Protein AF-A0A380E5D1-F1 (afdb_monomer)

Secondary structure (DSSP, 8-state):
--EEEEEE--SEEETT-EEEEEEEEEE-SSSEEE-STTTEEEEEEPPTTEEE-TT--EEE--TT-SSPPBPPPEEEEETTTTEEEEE---BEETTEE-EE-TT-EEEEEEEEEE---SS-EEEEEEEEEEEEEE-TTT---PPEEEEEEEEEEEEEEE---HHHHHHHH----GGGB-HHHHHHHHHHHHHHHHHHTTTTTT--GGGSPPHHHHHHHHHHHHH---B-HHHHHHHHHHHHHHHHHHHT-TTS-HHHHHHHHHHHHHHHHHHHHHHHT-SSHHHHHHHHHHHHHHHHH------HHHHHHHHHHHHHHHHHHHHHT-TT--HHHHHHHHHHHHHHHHHHHHHHHH--SHHHHHHHHHHHHHHHHH------HHHHHHHHHHHHHHHHHHHHHH-SSS-HHHHHHHHHHHHHHHHHHHHHHHH--SHHHHHHHHHHHHHHHTT------HHHHHHHHHHHHHHHHHHHHHT-TT--HHHHHHHTT-

pLDDT: mean 91.63, std 10.86, range [46.31, 98.94]

Foldseek 3Di:
DDWAKDKDFDQEDEAQDKDKIKIKTAAQDQFWWALAWQQKKKKKQDWPQKAFDPPFKDKDWDPPFQAFDFDAWDWDADPVRRMIITGRHWDDDPVGTDTQHHGIMMIIMGMMHRYPDFAWDKDKMKMKIWTWTCPPPPDPDDTDIDIDTHDMDIHIYDYDQPLLVCLLVDDDDCLFFQQQLVVVLVVLSVVSVVLVCCVVVVPDRRRHDTNVVSVVSSVCNVLFTETQVVLLVLLVVLLVVLLVVLVPPLLAAPVLSVVLNVVSVVLSVVLSNQLSNDRDNVSNVVSSVVSSVVSVPSDGDRDQLVVLLVLLVVLLVVLLVVLVPDPQFAPVLSVVLNVQLVVLSVQLSVQLSPHRHSVSNVVSSVVSSVSSNPRHGPNDLLVVLLVLLVVLLVVLLVQQVPDPLDDPVLSVVLNVQSVVLSVQLNVQSNVHRHSVSNVVSSVSSSVSNVVRHRPRDPSVVVVVVVVVVLVVVLVVLVPDPPDDPVRSVVVNVD

Structure (mmCIF, N/CA/C/O backbone):
data_AF-A0A380E5D1-F1
#
_entry.id   AF-A0A380E5D1-F1
#
loop_
_atom_site.group_PDB
_atom_site.id
_atom_site.type_symbol
_atom_site.label_atom_id
_atom_site.label_alt_id
_atom_site.label_comp_id
_atom_site.label_asym_id
_atom_site.label_entity_id
_atom_site.label_seq_id
_atom_site.pdbx_PDB_ins_code
_atom_site.Cartn_x
_atom_site.Cartn_y
_atom_site.Cartn_z
_atom_site.occupancy
_atom_site.B_iso_or_equiv
_atom_site.auth_seq_id
_atom_site.auth_comp_id
_atom_site.auth_asym_id
_atom_site.auth_atom_id
_atom_site.pdbx_PDB_model_num
ATOM 1 N N . MET A 1 1 ? 57.972 4.449 -73.619 1.00 46.31 1 MET A N 1
ATOM 2 C CA . MET A 1 1 ? 57.062 5.530 -73.198 1.00 46.31 1 MET A CA 1
ATOM 3 C C . MET A 1 1 ? 56.089 4.938 -72.201 1.00 46.31 1 MET A C 1
ATOM 5 O O . MET A 1 1 ? 55.402 3.992 -72.558 1.00 46.31 1 MET A O 1
ATOM 9 N N . SER A 1 2 ? 56.097 5.383 -70.948 1.00 54.25 2 SER A N 1
ATOM 10 C CA . SER A 1 2 ? 55.176 4.858 -69.937 1.00 54.25 2 SER A CA 1
ATOM 11 C C . SER A 1 2 ? 54.724 5.986 -69.018 1.00 54.25 2 SER A C 1
ATOM 13 O O . SER A 1 2 ? 55.531 6.601 -68.323 1.00 54.25 2 SER A O 1
ATOM 15 N N . MET A 1 3 ? 53.425 6.275 -68.993 1.00 58.91 3 MET A N 1
ATOM 16 C CA . MET A 1 3 ? 52.871 6.954 -67.828 1.00 58.91 3 MET A CA 1
ATOM 17 C C . MET A 1 3 ? 52.702 5.916 -66.722 1.00 58.91 3 MET A C 1
ATOM 19 O O . MET A 1 3 ? 52.117 4.859 -66.956 1.00 58.91 3 MET A O 1
ATOM 23 N N . LEU A 1 4 ? 53.259 6.181 -65.541 1.00 57.34 4 LEU A N 1
ATOM 24 C CA . LEU A 1 4 ? 53.054 5.331 -64.368 1.00 57.34 4 LEU A CA 1
ATOM 25 C C . LEU A 1 4 ? 52.027 6.001 -63.472 1.00 57.34 4 LEU A C 1
ATOM 27 O O . LEU A 1 4 ? 52.123 7.196 -63.192 1.00 57.34 4 LEU A O 1
ATOM 31 N N . LYS A 1 5 ? 51.063 5.212 -63.011 1.00 59.47 5 LYS A N 1
ATOM 32 C CA . LYS A 1 5 ? 50.087 5.654 -62.028 1.00 59.47 5 LYS A CA 1
ATOM 33 C C . LYS A 1 5 ? 50.533 5.229 -60.637 1.00 59.47 5 LYS A C 1
ATOM 35 O O . LYS A 1 5 ? 50.815 4.054 -60.410 1.00 59.47 5 LYS A O 1
ATOM 40 N N . GLY A 1 6 ? 50.568 6.186 -59.721 1.00 58.91 6 GLY A N 1
ATOM 41 C CA . GLY A 1 6 ? 50.530 5.935 -58.287 1.00 58.91 6 GLY A CA 1
ATOM 42 C C . GLY A 1 6 ? 49.137 6.267 -57.769 1.00 58.91 6 GLY A C 1
ATOM 43 O O . GLY A 1 6 ? 48.508 7.209 -58.242 1.00 58.91 6 GLY A O 1
ATOM 44 N N . GLU A 1 7 ? 48.639 5.509 -56.804 1.00 59.50 7 GLU A N 1
ATOM 45 C CA . GLU A 1 7 ? 47.408 5.870 -56.111 1.00 59.50 7 GLU A CA 1
ATOM 46 C C . GLU A 1 7 ? 47.601 5.845 -54.606 1.00 59.50 7 GLU A C 1
ATOM 48 O O . GLU A 1 7 ? 48.295 4.982 -54.067 1.00 59.50 7 GLU A O 1
ATOM 53 N N . GLN A 1 8 ? 46.947 6.787 -53.933 1.00 60.59 8 GLN A N 1
ATOM 54 C CA . GLN A 1 8 ? 46.867 6.846 -52.480 1.00 60.59 8 GLN A CA 1
ATOM 55 C C . GLN A 1 8 ? 45.389 6.788 -52.083 1.00 60.59 8 GLN A C 1
ATOM 57 O O . GLN A 1 8 ? 44.634 7.735 -52.304 1.00 60.59 8 GLN A O 1
ATOM 62 N N . TRP A 1 9 ? 44.969 5.658 -51.511 1.00 61.06 9 TRP A N 1
ATOM 63 C CA . TRP A 1 9 ? 43.632 5.458 -50.944 1.00 61.06 9 TRP A CA 1
ATOM 64 C C . TRP A 1 9 ? 43.682 4.439 -49.797 1.00 61.06 9 TRP A C 1
ATOM 66 O O . TRP A 1 9 ? 44.603 3.624 -49.687 1.00 61.06 9 TRP A O 1
ATOM 76 N N . LYS A 1 10 ? 42.685 4.486 -48.904 1.00 66.94 10 LYS A N 1
ATOM 77 C CA . LYS A 1 10 ? 42.542 3.486 -47.836 1.00 66.94 10 LYS A CA 1
ATOM 78 C C . LYS A 1 10 ? 42.007 2.184 -48.416 1.00 66.94 10 LYS A C 1
ATOM 80 O O . LYS A 1 10 ? 40.963 2.202 -49.056 1.00 66.94 10 LYS A O 1
ATOM 85 N N . ARG A 1 11 ? 42.644 1.051 -48.095 1.00 79.12 11 ARG A N 1
ATOM 86 C CA . ARG A 1 11 ? 42.265 -0.277 -48.619 1.00 79.12 11 ARG A CA 1
ATOM 87 C C . ARG A 1 11 ? 40.817 -0.714 -48.352 1.00 79.12 11 ARG A C 1
ATOM 89 O O . ARG A 1 11 ? 40.321 -1.617 -49.019 1.00 79.12 11 ARG A O 1
ATOM 96 N N . GLN A 1 12 ? 40.153 -0.046 -47.412 1.00 89.00 12 GLN A N 1
ATOM 97 C CA . GLN A 1 12 ? 38.781 -0.294 -46.996 1.00 89.00 12 GLN A CA 1
ATOM 98 C C . GLN A 1 12 ? 37.952 0.987 -47.092 1.00 89.00 12 GLN A C 1
ATOM 100 O O . GLN A 1 12 ? 38.405 2.039 -46.635 1.00 89.00 12 GLN A O 1
ATOM 105 N N . GLN A 1 13 ? 36.745 0.877 -47.647 1.00 92.12 13 GLN A N 1
ATOM 106 C CA . GLN A 1 13 ? 35.766 1.960 -47.735 1.00 92.12 13 GLN A CA 1
ATOM 107 C C . GLN A 1 13 ? 34.444 1.549 -47.097 1.00 92.12 13 GLN A C 1
ATOM 109 O O . GLN A 1 13 ? 34.006 0.407 -47.227 1.00 92.12 13 GLN A O 1
ATOM 114 N N . THR A 1 14 ? 33.812 2.480 -46.391 1.00 93.88 14 THR A N 1
ATOM 115 C CA . THR A 1 14 ? 32.592 2.210 -45.626 1.00 93.88 14 THR A CA 1
ATOM 116 C C . THR A 1 14 ? 31.357 2.484 -46.472 1.00 93.88 14 THR A C 1
ATOM 118 O O . THR A 1 14 ? 31.273 3.503 -47.156 1.00 93.88 14 THR A O 1
ATOM 121 N N . ASN A 1 15 ? 30.383 1.582 -46.400 1.00 94.38 15 ASN A N 1
ATOM 122 C CA . ASN A 1 15 ? 29.075 1.740 -47.017 1.00 94.38 15 ASN A CA 1
ATOM 123 C C . ASN A 1 15 ? 28.431 3.066 -46.603 1.00 94.38 15 ASN A C 1
ATOM 125 O O . ASN A 1 15 ? 28.584 3.506 -45.465 1.00 94.38 15 ASN A O 1
ATOM 129 N N . ASN A 1 16 ? 27.708 3.711 -47.513 1.00 92.94 16 ASN A N 1
ATOM 130 C CA . ASN A 1 16 ? 27.024 4.982 -47.258 1.00 92.94 16 ASN A CA 1
ATOM 131 C C . ASN A 1 16 ? 27.938 6.121 -46.756 1.00 92.94 16 ASN A C 1
ATOM 133 O O . ASN A 1 16 ? 27.461 7.061 -46.119 1.00 92.94 16 ASN A O 1
ATOM 137 N N . LYS A 1 17 ? 29.244 6.070 -47.060 1.00 94.69 17 LYS A N 1
ATOM 138 C CA . LYS A 1 17 ? 30.216 7.134 -46.771 1.00 94.69 17 LYS A CA 1
ATOM 139 C C . LYS A 1 17 ? 30.922 7.595 -48.043 1.00 94.69 17 LYS A C 1
ATOM 141 O O . LYS A 1 17 ? 31.104 6.835 -48.996 1.00 94.69 17 LYS A O 1
ATOM 146 N N . GLU A 1 18 ? 31.328 8.860 -48.032 1.00 94.88 18 GLU A N 1
ATOM 147 C CA . GLU A 1 18 ? 32.227 9.428 -49.033 1.00 94.88 18 GLU A CA 1
ATOM 148 C C . GLU A 1 18 ? 33.688 9.138 -48.687 1.00 94.88 18 GLU A C 1
ATOM 150 O O . GLU A 1 18 ? 34.063 9.065 -47.513 1.00 94.88 18 GLU A O 1
ATOM 155 N N . PHE A 1 19 ? 34.529 9.038 -49.711 1.00 92.62 19 PHE A N 1
ATOM 156 C CA . PHE A 1 19 ? 35.973 8.934 -49.575 1.00 92.62 19 PHE A CA 1
ATOM 157 C C . PHE A 1 19 ? 36.693 9.654 -50.711 1.00 92.62 19 PHE A C 1
ATOM 159 O O . PHE A 1 19 ? 36.199 9.733 -51.834 1.00 92.62 19 PHE A O 1
ATOM 166 N N . THR A 1 20 ? 37.881 10.175 -50.417 1.00 91.62 20 THR A N 1
ATOM 167 C CA . THR A 1 20 ? 38.727 10.849 -51.406 1.00 91.62 20 THR A CA 1
ATOM 168 C C . THR A 1 20 ? 39.681 9.850 -52.050 1.00 91.62 20 THR A C 1
ATOM 170 O O . THR A 1 20 ? 40.366 9.100 -51.353 1.00 91.62 20 THR A O 1
ATOM 173 N N . VAL A 1 21 ? 39.767 9.887 -53.375 1.00 89.31 21 VAL A N 1
ATOM 174 C CA . VAL A 1 21 ? 40.767 9.186 -54.179 1.00 89.31 21 VAL A CA 1
ATOM 175 C C . VAL A 1 21 ? 41.781 10.205 -54.680 1.00 89.31 21 VAL A C 1
ATOM 177 O O . VAL A 1 21 ? 41.399 11.252 -55.199 1.00 89.31 21 VAL A O 1
ATOM 180 N N . THR A 1 22 ? 43.070 9.904 -54.514 1.00 87.62 22 THR A N 1
ATOM 181 C CA . THR A 1 22 ? 44.162 10.652 -55.153 1.00 87.62 22 THR A CA 1
ATOM 182 C C . THR A 1 22 ? 44.819 9.765 -56.199 1.00 87.62 22 THR A C 1
ATOM 184 O O . THR A 1 22 ? 45.387 8.718 -55.872 1.00 87.62 22 THR A O 1
ATOM 187 N N . THR A 1 23 ? 44.738 10.191 -57.454 1.00 87.00 23 THR A N 1
ATOM 188 C CA . THR A 1 23 ? 45.370 9.551 -58.602 1.00 87.00 23 THR A CA 1
ATOM 189 C C . THR A 1 23 ? 46.565 10.391 -59.050 1.00 87.00 23 THR A C 1
ATOM 191 O O . THR A 1 23 ? 46.383 11.506 -59.528 1.00 87.00 23 THR A O 1
ATOM 194 N N . SER A 1 24 ? 47.770 9.837 -58.943 1.00 86.88 24 SER A N 1
ATOM 195 C CA . SER A 1 24 ? 49.017 10.460 -59.390 1.00 86.88 24 SER A CA 1
ATOM 196 C C . SER A 1 24 ? 49.421 9.899 -60.747 1.00 86.88 24 SER A C 1
ATOM 198 O O . SER A 1 24 ? 49.724 8.712 -60.870 1.00 86.88 24 SER A O 1
ATOM 200 N N . LEU A 1 25 ? 49.447 10.740 -61.773 1.00 86.56 25 LEU A N 1
ATOM 201 C CA . LEU A 1 25 ? 49.831 10.378 -63.135 1.00 86.56 25 LEU A CA 1
ATOM 202 C C . LEU A 1 25 ? 51.226 10.935 -63.418 1.00 86.56 25 LEU A C 1
ATOM 204 O O . LEU A 1 25 ? 51.388 12.140 -63.593 1.00 86.56 25 LEU A O 1
ATOM 208 N N . LYS A 1 26 ? 52.247 10.071 -63.442 1.00 86.25 26 LYS A N 1
ATOM 209 C CA . LYS A 1 26 ? 53.625 10.459 -63.767 1.00 86.25 26 LYS A CA 1
ATOM 210 C C . LYS A 1 26 ? 53.905 10.247 -65.247 1.00 86.25 26 LYS A C 1
ATOM 212 O O . LYS A 1 26 ? 53.761 9.126 -65.733 1.00 86.25 26 LYS A O 1
ATOM 217 N N . ASN A 1 27 ? 54.414 11.266 -65.930 1.00 85.88 27 ASN A N 1
ATOM 218 C CA . ASN A 1 27 ? 54.965 11.102 -67.269 1.00 85.88 27 ASN A CA 1
ATOM 219 C C . ASN A 1 27 ? 56.406 10.557 -67.189 1.00 85.88 27 ASN A C 1
ATOM 221 O O . ASN A 1 27 ? 57.319 11.310 -66.877 1.00 85.88 27 ASN A O 1
ATOM 225 N N . ASN A 1 28 ? 56.636 9.267 -67.474 1.00 81.62 28 ASN A N 1
ATOM 226 C CA . ASN A 1 28 ? 57.996 8.700 -67.628 1.00 81.62 28 ASN A CA 1
ATOM 227 C C . ASN A 1 28 ? 58.386 8.526 -69.102 1.00 81.62 28 ASN A C 1
ATOM 229 O O . ASN A 1 28 ? 59.234 7.702 -69.447 1.00 81.62 28 ASN A O 1
ATOM 233 N N . GLY A 1 29 ? 57.695 9.218 -70.006 1.00 79.00 29 GLY A N 1
ATOM 234 C CA . GLY A 1 29 ? 58.124 9.358 -71.387 1.00 79.00 29 GLY A CA 1
ATOM 235 C C . GLY A 1 29 ? 59.188 10.443 -71.535 1.00 79.00 29 GLY A C 1
ATOM 236 O O . GLY A 1 29 ? 59.361 11.288 -70.665 1.00 79.00 29 GLY A O 1
ATOM 237 N N . ASN A 1 30 ? 59.844 10.457 -72.694 1.00 79.62 30 ASN A N 1
ATOM 238 C CA . ASN A 1 30 ? 60.839 11.474 -73.051 1.00 79.62 30 ASN A CA 1
ATOM 239 C C . ASN A 1 30 ? 60.207 12.697 -73.751 1.00 79.62 30 ASN A C 1
ATOM 241 O O . ASN A 1 30 ? 60.921 13.538 -74.285 1.00 79.62 30 ASN A O 1
ATOM 245 N N . SER A 1 31 ? 58.873 12.785 -73.795 1.00 80.62 31 SER A N 1
ATOM 246 C CA . SER A 1 31 ? 58.116 13.850 -74.470 1.00 80.62 31 SER A CA 1
ATOM 247 C C . SER A 1 31 ? 56.947 14.307 -73.599 1.00 80.62 31 SER A C 1
ATOM 249 O O . SER A 1 31 ? 56.410 13.513 -72.822 1.00 80.62 31 SER A O 1
ATOM 251 N N . GLY A 1 32 ? 56.547 15.575 -73.720 1.00 82.62 32 GLY A N 1
ATOM 252 C CA . GLY A 1 32 ? 55.412 16.123 -72.974 1.00 82.62 32 GLY A CA 1
ATOM 253 C C . GLY A 1 32 ? 54.078 15.513 -73.419 1.00 82.62 32 GLY A C 1
ATOM 254 O O . GLY A 1 32 ? 53.855 15.312 -74.615 1.00 82.62 32 GLY A O 1
ATOM 255 N N . ALA A 1 33 ? 53.187 15.224 -72.469 1.00 86.25 33 ALA A N 1
ATOM 256 C CA . ALA A 1 33 ? 51.807 14.846 -72.776 1.00 86.25 33 ALA A CA 1
ATOM 257 C C . ALA A 1 33 ? 50.955 16.112 -72.941 1.00 86.25 33 ALA A C 1
ATOM 259 O O . ALA A 1 33 ? 50.958 16.961 -72.048 1.00 86.25 33 ALA A O 1
ATOM 260 N N . SER A 1 34 ? 50.276 16.243 -74.081 1.00 86.38 34 SER A N 1
ATOM 261 C CA . SER A 1 34 ? 49.461 17.414 -74.422 1.00 86.38 34 SER A CA 1
ATOM 262 C C . SER A 1 34 ? 48.265 17.549 -73.484 1.00 86.38 34 SER A C 1
ATOM 264 O O . SER A 1 34 ? 47.604 16.553 -73.194 1.00 86.38 34 SER A O 1
ATOM 266 N N . PHE A 1 35 ? 47.976 18.775 -73.041 1.00 87.75 35 PHE A N 1
ATOM 267 C CA . PHE A 1 35 ? 46.714 19.135 -72.394 1.00 87.75 35 PHE A CA 1
ATOM 268 C C . PHE A 1 35 ? 45.836 20.027 -73.279 1.00 87.75 35 PHE A C 1
ATOM 270 O O . PHE A 1 35 ? 44.928 20.679 -72.764 1.00 87.75 35 PHE A O 1
ATOM 277 N N . ASP A 1 36 ? 46.048 20.041 -74.598 1.00 87.69 36 ASP A N 1
ATOM 278 C CA . ASP A 1 36 ? 45.088 20.649 -75.521 1.00 87.69 36 ASP A CA 1
ATOM 279 C C . ASP A 1 36 ? 43.703 20.007 -75.368 1.00 87.69 36 ASP A C 1
ATOM 281 O O . ASP A 1 36 ? 43.544 18.925 -74.789 1.00 87.69 36 ASP A O 1
ATOM 285 N N . THR A 1 37 ? 42.670 20.711 -75.827 1.00 89.12 37 THR A N 1
ATOM 286 C CA . THR A 1 37 ? 41.279 20.292 -75.607 1.00 89.12 37 THR A CA 1
ATOM 287 C C . THR A 1 37 ? 41.056 18.864 -76.109 1.00 89.12 37 THR A C 1
ATOM 289 O O . THR A 1 37 ? 41.348 18.559 -77.263 1.00 89.12 37 THR A O 1
ATOM 292 N N . ASP A 1 38 ? 40.543 17.999 -75.230 1.00 89.62 38 ASP A N 1
ATOM 293 C CA . ASP A 1 38 ? 40.278 16.574 -75.475 1.00 89.62 38 ASP A CA 1
ATOM 294 C C . ASP A 1 38 ? 41.509 15.705 -75.831 1.00 89.62 38 ASP A C 1
ATOM 296 O O . ASP A 1 38 ? 41.358 14.521 -76.142 1.00 89.62 38 ASP A O 1
ATOM 300 N N . GLU A 1 39 ? 42.734 16.234 -75.746 1.00 89.62 39 GLU A N 1
ATOM 301 C CA . GLU A 1 39 ? 43.960 15.477 -76.041 1.00 89.62 39 GLU A CA 1
ATOM 302 C C . GLU A 1 39 ? 44.504 14.679 -74.854 1.00 89.62 39 GLU A C 1
ATOM 304 O O . GLU A 1 39 ? 45.309 13.768 -75.057 1.00 89.62 39 GLU A O 1
ATOM 309 N N . PHE A 1 40 ? 44.033 14.972 -73.641 1.00 90.69 40 PHE A N 1
ATOM 310 C CA . PHE A 1 40 ? 44.242 14.181 -72.435 1.00 90.69 40 PHE A CA 1
ATOM 311 C C . PHE A 1 40 ? 42.885 13.775 -71.867 1.00 90.69 40 PHE A C 1
ATOM 313 O O . PHE A 1 40 ? 42.109 14.613 -71.404 1.00 90.69 40 PHE A O 1
ATOM 320 N N . VAL A 1 41 ? 42.589 12.478 -71.901 1.00 93.12 41 VAL A N 1
ATOM 321 C CA . VAL A 1 41 ? 41.320 11.900 -71.458 1.00 93.12 41 VAL A CA 1
ATOM 322 C C . VAL A 1 41 ? 41.603 10.762 -70.488 1.00 93.12 41 VAL A C 1
ATOM 324 O O . VAL A 1 41 ? 42.094 9.699 -70.871 1.00 93.12 41 VAL A O 1
ATOM 327 N N . TYR A 1 42 ? 41.246 10.968 -69.227 1.00 93.25 42 TYR A N 1
ATOM 328 C CA . TYR A 1 42 ? 41.311 9.953 -68.188 1.00 93.25 42 TYR A CA 1
ATOM 329 C C . TYR A 1 42 ? 39.905 9.425 -67.895 1.00 93.25 42 TYR A C 1
ATOM 331 O O . TYR A 1 42 ? 39.009 10.193 -67.545 1.00 93.25 42 TYR A O 1
ATOM 339 N N . LYS A 1 43 ? 39.697 8.117 -68.071 1.00 94.25 43 LYS A N 1
ATOM 340 C CA . LYS A 1 43 ? 38.424 7.446 -67.780 1.00 94.25 43 LYS A CA 1
ATOM 341 C C . LYS A 1 43 ? 38.579 6.456 -66.641 1.00 94.25 43 LYS A C 1
ATOM 343 O O . LYS A 1 43 ? 39.533 5.681 -66.634 1.00 94.25 43 LYS A O 1
ATOM 348 N N . ILE A 1 44 ? 37.604 6.458 -65.740 1.00 93.19 44 ILE A N 1
ATOM 349 C CA . ILE A 1 44 ? 37.526 5.572 -64.575 1.00 93.19 44 ILE A CA 1
ATOM 350 C C . ILE A 1 44 ? 36.204 4.810 -64.669 1.00 93.19 44 ILE A C 1
ATOM 352 O O . ILE A 1 44 ? 35.137 5.428 -64.636 1.00 93.19 44 ILE A O 1
ATOM 356 N N . GLN A 1 45 ? 36.260 3.483 -64.779 1.00 93.81 45 GLN A N 1
ATOM 357 C CA . GLN A 1 45 ? 35.087 2.618 -64.667 1.00 93.81 45 GLN A CA 1
ATOM 358 C C . GLN A 1 45 ? 34.860 2.291 -63.190 1.00 93.81 45 GLN A C 1
ATOM 360 O O . GLN A 1 45 ? 35.582 1.481 -62.601 1.00 93.81 45 GLN A O 1
ATOM 365 N N . LEU A 1 46 ? 33.836 2.903 -62.597 1.00 93.75 46 LEU A N 1
ATOM 366 C CA . LEU A 1 46 ? 33.449 2.620 -61.222 1.00 93.75 46 LEU A CA 1
ATOM 367 C C . LEU A 1 46 ? 32.752 1.250 -61.133 1.00 93.75 46 LEU A C 1
ATOM 369 O O . LEU A 1 46 ? 31.972 0.883 -62.028 1.00 93.75 46 LEU A O 1
ATOM 373 N N . PRO A 1 47 ? 33.008 0.487 -60.057 1.00 92.94 47 PRO A N 1
ATOM 374 C CA . PRO A 1 47 ? 32.293 -0.747 -59.775 1.00 92.94 47 PRO A CA 1
ATOM 375 C C . PRO A 1 47 ? 30.860 -0.484 -59.295 1.00 92.94 47 PRO A C 1
ATOM 377 O O . PRO A 1 47 ? 30.471 0.631 -58.955 1.00 92.94 47 PRO A O 1
ATOM 380 N N . GLU A 1 48 ? 30.057 -1.544 -59.225 1.00 90.94 48 GLU A N 1
ATOM 381 C CA . GLU A 1 48 ? 28.699 -1.467 -58.688 1.00 90.94 48 GLU A CA 1
ATOM 382 C C . GLU A 1 48 ? 28.674 -0.983 -57.228 1.00 90.94 48 GLU A C 1
ATOM 384 O O . GLU A 1 48 ? 29.409 -1.493 -56.375 1.00 90.94 48 GLU A O 1
ATOM 389 N N . GLY A 1 49 ? 27.769 -0.049 -56.930 1.00 90.44 49 GLY A N 1
ATOM 390 C CA . GLY A 1 49 ? 27.595 0.520 -55.592 1.00 90.44 49 GLY A CA 1
ATOM 391 C C . GLY A 1 49 ? 28.625 1.592 -55.234 1.00 90.44 49 GLY A C 1
ATOM 392 O O . GLY A 1 49 ? 28.711 1.970 -54.069 1.00 90.44 49 GLY A O 1
ATOM 393 N N . VAL A 1 50 ? 29.407 2.077 -56.205 1.00 94.31 50 VAL A N 1
ATOM 394 C CA . V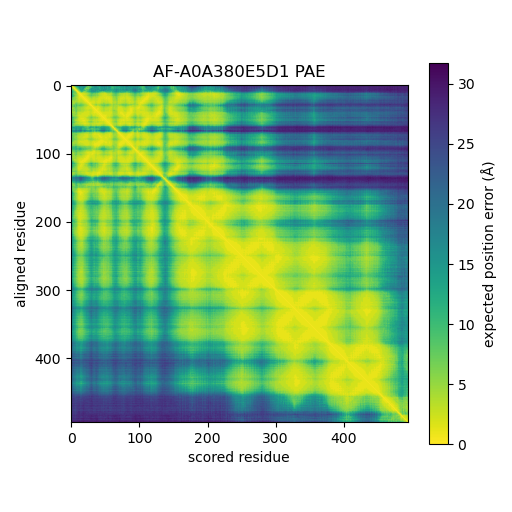AL A 1 50 ? 30.289 3.237 -56.049 1.00 94.31 50 VAL A CA 1
ATOM 395 C C . VAL A 1 50 ? 29.895 4.311 -57.055 1.00 94.31 50 VAL A C 1
ATOM 397 O O . VAL A 1 50 ? 29.754 4.037 -58.244 1.00 94.31 50 VAL A O 1
ATOM 400 N N . GLU A 1 51 ? 29.743 5.537 -56.571 1.00 95.50 51 GLU A N 1
ATOM 401 C CA . GLU A 1 51 ? 29.319 6.692 -57.359 1.00 95.50 51 GLU A CA 1
ATOM 402 C C . GLU A 1 51 ? 30.325 7.837 -57.245 1.00 95.50 51 GLU A C 1
ATOM 404 O O . GLU A 1 51 ? 31.009 7.989 -56.229 1.00 95.50 51 GLU A O 1
ATOM 409 N N . TYR A 1 52 ? 30.403 8.661 -58.288 1.00 96.00 52 TYR A N 1
ATOM 410 C CA . TYR A 1 52 ? 31.168 9.902 -58.264 1.00 96.00 52 TYR A CA 1
ATOM 411 C C . TYR A 1 52 ? 30.416 10.988 -57.495 1.00 96.00 52 TYR A C 1
ATOM 413 O O . TYR A 1 52 ? 29.227 11.211 -57.723 1.00 96.00 52 TYR A O 1
ATOM 421 N N . VAL A 1 53 ? 31.115 11.706 -56.617 1.00 96.31 53 VAL A N 1
ATOM 422 C CA . VAL A 1 53 ? 30.567 12.911 -55.989 1.00 96.31 53 VAL A CA 1
ATOM 423 C C . VAL A 1 53 ? 30.797 14.078 -56.943 1.00 96.31 53 VAL A C 1
ATOM 425 O O . VAL A 1 53 ? 31.941 14.463 -57.199 1.00 96.31 53 VAL A O 1
ATOM 428 N N . ASN A 1 54 ? 29.712 14.636 -57.480 1.00 93.44 54 ASN A N 1
ATOM 429 C CA . ASN A 1 54 ? 29.776 15.725 -58.454 1.00 93.44 54 ASN A CA 1
ATOM 430 C C . ASN A 1 54 ? 30.567 16.930 -57.928 1.00 93.44 54 ASN A C 1
ATOM 432 O O . ASN A 1 54 ? 30.499 17.266 -56.747 1.00 93.44 54 ASN A O 1
ATOM 436 N N . ASN A 1 55 ? 31.289 17.596 -58.835 1.00 92.19 55 ASN A N 1
ATOM 437 C CA . ASN A 1 55 ? 32.089 18.795 -58.556 1.00 92.19 55 ASN A CA 1
ATOM 438 C C . ASN A 1 55 ? 33.165 18.594 -57.472 1.00 92.19 55 ASN A C 1
ATOM 440 O O . ASN A 1 55 ? 33.533 19.536 -56.776 1.00 92.19 55 ASN A O 1
ATOM 444 N N . SER A 1 56 ? 33.665 17.365 -57.309 1.00 95.50 56 SER A N 1
ATOM 445 C CA . SER A 1 56 ? 34.676 17.041 -56.296 1.00 95.50 56 SER A CA 1
ATOM 446 C C . SER A 1 56 ? 36.113 17.029 -56.813 1.00 95.50 56 SER A C 1
ATOM 448 O O . SER A 1 56 ? 37.026 16.856 -56.007 1.00 95.50 56 SER A O 1
ATOM 450 N N . LEU A 1 57 ? 36.326 17.160 -58.130 1.00 95.12 57 LEU A N 1
ATOM 451 C CA . LEU A 1 57 ? 37.665 17.105 -58.713 1.00 95.12 57 LEU A CA 1
ATOM 452 C C . LEU A 1 57 ? 38.472 18.356 -58.343 1.00 95.12 57 LEU A C 1
ATOM 454 O O . LEU A 1 57 ? 38.063 19.475 -58.635 1.00 95.12 57 LEU A O 1
ATOM 458 N N . THR A 1 58 ? 39.666 18.147 -57.803 1.00 91.50 58 THR A N 1
ATOM 459 C CA . THR A 1 58 ? 40.736 19.139 -57.735 1.00 91.50 58 THR A CA 1
ATOM 460 C C . THR A 1 58 ? 41.997 18.576 -58.387 1.00 91.50 58 THR A C 1
ATOM 462 O O . THR A 1 58 ? 42.168 17.359 -58.515 1.00 91.50 58 THR A O 1
ATOM 465 N N . LYS A 1 59 ? 42.880 19.468 -58.835 1.00 87.50 59 LYS A N 1
ATOM 466 C CA . LYS A 1 59 ? 44.141 19.125 -59.496 1.00 87.50 59 LYS A CA 1
ATOM 467 C C . LYS A 1 59 ? 45.296 19.793 -58.759 1.00 87.50 59 LYS A C 1
ATOM 469 O O . LYS A 1 59 ? 45.183 20.967 -58.423 1.00 87.50 59 LYS A O 1
ATOM 474 N N . ASP A 1 60 ? 46.392 19.071 -58.564 1.00 84.50 60 ASP A N 1
ATOM 475 C CA . ASP A 1 60 ? 47.635 19.621 -58.026 1.00 84.50 60 ASP A CA 1
ATOM 476 C C . ASP A 1 60 ? 48.783 19.365 -59.014 1.00 84.50 60 ASP A C 1
ATOM 478 O O . ASP A 1 60 ? 48.973 18.249 -59.510 1.00 84.50 60 ASP A O 1
ATOM 482 N N . PHE A 1 61 ? 49.553 20.419 -59.300 1.00 75.88 61 PHE A N 1
ATOM 483 C CA . PHE A 1 61 ? 50.750 20.375 -60.141 1.00 75.88 61 PHE A CA 1
ATOM 484 C C . PHE A 1 61 ? 52.009 20.621 -59.295 1.00 75.88 61 PHE A C 1
ATOM 486 O O . PHE A 1 61 ? 52.006 21.496 -58.427 1.00 75.88 61 PHE A O 1
ATOM 493 N N . PRO A 1 62 ? 53.130 19.932 -59.566 1.00 64.44 62 PRO A N 1
ATOM 494 C CA . PRO A 1 62 ? 54.409 20.273 -58.971 1.00 64.44 62 PRO A CA 1
ATOM 495 C C . PRO A 1 62 ? 54.901 21.606 -59.543 1.00 64.44 62 PRO A C 1
ATOM 497 O O . PRO A 1 62 ? 54.908 21.810 -60.757 1.00 64.44 62 PRO A O 1
ATOM 500 N N . SER A 1 63 ? 55.414 22.475 -58.672 1.00 58.19 63 SER A N 1
ATOM 501 C CA . SER A 1 63 ? 55.888 23.841 -58.963 1.00 58.19 63 SER A CA 1
ATOM 502 C C . SER A 1 63 ? 57.028 23.961 -59.995 1.00 58.19 63 SER A C 1
ATOM 504 O O . SER A 1 63 ? 57.476 25.064 -60.288 1.00 58.19 63 SER A O 1
ATOM 506 N N . SER A 1 64 ? 57.514 22.847 -60.554 1.00 61.22 64 SER A N 1
ATOM 507 C CA . SER A 1 64 ? 58.651 22.781 -61.484 1.00 61.22 64 SER A CA 1
ATOM 508 C C . SER A 1 64 ? 58.307 22.210 -62.870 1.00 61.22 64 SER A C 1
ATOM 510 O O . SER A 1 64 ? 59.211 21.782 -63.591 1.00 61.22 64 SER A O 1
ATOM 512 N N . ASN A 1 65 ? 57.025 22.144 -63.253 1.00 71.06 65 ASN A N 1
ATOM 513 C CA . ASN A 1 65 ? 56.604 21.772 -64.609 1.00 71.06 65 ASN A CA 1
ATOM 514 C C . ASN A 1 65 ? 56.842 22.947 -65.577 1.00 71.06 65 ASN A C 1
ATOM 516 O O . ASN A 1 65 ? 56.192 23.981 -65.465 1.00 71.06 65 ASN A O 1
ATOM 520 N N . SER A 1 66 ? 57.781 22.813 -66.520 1.00 62.25 66 SER A N 1
ATOM 521 C CA . SER A 1 66 ? 58.066 23.837 -67.535 1.00 62.25 66 SER A CA 1
ATOM 522 C C . SER A 1 66 ? 57.019 23.808 -68.656 1.00 62.25 66 SER A C 1
ATOM 524 O O . SER A 1 66 ? 57.201 23.234 -69.728 1.00 62.25 66 SER A O 1
ATOM 526 N N . GLY A 1 67 ? 55.884 24.431 -68.371 1.00 61.38 67 GLY A N 1
ATOM 527 C CA . GLY A 1 67 ? 54.717 24.581 -69.230 1.00 61.38 67 GLY A CA 1
ATOM 528 C C . GLY A 1 67 ? 53.685 25.375 -68.437 1.00 61.38 67 GLY A C 1
ATOM 529 O O . GLY A 1 67 ? 53.464 25.083 -67.268 1.00 61.38 67 GLY A O 1
ATOM 530 N N . VAL A 1 68 ? 53.153 26.427 -69.045 1.00 64.88 68 VAL A N 1
ATOM 531 C CA . VAL A 1 68 ? 52.162 27.363 -68.480 1.00 64.88 68 VAL A CA 1
ATOM 532 C C . VAL A 1 68 ? 50.919 26.679 -67.889 1.00 64.88 68 VAL A C 1
ATOM 534 O O . VAL A 1 68 ? 50.624 25.526 -68.213 1.00 64.88 68 VAL A O 1
ATOM 537 N N . ASP A 1 69 ? 50.180 27.425 -67.060 1.00 71.06 69 ASP A N 1
ATOM 538 C CA . ASP A 1 69 ? 48.982 26.958 -66.357 1.00 71.06 69 ASP A CA 1
ATOM 539 C C . ASP A 1 69 ? 47.951 26.330 -67.311 1.00 71.06 69 ASP A C 1
ATOM 541 O O . ASP A 1 69 ? 47.533 26.913 -68.316 1.00 71.06 69 ASP A O 1
ATOM 545 N N . MET A 1 70 ? 47.540 25.109 -66.977 1.00 81.56 70 MET A N 1
ATOM 546 C CA . MET A 1 70 ? 46.474 24.383 -67.658 1.00 81.56 70 MET A CA 1
ATOM 547 C C . MET A 1 70 ? 45.107 24.835 -67.131 1.00 81.56 70 MET A C 1
ATOM 549 O O . MET A 1 70 ? 44.930 25.012 -65.919 1.00 81.56 70 MET A O 1
ATOM 553 N N . ASN A 1 71 ? 44.115 24.923 -68.018 1.00 88.00 71 ASN A N 1
ATOM 554 C CA . ASN A 1 71 ? 42.722 25.152 -67.636 1.00 88.00 71 ASN A CA 1
ATOM 555 C C . ASN A 1 71 ? 42.186 24.012 -66.750 1.00 88.00 71 ASN A C 1
ATOM 557 O O . ASN A 1 71 ? 42.794 22.944 -66.610 1.00 88.00 71 ASN A O 1
ATOM 561 N N . ASP A 1 72 ? 41.060 24.235 -66.077 1.00 88.31 72 ASP A N 1
ATOM 562 C CA . ASP A 1 72 ? 40.400 23.179 -65.304 1.00 88.31 72 ASP A CA 1
ATOM 563 C C . ASP A 1 72 ? 39.890 22.063 -66.209 1.00 88.31 72 ASP A C 1
ATOM 565 O O . ASP A 1 72 ? 39.396 22.298 -67.312 1.00 88.31 72 ASP A O 1
ATOM 569 N N . PHE A 1 73 ? 40.030 20.824 -65.741 1.00 92.69 73 PHE A N 1
ATOM 570 C CA . PHE A 1 73 ? 39.516 19.678 -66.472 1.00 92.69 73 PHE A CA 1
ATOM 571 C C . PHE A 1 73 ? 37.992 19.740 -66.550 1.00 92.69 73 PHE A C 1
ATOM 573 O O . PHE A 1 73 ? 37.317 20.063 -65.573 1.00 92.69 73 PHE A O 1
ATOM 580 N N . ASN A 1 74 ? 37.448 19.339 -67.693 1.00 94.38 74 ASN A N 1
ATOM 581 C CA . ASN A 1 74 ? 36.032 19.041 -67.803 1.00 94.38 74 ASN A CA 1
ATOM 582 C C . ASN A 1 74 ? 35.780 17.624 -67.271 1.00 94.38 74 ASN A C 1
ATOM 584 O O . ASN A 1 74 ? 36.438 16.677 -67.709 1.00 94.38 74 ASN A O 1
ATOM 588 N N . VAL A 1 75 ? 34.831 17.471 -66.347 1.00 96.62 75 VAL A N 1
ATOM 589 C CA . VAL A 1 75 ? 34.473 16.175 -65.758 1.00 96.62 75 VAL A CA 1
ATOM 590 C C . VAL A 1 75 ? 33.031 15.843 -66.090 1.00 96.62 75 VAL A C 1
ATOM 592 O O . VAL A 1 75 ? 32.125 16.611 -65.778 1.00 96.62 75 VAL A O 1
ATOM 595 N N . THR A 1 76 ? 32.808 14.667 -66.666 1.00 96.50 76 THR A N 1
ATOM 596 C CA . THR A 1 76 ? 31.469 14.100 -66.833 1.00 96.50 76 THR A CA 1
ATOM 597 C C . THR A 1 76 ? 31.363 12.776 -66.087 1.00 96.50 76 THR A C 1
ATOM 599 O O . THR A 1 76 ? 32.308 11.986 -66.059 1.00 96.50 76 THR A O 1
ATOM 602 N N . TYR A 1 77 ? 30.205 12.531 -65.475 1.00 96.62 77 TYR A N 1
ATOM 603 C CA . TYR A 1 77 ? 29.880 11.258 -64.843 1.00 96.62 77 TYR A CA 1
ATOM 604 C C . TYR A 1 77 ? 28.631 10.668 -65.494 1.00 96.62 77 TYR A C 1
ATOM 606 O O . TYR A 1 77 ? 27.535 11.212 -65.374 1.00 96.62 77 TYR A O 1
ATOM 614 N N . ASP A 1 78 ? 28.813 9.555 -66.198 1.00 95.94 78 ASP A N 1
ATOM 615 C CA . ASP A 1 78 ? 27.720 8.743 -66.716 1.00 95.94 78 ASP A CA 1
ATOM 616 C C . ASP A 1 78 ? 27.326 7.731 -65.640 1.00 95.94 78 ASP A C 1
ATOM 618 O O . ASP A 1 78 ? 27.996 6.714 -65.459 1.00 95.94 78 ASP A O 1
ATOM 622 N N . ALA A 1 79 ? 26.253 8.021 -64.905 1.00 91.75 79 ALA A N 1
ATOM 623 C CA . ALA A 1 79 ? 25.789 7.166 -63.817 1.00 91.75 79 ALA A CA 1
ATOM 624 C C . ALA A 1 79 ? 25.251 5.808 -64.302 1.00 91.75 79 ALA A C 1
ATOM 626 O O . ALA A 1 79 ? 25.402 4.814 -63.594 1.00 91.75 79 ALA A O 1
ATOM 627 N N . ALA A 1 80 ? 24.667 5.741 -65.504 1.00 92.94 80 ALA A N 1
ATOM 628 C CA . ALA A 1 80 ? 24.104 4.503 -66.044 1.00 92.94 80 ALA A CA 1
ATOM 629 C C . ALA A 1 80 ? 25.210 3.500 -66.392 1.00 92.94 80 ALA A C 1
ATOM 631 O O . ALA A 1 80 ? 25.100 2.313 -66.085 1.00 92.94 80 ALA A O 1
ATOM 632 N N . ASN A 1 81 ? 26.308 3.994 -66.969 1.00 94.44 81 ASN A N 1
ATOM 633 C CA . ASN A 1 81 ? 27.476 3.175 -67.291 1.00 94.44 81 ASN A CA 1
ATOM 634 C C . ASN A 1 81 ? 28.546 3.179 -66.186 1.00 94.44 81 ASN A C 1
ATOM 636 O O . ASN A 1 81 ? 29.490 2.393 -66.246 1.00 94.44 81 ASN A O 1
ATOM 640 N N . ARG A 1 82 ? 28.394 4.016 -65.151 1.00 95.06 82 ARG A N 1
ATOM 641 C CA . ARG A 1 82 ? 29.323 4.208 -64.022 1.00 95.06 82 ARG A CA 1
ATOM 642 C C . ARG A 1 82 ? 30.726 4.634 -64.465 1.00 95.06 82 ARG A C 1
ATOM 644 O O . ARG A 1 82 ? 31.724 4.150 -63.936 1.00 95.06 82 ARG A O 1
ATOM 651 N N . VAL A 1 83 ? 30.808 5.521 -65.453 1.00 96.12 83 VAL A N 1
ATOM 652 C CA . VAL A 1 83 ? 32.085 5.990 -66.008 1.00 96.12 83 VAL A CA 1
ATOM 653 C C . VAL A 1 83 ? 32.291 7.459 -65.679 1.00 96.12 83 VAL A C 1
ATOM 655 O O . VAL A 1 83 ? 31.473 8.304 -66.040 1.00 96.12 83 VAL A O 1
ATOM 658 N N . ILE A 1 84 ? 33.416 7.773 -65.040 1.00 96.69 84 ILE A N 1
ATOM 659 C CA . ILE A 1 84 ? 33.912 9.147 -64.924 1.00 96.69 84 ILE A CA 1
ATOM 660 C C . ILE A 1 84 ? 34.822 9.407 -66.121 1.00 96.69 84 ILE A C 1
ATOM 662 O O . ILE A 1 84 ? 35.710 8.603 -66.400 1.00 96.69 84 ILE A O 1
ATOM 666 N N . THR A 1 85 ? 34.630 10.527 -66.813 1.00 96.44 85 THR A N 1
ATOM 667 C CA . THR A 1 85 ? 35.539 11.005 -67.861 1.00 96.44 85 THR A CA 1
ATOM 668 C C . THR A 1 85 ? 36.077 12.377 -67.476 1.00 96.44 85 THR A C 1
ATOM 670 O O . THR A 1 85 ? 35.309 13.320 -67.318 1.00 96.44 85 THR A O 1
ATOM 673 N N . ILE A 1 86 ? 37.397 12.489 -67.348 1.00 95.75 86 ILE A N 1
ATOM 674 C CA . ILE A 1 86 ? 38.129 13.722 -67.048 1.00 95.75 86 ILE A CA 1
ATOM 675 C C . ILE A 1 86 ? 38.903 14.109 -68.310 1.00 95.75 86 ILE A C 1
ATOM 677 O O . ILE A 1 86 ? 39.763 13.348 -68.757 1.00 95.75 86 ILE A O 1
ATOM 681 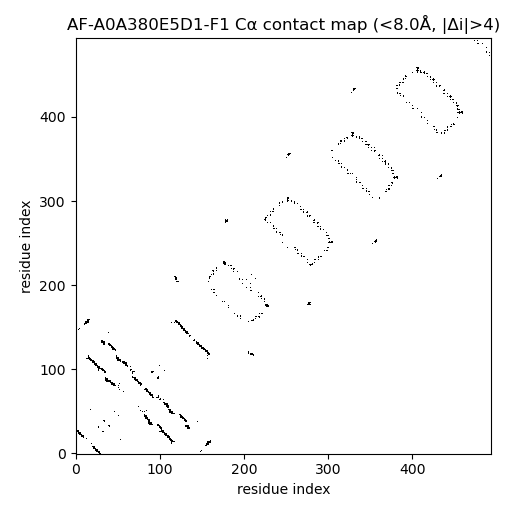N N . LYS A 1 87 ? 38.588 15.264 -68.903 1.00 95.31 87 LYS A N 1
ATOM 682 C CA . LYS A 1 87 ? 39.178 15.736 -70.164 1.00 95.31 87 LYS A CA 1
ATOM 683 C C . LYS A 1 87 ? 39.876 17.076 -70.018 1.00 95.31 87 LYS A C 1
ATOM 685 O O . LYS A 1 87 ? 39.349 17.978 -69.364 1.00 95.31 87 LYS A O 1
ATOM 690 N N . SER A 1 88 ? 41.042 17.216 -70.640 1.00 92.50 88 SER A N 1
ATOM 691 C CA . SER A 1 88 ? 41.729 18.502 -70.743 1.00 92.50 88 SER A CA 1
ATOM 692 C C . SER A 1 88 ? 40.932 19.498 -71.580 1.00 92.50 88 SER A C 1
ATOM 694 O O . SER A 1 88 ? 40.237 19.131 -72.526 1.00 92.50 88 SER A O 1
ATOM 696 N N . THR A 1 89 ? 41.050 20.776 -71.236 1.00 91.25 89 THR A N 1
ATOM 697 C CA . THR A 1 89 ? 40.343 21.895 -71.882 1.00 91.25 89 THR A CA 1
ATOM 698 C C . THR A 1 89 ? 41.326 22.931 -72.439 1.00 91.25 89 THR A C 1
ATOM 700 O O . THR A 1 89 ? 40.990 24.104 -72.616 1.00 91.25 89 THR A O 1
ATOM 703 N N . GLY A 1 90 ? 42.569 22.513 -72.698 1.00 86.69 90 GLY A N 1
ATOM 704 C CA . GLY A 1 90 ? 43.639 23.403 -73.120 1.00 86.69 90 GLY A CA 1
ATOM 705 C C . GLY A 1 90 ? 44.281 24.167 -71.968 1.00 86.69 90 GLY A C 1
ATOM 706 O O . GLY A 1 90 ? 44.161 23.839 -70.785 1.00 86.69 90 GLY A O 1
ATOM 707 N N . GLY A 1 91 ? 44.987 25.218 -72.348 1.00 84.56 91 GLY A N 1
ATOM 708 C CA . GLY A 1 91 ? 45.669 26.124 -71.443 1.00 84.56 91 GLY A CA 1
ATOM 709 C C . GLY A 1 91 ? 46.928 26.662 -72.094 1.00 84.56 91 GLY A C 1
ATOM 710 O O . GLY A 1 91 ? 47.427 26.127 -73.088 1.00 84.56 91 GLY A O 1
ATOM 711 N N . GLY A 1 92 ? 47.455 27.726 -71.514 1.00 78.69 92 GLY A N 1
ATOM 712 C CA . GLY A 1 92 ? 48.688 28.304 -71.993 1.00 78.69 92 GLY A CA 1
ATOM 713 C C . GLY A 1 92 ? 48.615 29.209 -73.209 1.00 78.69 92 GLY A C 1
ATOM 714 O O . GLY A 1 92 ? 47.602 29.840 -73.484 1.00 78.69 92 GLY A O 1
ATOM 715 N N . THR A 1 93 ? 49.743 29.321 -73.912 1.00 76.31 93 THR A N 1
ATOM 716 C CA . THR A 1 93 ? 49.908 30.219 -75.067 1.00 76.31 93 THR A CA 1
ATOM 717 C C . THR A 1 93 ? 50.330 29.429 -76.299 1.00 76.31 93 THR A C 1
ATOM 719 O O . THR A 1 93 ? 50.895 28.347 -76.174 1.00 76.31 93 THR A O 1
ATOM 722 N N . ALA A 1 94 ? 50.144 29.990 -77.497 1.00 70.75 94 ALA A N 1
ATOM 723 C CA . ALA A 1 94 ? 50.521 29.326 -78.751 1.00 70.75 94 ALA A CA 1
ATOM 724 C C . ALA A 1 94 ? 51.995 28.865 -78.796 1.00 70.75 94 ALA A C 1
ATOM 726 O O . ALA A 1 94 ? 52.305 27.841 -79.394 1.00 70.75 94 ALA A O 1
ATOM 727 N N . ASN A 1 95 ? 52.897 29.588 -78.122 1.00 73.00 95 ASN A N 1
ATOM 728 C CA . ASN A 1 95 ? 54.332 29.278 -78.089 1.00 73.00 95 ASN A CA 1
ATOM 729 C C . ASN A 1 95 ? 54.740 28.396 -76.897 1.00 73.00 95 ASN A C 1
ATOM 731 O O . ASN A 1 95 ? 55.878 27.941 -76.810 1.00 73.00 95 ASN A O 1
ATOM 735 N N . SER A 1 96 ? 53.829 28.165 -75.956 1.00 77.88 96 SER A N 1
ATOM 736 C CA . SER A 1 96 ? 54.039 27.311 -74.793 1.00 77.88 96 SER A CA 1
ATOM 737 C C . SER A 1 96 ? 52.683 26.726 -74.406 1.00 77.88 96 SER A C 1
ATOM 739 O O . SER A 1 96 ? 52.001 27.318 -73.576 1.00 77.88 96 SER A O 1
ATOM 741 N N . PRO A 1 97 ? 52.217 25.654 -75.069 1.00 78.38 97 PRO A N 1
ATOM 742 C CA . PRO A 1 97 ? 50.954 25.015 -74.714 1.00 78.38 97 PRO A CA 1
ATOM 743 C C . PRO A 1 97 ? 51.073 24.240 -73.396 1.00 78.38 97 PRO A C 1
ATOM 745 O O . PRO A 1 97 ? 52.158 23.770 -73.026 1.00 78.38 97 PRO A O 1
ATOM 748 N N . ALA A 1 98 ? 49.950 24.111 -72.685 1.00 85.12 98 ALA A N 1
ATOM 749 C CA . ALA A 1 98 ? 49.873 23.354 -71.441 1.00 85.12 98 ALA A CA 1
ATOM 750 C C . ALA A 1 98 ? 50.181 21.865 -71.678 1.00 85.12 98 ALA A C 1
ATOM 752 O O . ALA A 1 98 ? 49.648 21.227 -72.587 1.00 85.12 98 ALA A O 1
ATOM 753 N N . ARG A 1 99 ? 51.057 21.297 -70.845 1.00 85.06 99 ARG A N 1
ATOM 754 C CA . ARG A 1 99 ? 51.523 19.908 -70.975 1.00 85.06 99 ARG A CA 1
ATOM 755 C C . ARG A 1 99 ? 52.044 19.343 -69.664 1.00 85.06 99 ARG A C 1
ATOM 757 O O . ARG A 1 99 ? 52.532 20.089 -68.813 1.00 85.06 99 ARG A O 1
ATOM 764 N N . LEU A 1 100 ? 52.014 18.019 -69.539 1.00 86.44 100 LEU A N 1
ATOM 765 C CA . LEU A 1 100 ? 52.716 17.299 -68.479 1.00 86.44 100 LEU A CA 1
ATOM 766 C C . LEU A 1 100 ? 54.122 16.947 -68.963 1.00 86.44 100 LEU A C 1
ATOM 768 O O . LEU A 1 100 ? 54.284 16.057 -69.803 1.00 86.44 100 LEU A O 1
ATOM 772 N N . MET A 1 101 ? 55.134 17.651 -68.459 1.00 85.56 101 MET A N 1
ATOM 773 C CA . MET A 1 101 ? 56.521 17.452 -68.886 1.00 85.56 101 MET A CA 1
ATOM 774 C C . MET A 1 101 ? 57.082 16.096 -68.428 1.00 85.56 101 MET A C 1
ATOM 776 O O . MET A 1 101 ? 56.575 15.517 -67.462 1.00 85.56 101 MET A O 1
ATOM 780 N N . PRO A 1 102 ? 58.135 15.586 -69.098 1.00 86.19 102 PRO A N 1
ATOM 781 C CA . PRO A 1 102 ? 58.878 14.419 -68.635 1.00 86.19 102 PRO A CA 1
ATOM 782 C C . PRO A 1 102 ? 59.249 14.513 -67.150 1.00 86.19 102 PRO A C 1
ATOM 784 O O . PRO A 1 102 ? 59.612 15.577 -66.645 1.00 86.19 102 PRO A O 1
ATOM 787 N N . ASP A 1 103 ? 59.113 13.391 -66.451 1.00 84.06 103 ASP A N 1
ATOM 788 C CA . ASP A 1 103 ? 59.340 13.216 -65.015 1.00 84.06 103 ASP A CA 1
ATOM 789 C C . ASP A 1 103 ? 58.471 14.064 -64.075 1.00 84.06 103 ASP A C 1
ATOM 791 O O . ASP A 1 103 ? 58.696 14.078 -62.862 1.00 84.06 103 ASP A O 1
ATOM 795 N N . LYS A 1 104 ? 57.430 14.723 -64.596 1.00 86.25 104 LYS A N 1
ATOM 796 C CA . LYS A 1 104 ? 56.439 15.437 -63.784 1.00 86.25 104 LYS A CA 1
ATOM 797 C C . LYS A 1 104 ? 55.224 14.567 -63.485 1.00 86.25 104 LYS A C 1
ATOM 799 O O . LYS A 1 104 ? 54.922 13.605 -64.195 1.00 86.25 104 LYS A O 1
ATOM 804 N N . ILE A 1 105 ? 54.553 14.912 -62.392 1.00 85.75 105 ILE A N 1
ATOM 805 C CA . ILE A 1 105 ? 53.393 14.207 -61.849 1.00 85.75 105 ILE A CA 1
ATOM 806 C C . ILE A 1 105 ? 52.201 15.157 -61.900 1.00 85.75 105 ILE A C 1
ATOM 808 O O . ILE A 1 105 ? 52.350 16.326 -61.571 1.00 85.75 105 ILE A O 1
ATOM 812 N N . LEU A 1 106 ? 51.042 14.666 -62.315 1.00 87.12 106 LEU A N 1
ATOM 813 C CA . LEU A 1 106 ? 49.759 15.334 -62.143 1.00 87.12 106 LEU A CA 1
ATOM 814 C C . LEU A 1 106 ? 48.970 14.578 -61.078 1.00 87.12 106 LEU A C 1
ATOM 816 O O . LEU A 1 106 ? 48.689 13.394 -61.267 1.00 87.12 106 LEU A O 1
ATOM 820 N N . ASP A 1 107 ? 48.578 15.259 -60.007 1.00 87.69 107 ASP A N 1
ATOM 821 C CA . ASP A 1 107 ? 47.700 14.685 -58.995 1.00 87.69 107 ASP A CA 1
ATOM 822 C C . ASP A 1 107 ? 46.257 15.123 -59.245 1.00 87.69 107 ASP A C 1
ATOM 824 O O . ASP A 1 107 ? 45.939 16.312 -59.280 1.00 87.69 107 ASP A O 1
ATOM 828 N N . LEU A 1 108 ? 45.370 14.145 -59.405 1.00 90.31 108 LEU A N 1
ATOM 829 C CA . LEU A 1 108 ? 43.928 14.332 -59.496 1.00 90.31 108 LEU A CA 1
ATOM 830 C C . LEU A 1 108 ? 43.292 13.827 -58.207 1.00 90.31 108 LEU A C 1
ATOM 832 O O . LEU A 1 108 ? 43.419 12.649 -57.867 1.00 90.31 108 LEU A O 1
ATOM 836 N N . LYS A 1 109 ? 42.590 14.705 -57.496 1.00 91.25 109 LYS A N 1
ATOM 837 C CA . LYS A 1 109 ? 41.875 14.369 -56.264 1.00 91.25 109 LYS A CA 1
ATOM 838 C C . LYS A 1 109 ? 40.388 14.487 -56.502 1.00 91.25 109 LYS A C 1
ATOM 840 O O . LYS A 1 109 ? 39.927 15.518 -56.963 1.00 91.25 109 LYS A O 1
ATOM 845 N N . TYR A 1 110 ? 39.630 13.452 -56.188 1.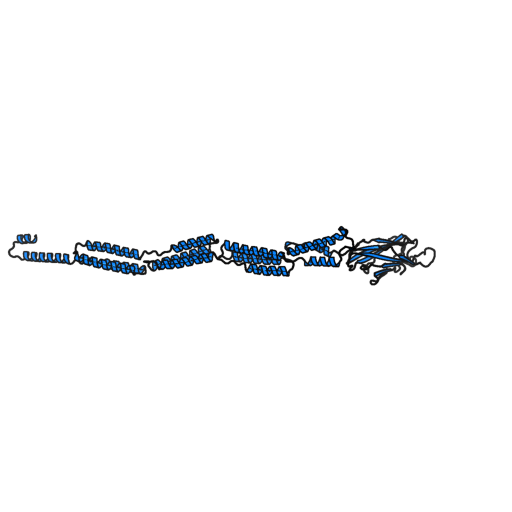00 93.25 110 TYR A N 1
ATOM 846 C CA . TYR A 1 110 ? 38.178 13.473 -56.326 1.00 93.25 110 TYR A CA 1
ATOM 847 C C . TYR A 1 110 ? 37.520 12.636 -55.243 1.00 93.25 110 TYR A C 1
ATOM 849 O O . TYR A 1 110 ? 38.165 11.805 -54.605 1.00 93.25 110 TYR A O 1
ATOM 857 N N . LYS A 1 111 ? 36.227 12.857 -55.016 1.00 95.06 111 LYS A N 1
ATOM 858 C CA . LYS A 1 111 ? 35.454 12.094 -54.043 1.00 95.06 111 LYS A CA 1
ATOM 859 C C . LYS A 1 111 ? 34.573 11.066 -54.735 1.00 95.06 111 LYS A C 1
ATOM 861 O O . LYS A 1 111 ? 33.928 11.345 -55.745 1.00 95.06 111 LYS A O 1
ATOM 866 N N . LEU A 1 112 ? 34.529 9.887 -54.138 1.00 94.69 112 LEU A N 1
ATOM 867 C CA . LEU A 1 112 ? 33.595 8.821 -54.453 1.00 94.69 112 LEU A CA 1
ATOM 868 C C . LEU A 1 112 ? 32.711 8.557 -53.236 1.00 94.69 112 LEU A C 1
ATOM 870 O O . LEU A 1 112 ? 33.085 8.873 -52.107 1.00 94.69 112 LEU A O 1
ATOM 874 N N . ARG A 1 113 ? 31.552 7.947 -53.454 1.00 94.81 113 ARG A N 1
ATOM 875 C CA . ARG A 1 113 ? 30.642 7.506 -52.399 1.00 94.81 113 ARG A CA 1
ATOM 876 C C . ARG A 1 113 ? 30.305 6.040 -52.598 1.00 94.81 113 ARG A C 1
ATOM 878 O O . ARG A 1 113 ? 29.964 5.635 -53.705 1.00 94.81 113 ARG A O 1
ATOM 885 N N . VAL A 1 114 ? 30.359 5.256 -51.525 1.00 94.69 114 VAL A N 1
ATOM 886 C CA . VAL A 1 114 ? 29.734 3.929 -51.526 1.00 94.69 114 VAL A CA 1
ATOM 887 C C . VAL A 1 114 ? 28.241 4.113 -51.265 1.00 94.69 114 VAL A C 1
ATOM 889 O O . VAL A 1 114 ? 27.875 4.746 -50.274 1.00 94.69 114 VAL A O 1
ATOM 892 N N . ASN A 1 115 ? 27.385 3.586 -52.138 1.00 91.12 115 ASN A N 1
ATOM 893 C CA . ASN A 1 115 ? 25.939 3.778 -52.073 1.00 91.12 115 ASN A CA 1
ATOM 894 C C . ASN A 1 115 ? 25.205 2.433 -51.973 1.00 91.12 115 ASN A C 1
ATOM 896 O O . ASN A 1 115 ? 25.211 1.652 -52.924 1.00 91.12 115 ASN A O 1
ATOM 900 N N . ASN A 1 116 ? 24.577 2.178 -50.818 1.00 87.25 116 ASN A N 1
ATOM 901 C CA . ASN A 1 116 ? 23.655 1.066 -50.559 1.00 87.25 116 ASN A CA 1
ATOM 902 C C . ASN A 1 116 ? 24.152 -0.321 -50.999 1.00 87.25 116 ASN A C 1
ATOM 904 O O . ASN A 1 116 ? 23.401 -1.130 -51.545 1.00 87.25 116 ASN A O 1
ATOM 908 N N . VAL A 1 117 ? 25.422 -0.627 -50.736 1.00 93.00 117 VAL A N 1
ATOM 909 C CA . VAL A 1 117 ? 25.948 -1.975 -50.964 1.00 93.00 117 VAL A CA 1
ATOM 910 C C . VAL A 1 117 ? 25.365 -2.923 -49.906 1.00 93.00 117 VAL A C 1
ATOM 912 O O . VAL A 1 117 ? 25.514 -2.643 -48.717 1.00 93.00 117 VAL A O 1
ATOM 915 N N . PRO A 1 118 ? 24.717 -4.042 -50.287 1.00 90.56 118 PRO A N 1
ATOM 916 C CA . PRO A 1 118 ? 23.989 -4.879 -49.331 1.00 90.56 118 PRO A CA 1
ATOM 917 C C . PRO A 1 118 ? 24.912 -5.687 -48.408 1.00 90.56 118 PRO A C 1
ATOM 919 O O . PRO A 1 118 ? 24.628 -5.839 -47.221 1.00 90.56 118 PRO A O 1
ATOM 922 N N . THR A 1 119 ? 26.028 -6.194 -48.937 1.00 94.25 119 THR A N 1
ATOM 923 C CA . THR A 1 119 ? 26.964 -7.062 -48.209 1.00 94.25 119 THR A CA 1
ATOM 924 C C . THR A 1 119 ? 28.407 -6.610 -48.398 1.00 94.25 119 THR A C 1
ATOM 926 O O . THR A 1 119 ? 28.758 -6.159 -49.495 1.00 94.25 119 THR A O 1
ATOM 929 N N . PRO A 1 120 ? 29.286 -6.807 -47.402 1.00 94.94 120 PRO A N 1
ATOM 930 C CA . PRO A 1 120 ? 30.711 -6.557 -47.571 1.00 94.94 120 PRO A CA 1
ATOM 931 C C . PRO A 1 120 ? 31.292 -7.333 -48.751 1.00 94.94 120 PRO A C 1
ATOM 933 O O . PRO A 1 120 ? 31.090 -8.541 -48.889 1.00 94.94 120 PRO A O 1
ATOM 936 N N . ARG A 1 121 ? 32.011 -6.632 -49.628 1.00 93.62 121 ARG A N 1
ATOM 937 C CA . ARG A 1 121 ? 32.547 -7.213 -50.864 1.00 93.62 121 ARG A CA 1
ATOM 938 C C . ARG A 1 121 ? 33.792 -6.485 -51.336 1.00 93.62 121 ARG A C 1
ATOM 940 O O . ARG A 1 121 ? 33.955 -5.293 -51.092 1.00 93.62 121 ARG A O 1
ATOM 947 N N . LYS A 1 122 ? 34.655 -7.210 -52.040 1.00 92.75 122 LYS A N 1
ATOM 948 C CA . LYS A 1 122 ? 35.789 -6.628 -52.754 1.00 92.75 122 LYS A CA 1
ATOM 949 C C . LYS A 1 122 ? 35.313 -6.159 -54.122 1.00 92.75 122 LYS A C 1
ATOM 951 O O . LYS A 1 122 ? 34.654 -6.923 -54.825 1.00 92.75 122 LYS A O 1
ATOM 956 N N . VAL A 1 123 ? 35.648 -4.933 -54.503 1.00 91.62 123 VAL A N 1
ATOM 957 C CA . VAL A 1 123 ? 35.309 -4.376 -55.818 1.00 91.62 123 VAL A CA 1
ATOM 958 C C . VAL A 1 123 ? 36.563 -3.919 -56.551 1.00 91.62 123 VAL A C 1
ATOM 960 O O . VAL A 1 123 ? 37.547 -3.558 -55.912 1.00 91.62 123 VAL A O 1
ATOM 963 N N . THR A 1 124 ? 36.528 -3.954 -57.883 1.00 89.69 124 THR A N 1
ATOM 964 C CA . THR A 1 124 ? 37.681 -3.657 -58.748 1.00 89.69 124 THR A CA 1
ATOM 965 C C . THR A 1 124 ? 37.408 -2.416 -59.586 1.00 89.69 124 THR A C 1
ATOM 967 O O . THR A 1 124 ? 36.332 -2.302 -60.170 1.00 89.69 124 THR A O 1
ATOM 970 N N . PHE A 1 125 ? 38.387 -1.521 -59.664 1.00 88.75 125 PHE A N 1
ATOM 971 C CA . PHE A 1 125 ? 38.374 -0.327 -60.504 1.00 88.75 125 PHE A CA 1
ATOM 972 C C . PHE A 1 125 ? 39.239 -0.555 -61.737 1.00 88.75 125 PHE A C 1
ATOM 974 O O . PHE A 1 125 ? 40.312 -1.157 -61.638 1.00 88.75 125 PHE A O 1
ATOM 981 N N . ASN A 1 126 ? 38.765 -0.079 -62.887 1.00 87.88 126 ASN A N 1
ATOM 982 C CA . ASN A 1 126 ? 39.457 -0.221 -64.162 1.00 87.88 126 ASN A CA 1
ATOM 983 C C . ASN A 1 126 ? 39.539 1.134 -64.851 1.00 87.88 126 ASN A C 1
ATOM 985 O O . ASN A 1 126 ? 38.508 1.746 -65.133 1.00 87.88 126 ASN A O 1
ATOM 989 N N . ASP A 1 127 ? 40.756 1.567 -65.169 1.00 89.12 127 ASP A N 1
ATOM 990 C CA . ASP A 1 127 ? 40.985 2.924 -65.647 1.00 89.12 127 ASP A CA 1
ATOM 991 C C . ASP A 1 127 ? 41.780 2.921 -66.948 1.00 89.12 127 ASP A C 1
ATOM 993 O O . ASP A 1 127 ? 42.676 2.099 -67.163 1.00 89.12 127 ASP A O 1
ATOM 997 N N . THR A 1 128 ? 41.481 3.885 -67.810 1.00 90.25 128 THR A N 1
ATOM 998 C CA . THR A 1 128 ? 42.194 4.085 -69.071 1.00 90.25 128 THR A CA 1
ATOM 999 C C . THR A 1 128 ? 42.639 5.530 -69.185 1.00 90.25 128 THR A C 1
ATOM 1001 O O . THR A 1 128 ? 41.835 6.443 -68.983 1.00 90.25 128 THR A O 1
ATOM 1004 N N . LEU A 1 129 ? 43.895 5.744 -69.562 1.00 89.75 129 LEU A N 1
ATOM 1005 C CA . LEU A 1 129 ? 44.419 7.061 -69.893 1.00 89.75 129 LEU A CA 1
ATOM 1006 C C . LEU A 1 129 ? 44.708 7.122 -71.388 1.00 89.75 129 LEU A C 1
ATOM 1008 O O . LEU A 1 129 ? 45.535 6.366 -71.892 1.00 89.75 129 LEU A O 1
ATOM 1012 N N . THR A 1 130 ? 44.032 8.030 -72.082 1.00 89.94 130 THR A N 1
ATOM 1013 C CA . THR A 1 130 ? 44.328 8.386 -73.469 1.00 89.94 130 THR A CA 1
ATOM 1014 C C . THR A 1 130 ? 45.017 9.739 -73.477 1.00 89.94 130 THR A C 1
ATOM 1016 O O . THR A 1 130 ? 44.481 10.693 -72.922 1.00 89.94 130 THR A O 1
ATOM 1019 N N . TYR A 1 131 ? 46.195 9.838 -74.078 1.00 87.50 131 TYR A N 1
ATOM 1020 C CA . TYR A 1 131 ? 46.920 11.100 -74.181 1.00 87.50 131 TYR A CA 1
ATOM 1021 C C . TYR A 1 131 ? 47.636 11.210 -75.519 1.00 87.50 131 TYR A C 1
ATOM 1023 O O . TYR A 1 131 ? 48.072 10.203 -76.080 1.00 87.50 131 TYR A O 1
ATOM 1031 N N . LYS A 1 132 ? 47.785 12.431 -76.027 1.00 85.94 132 LYS A N 1
ATOM 1032 C CA . LYS A 1 132 ? 48.673 12.691 -77.158 1.00 85.94 132 LYS A CA 1
ATOM 1033 C C . LYS A 1 132 ? 50.053 13.121 -76.698 1.00 85.94 132 LYS A C 1
ATOM 1035 O O . LYS A 1 132 ? 50.205 13.868 -75.731 1.00 85.94 132 LYS A O 1
ATOM 1040 N N . THR A 1 133 ? 51.072 12.645 -77.399 1.00 79.06 133 THR A N 1
ATOM 1041 C CA . THR A 1 133 ? 52.468 12.952 -77.085 1.00 79.06 133 THR A CA 1
ATOM 1042 C C . THR A 1 133 ? 53.008 13.972 -78.058 1.00 79.06 133 THR A C 1
ATOM 1044 O O . THR A 1 133 ? 52.988 13.750 -79.267 1.00 79.06 133 THR A O 1
ATOM 1047 N N . TYR A 1 134 ? 53.518 15.074 -77.527 1.00 69.25 134 TYR A N 1
ATOM 1048 C CA . TYR A 1 134 ? 54.073 16.150 -78.330 1.00 69.25 134 TYR A CA 1
ATOM 1049 C C . TYR A 1 134 ? 55.579 15.907 -78.501 1.00 69.25 134 TYR A C 1
ATOM 1051 O O . TYR A 1 134 ? 56.360 16.140 -77.580 1.00 69.25 134 TYR A O 1
ATOM 1059 N N . THR A 1 135 ? 56.007 15.396 -79.658 1.00 63.94 135 THR A N 1
ATOM 1060 C CA . THR A 1 135 ? 57.431 15.134 -79.988 1.00 63.94 135 THR A CA 1
ATOM 1061 C C . THR A 1 135 ? 58.169 16.385 -80.497 1.00 63.94 135 THR A C 1
ATOM 1063 O O . THR A 1 135 ? 59.277 16.317 -81.030 1.00 63.94 135 THR A O 1
ATOM 1066 N N . GLN A 1 136 ? 57.540 17.549 -80.351 1.00 53.84 136 GLN A N 1
ATOM 1067 C CA . GLN A 1 136 ? 57.738 18.734 -81.179 1.00 53.84 136 GLN A CA 1
ATOM 1068 C C . GLN A 1 136 ? 58.883 19.664 -80.766 1.00 53.84 136 GLN A C 1
ATOM 1070 O O . GLN A 1 136 ? 58.783 20.865 -80.996 1.00 53.84 136 GLN A O 1
ATOM 1075 N N . ASP A 1 137 ? 59.977 19.152 -80.219 1.00 51.09 137 ASP A N 1
ATOM 1076 C CA . ASP A 1 137 ? 61.175 19.994 -80.154 1.00 51.09 137 ASP A CA 1
ATOM 1077 C C . ASP A 1 137 ? 61.999 19.902 -81.454 1.00 51.09 137 ASP A C 1
ATOM 1079 O O . ASP A 1 137 ? 62.820 20.779 -81.696 1.00 51.09 137 ASP A O 1
ATOM 1083 N N . PHE A 1 138 ? 61.748 18.924 -82.352 1.00 47.25 138 PHE A N 1
ATOM 1084 C CA . PHE A 1 138 ? 62.570 18.771 -83.572 1.00 47.25 138 PHE A CA 1
ATOM 1085 C C . PHE A 1 138 ? 61.900 18.308 -84.891 1.00 47.25 138 PHE A C 1
ATOM 1087 O O . PHE A 1 138 ? 62.510 18.523 -85.935 1.00 47.25 138 PHE A O 1
ATOM 1094 N N . ILE A 1 139 ? 60.704 17.684 -84.923 1.00 53.56 139 ILE A N 1
ATOM 1095 C CA . ILE A 1 139 ? 60.301 16.850 -86.099 1.00 53.56 139 ILE A CA 1
ATOM 1096 C C . ILE A 1 139 ? 58.977 17.232 -86.801 1.00 53.56 139 ILE A C 1
ATOM 1098 O O . ILE A 1 139 ? 58.576 16.568 -87.754 1.00 53.56 139 ILE A O 1
ATOM 1102 N N . ASN A 1 140 ? 58.287 18.292 -86.370 1.00 56.44 140 ASN A N 1
ATOM 1103 C CA . ASN A 1 140 ? 57.087 18.838 -87.035 1.00 56.44 140 ASN A CA 1
ATOM 1104 C C . ASN A 1 140 ? 56.033 17.786 -87.486 1.00 56.44 140 ASN A C 1
ATOM 1106 O O . ASN A 1 140 ? 55.478 17.879 -88.579 1.00 56.44 140 ASN A O 1
ATOM 1110 N N . SER A 1 141 ? 55.793 16.758 -86.663 1.00 59.34 141 SER A N 1
ATOM 1111 C CA . SER A 1 141 ? 54.875 15.642 -86.947 1.00 59.34 141 SER A CA 1
ATOM 1112 C C . SER A 1 141 ? 53.612 15.738 -86.081 1.00 59.34 141 SER A C 1
ATOM 1114 O O . SER A 1 141 ? 53.699 16.242 -84.962 1.00 59.34 141 SER A O 1
ATOM 1116 N N . PRO A 1 142 ? 52.439 15.280 -86.562 1.00 61.81 142 PRO A N 1
ATOM 1117 C CA . PRO A 1 142 ? 51.204 15.335 -85.784 1.00 61.81 142 PRO A CA 1
ATOM 1118 C C . PRO A 1 142 ? 51.310 14.485 -84.513 1.00 61.81 142 PRO A C 1
ATOM 1120 O O . PRO A 1 142 ? 51.907 13.410 -84.520 1.00 61.81 142 PRO A O 1
ATOM 1123 N N . ALA A 1 143 ? 50.714 14.962 -83.421 1.00 65.50 143 ALA A N 1
ATOM 1124 C CA . ALA A 1 143 ? 50.754 14.269 -82.140 1.00 65.50 143 ALA A CA 1
ATOM 1125 C C . ALA A 1 143 ? 50.031 12.909 -82.212 1.00 65.50 143 ALA A C 1
ATOM 1127 O O . ALA A 1 143 ? 48.875 12.823 -82.637 1.00 65.50 143 ALA A O 1
ATOM 1128 N N . GLU A 1 144 ? 50.700 11.846 -81.766 1.00 72.25 144 GLU A N 1
ATOM 1129 C CA . GLU A 1 144 ? 50.155 10.486 -81.765 1.00 72.25 144 GLU A CA 1
ATOM 1130 C C . GLU A 1 144 ? 49.366 10.197 -80.486 1.00 72.25 144 GLU A C 1
ATOM 1132 O O . GLU A 1 144 ? 49.809 10.503 -79.373 1.00 72.25 144 GLU A O 1
ATOM 1137 N N . SER A 1 145 ? 48.193 9.577 -80.642 1.00 80.31 145 SER A N 1
ATOM 1138 C CA . SER A 1 145 ? 47.355 9.161 -79.519 1.00 80.31 145 SER A CA 1
ATOM 1139 C C . SER A 1 145 ? 47.838 7.840 -78.934 1.00 80.31 145 SER A C 1
ATOM 1141 O O . SER A 1 145 ? 47.992 6.846 -79.640 1.00 80.31 145 SER A O 1
A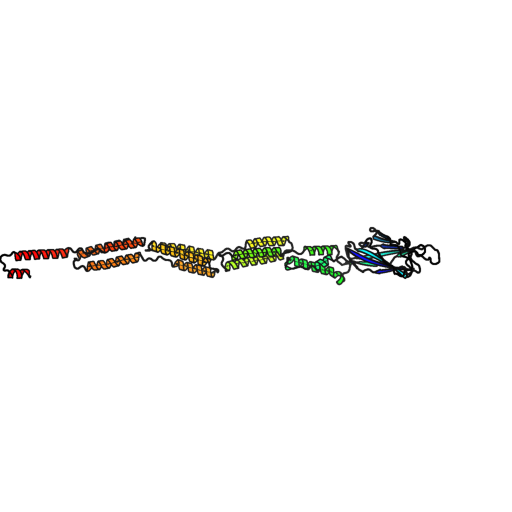TOM 1143 N N . HIS A 1 146 ? 48.019 7.829 -77.620 1.00 80.19 146 HIS A N 1
ATOM 1144 C CA . HIS A 1 146 ? 48.414 6.669 -76.843 1.00 80.19 146 HIS A CA 1
ATOM 1145 C C . HIS A 1 146 ? 47.322 6.358 -75.826 1.00 80.19 146 HIS A C 1
ATOM 1147 O O . HIS A 1 146 ? 46.970 7.214 -75.018 1.00 80.19 146 HIS A O 1
ATOM 1153 N N . THR A 1 147 ? 46.801 5.130 -75.845 1.00 81.69 147 THR A N 1
ATOM 1154 C CA . THR A 1 147 ? 45.876 4.636 -74.817 1.00 81.69 147 THR A CA 1
ATOM 1155 C C . THR A 1 147 ? 46.585 3.609 -73.953 1.00 81.69 147 THR A C 1
ATOM 1157 O O . THR A 1 147 ? 47.082 2.602 -74.454 1.00 81.69 147 THR A O 1
ATOM 1160 N N . VAL A 1 148 ? 46.610 3.850 -72.648 1.00 79.75 148 VAL A N 1
ATOM 1161 C CA . VAL A 1 148 ? 47.191 2.944 -71.660 1.00 79.75 148 VAL A CA 1
ATOM 1162 C C . VAL A 1 148 ? 46.080 2.464 -70.736 1.00 79.75 148 VAL A C 1
ATOM 1164 O O . VAL A 1 148 ? 45.402 3.270 -70.096 1.00 79.75 148 VAL A O 1
ATOM 1167 N N . SER A 1 149 ? 45.902 1.143 -70.669 1.00 76.69 149 SER A N 1
ATOM 1168 C CA . SER A 1 149 ? 45.127 0.516 -69.595 1.00 76.69 149 SER A CA 1
ATOM 1169 C C . SER A 1 149 ? 45.972 0.536 -68.335 1.00 76.69 149 SER A C 1
ATOM 1171 O O . SER A 1 149 ? 47.107 0.058 -68.335 1.00 76.69 149 SER A O 1
ATOM 1173 N N . ILE A 1 150 ? 45.438 1.119 -67.275 1.00 77.56 150 ILE A N 1
ATOM 1174 C CA . ILE A 1 150 ? 46.146 1.210 -66.010 1.00 77.56 150 ILE A CA 1
ATOM 1175 C C . ILE A 1 150 ? 45.822 -0.034 -65.179 1.00 77.56 150 ILE A C 1
ATOM 1177 O O . ILE A 1 150 ? 44.699 -0.532 -65.225 1.00 77.56 150 ILE A O 1
ATOM 1181 N N . ASN A 1 151 ? 46.808 -0.544 -64.432 1.00 77.94 151 ASN A N 1
ATOM 1182 C CA . ASN A 1 151 ? 46.646 -1.712 -63.569 1.00 77.94 151 ASN A CA 1
ATOM 1183 C C . ASN A 1 151 ? 45.396 -1.576 -62.681 1.00 77.94 151 ASN A C 1
ATOM 1185 O O . ASN A 1 151 ? 45.304 -0.601 -61.925 1.00 77.94 151 ASN A O 1
ATOM 1189 N N . PRO A 1 152 ? 44.465 -2.547 -62.741 1.00 82.62 152 PRO A N 1
ATOM 1190 C CA . PRO A 1 152 ? 43.302 -2.556 -61.874 1.00 82.62 152 PRO A CA 1
ATOM 1191 C C . PRO A 1 152 ? 43.705 -2.583 -60.404 1.00 82.62 152 PRO A C 1
ATOM 1193 O O . PRO A 1 152 ? 44.708 -3.193 -60.021 1.00 82.62 152 PRO A O 1
ATOM 1196 N N . TYR A 1 153 ? 42.881 -1.967 -59.567 1.00 83.25 153 TYR A N 1
ATOM 1197 C CA . TYR A 1 153 ? 43.045 -1.990 -58.120 1.00 83.25 153 TYR A CA 1
ATOM 1198 C C . TYR A 1 153 ? 41.731 -2.371 -57.449 1.00 83.25 153 TYR A C 1
ATOM 1200 O O . TYR A 1 153 ? 40.647 -2.168 -57.999 1.00 83.25 153 TYR A O 1
ATOM 1208 N N . THR A 1 154 ? 41.828 -2.962 -56.258 1.00 86.62 154 THR A N 1
ATOM 1209 C CA . THR A 1 154 ? 40.661 -3.484 -55.545 1.00 86.62 154 THR A CA 1
ATOM 1210 C C . THR A 1 154 ? 40.496 -2.839 -54.192 1.00 86.62 154 THR A C 1
ATOM 1212 O O . THR A 1 154 ? 41.440 -2.881 -53.408 1.00 86.62 154 THR A O 1
ATOM 1215 N N . ILE A 1 155 ? 39.297 -2.370 -53.870 1.00 89.00 155 ILE A N 1
ATOM 1216 C CA . ILE A 1 155 ? 38.965 -1.884 -52.529 1.00 89.00 155 ILE A CA 1
ATOM 1217 C C . ILE A 1 155 ? 38.042 -2.889 -51.837 1.00 89.00 155 ILE A C 1
ATOM 1219 O O . ILE A 1 155 ? 37.196 -3.511 -52.485 1.00 89.00 155 ILE A O 1
ATOM 1223 N N . ASP A 1 156 ? 38.171 -3.024 -50.522 1.00 92.00 156 ASP A N 1
ATOM 1224 C CA . ASP A 1 156 ? 37.201 -3.759 -49.715 1.00 92.00 156 ASP A CA 1
ATOM 1225 C C . ASP A 1 156 ? 36.100 -2.795 -49.251 1.00 92.00 156 ASP A C 1
ATOM 1227 O O . ASP A 1 156 ? 36.377 -1.789 -48.597 1.00 92.00 156 ASP A O 1
ATOM 1231 N N . ILE A 1 157 ? 34.843 -3.097 -49.564 1.00 93.38 157 ILE A N 1
ATOM 1232 C CA . ILE A 1 157 ? 33.688 -2.372 -49.031 1.00 93.38 157 ILE A CA 1
ATOM 1233 C C . ILE A 1 157 ? 33.251 -3.042 -47.727 1.00 93.38 157 ILE A C 1
ATOM 1235 O O . ILE A 1 157 ? 32.909 -4.226 -47.721 1.00 93.38 157 ILE A O 1
ATOM 1239 N N . ILE A 1 158 ? 33.242 -2.283 -46.631 1.00 93.94 158 ILE A N 1
ATOM 1240 C CA . ILE A 1 158 ? 32.765 -2.697 -45.301 1.00 93.94 158 ILE A CA 1
ATOM 1241 C C . ILE A 1 158 ? 31.448 -1.989 -44.956 1.00 93.94 158 ILE A C 1
ATOM 1243 O O . ILE A 1 158 ? 31.162 -0.928 -45.503 1.00 93.94 158 ILE A O 1
ATOM 1247 N N . MET A 1 159 ? 30.627 -2.555 -44.067 1.00 95.62 159 MET A N 1
ATOM 1248 C CA . MET A 1 159 ? 29.340 -1.943 -43.691 1.00 95.62 159 MET A CA 1
ATOM 1249 C C . MET A 1 159 ? 29.508 -0.761 -42.735 1.00 95.62 159 MET A C 1
ATOM 1251 O O . MET A 1 159 ? 30.481 -0.690 -41.981 1.00 95.62 159 MET A O 1
ATOM 1255 N N . ASN A 1 160 ? 28.532 0.147 -42.755 1.00 95.50 160 ASN A N 1
ATOM 1256 C CA . ASN A 1 160 ? 28.448 1.245 -41.803 1.00 95.50 160 ASN A CA 1
ATOM 1257 C C . ASN A 1 160 ? 27.936 0.722 -40.459 1.00 95.50 160 ASN A C 1
ATOM 1259 O O . ASN A 1 160 ? 26.867 0.117 -40.400 1.00 95.50 160 ASN A O 1
ATOM 1263 N N . LYS A 1 161 ? 28.702 0.964 -39.393 1.00 96.06 161 LYS A N 1
ATOM 1264 C CA . LYS A 1 161 ? 28.407 0.497 -38.032 1.00 96.06 161 LYS A CA 1
ATOM 1265 C C . LYS A 1 161 ? 28.283 1.639 -37.023 1.00 96.06 161 LYS A C 1
ATOM 1267 O O . LYS A 1 161 ? 28.194 1.370 -35.832 1.00 96.06 161 LYS A O 1
ATOM 1272 N N . ASP A 1 162 ? 28.261 2.891 -37.480 1.00 95.94 162 ASP A N 1
ATOM 1273 C CA . ASP A 1 162 ? 28.283 4.063 -36.596 1.00 95.94 162 ASP A CA 1
ATOM 1274 C C . ASP A 1 162 ? 27.070 4.090 -35.649 1.00 95.94 162 ASP A C 1
ATOM 1276 O O . ASP A 1 162 ? 27.228 4.300 -34.449 1.00 95.94 162 ASP A O 1
ATOM 1280 N N . ALA A 1 163 ? 25.866 3.821 -36.167 1.00 96.94 163 ALA A N 1
ATOM 1281 C CA . ALA A 1 163 ? 24.646 3.780 -35.356 1.00 96.94 163 ALA A CA 1
ATOM 1282 C C . ALA A 1 163 ? 24.658 2.610 -34.358 1.00 96.94 163 ALA A C 1
ATOM 1284 O O . ALA A 1 163 ? 24.331 2.789 -33.189 1.00 96.94 163 ALA A O 1
ATOM 1285 N N . LEU A 1 164 ? 25.120 1.434 -34.791 1.00 98.12 164 LEU A N 1
ATOM 1286 C CA . LEU A 1 164 ? 25.261 0.267 -33.922 1.00 98.12 164 LEU A CA 1
ATOM 1287 C C . LEU A 1 164 ? 26.266 0.523 -32.784 1.00 98.12 164 LEU A C 1
ATOM 1289 O O . LEU A 1 164 ? 26.022 0.136 -31.644 1.00 98.12 164 LEU A O 1
ATOM 1293 N N . GLN A 1 165 ? 27.379 1.201 -33.082 1.00 97.88 165 GLN A N 1
ATOM 1294 C CA . GLN A 1 165 ? 28.365 1.619 -32.084 1.00 97.88 165 GLN A CA 1
ATOM 1295 C C . GLN A 1 165 ? 27.747 2.593 -31.073 1.00 97.88 165 GLN A C 1
ATOM 1297 O O . GLN A 1 165 ? 27.929 2.411 -29.872 1.00 97.88 165 GLN A O 1
ATOM 1302 N N . ALA A 1 166 ? 26.963 3.571 -31.537 1.00 97.88 166 ALA A N 1
ATOM 1303 C CA . ALA A 1 166 ? 26.270 4.506 -30.654 1.00 97.88 166 ALA A CA 1
ATOM 1304 C C . ALA A 1 166 ? 25.300 3.797 -29.689 1.00 97.88 166 ALA A C 1
ATOM 1306 O O . ALA A 1 166 ? 25.263 4.138 -28.507 1.00 97.88 166 ALA A O 1
ATOM 1307 N N . GLU A 1 167 ? 24.571 2.774 -30.150 1.00 97.69 167 GLU A N 1
ATOM 1308 C CA . GLU A 1 167 ? 23.690 1.974 -29.283 1.00 97.69 167 GLU A CA 1
ATOM 1309 C C . GLU A 1 167 ? 24.464 1.136 -28.253 1.00 97.69 167 GLU A C 1
ATOM 1311 O O . GLU A 1 167 ? 24.022 0.982 -27.112 1.00 97.69 167 GLU A O 1
ATOM 1316 N N . VAL A 1 168 ? 25.641 0.613 -28.616 1.00 97.62 168 VAL A N 1
ATOM 1317 C CA . VAL A 1 168 ? 26.529 -0.090 -27.675 1.00 97.62 168 VAL A CA 1
ATOM 1318 C C . VAL A 1 168 ? 27.086 0.868 -26.622 1.00 97.62 168 VAL A C 1
ATOM 1320 O O . VAL A 1 168 ? 27.114 0.522 -25.437 1.00 97.62 168 VAL A O 1
ATOM 1323 N N . ASP A 1 169 ? 27.471 2.077 -27.020 1.00 96.75 169 ASP A N 1
ATOM 1324 C CA . ASP A 1 169 ? 28.040 3.092 -26.127 1.00 96.75 169 ASP A CA 1
ATOM 1325 C C . ASP A 1 169 ? 26.982 3.816 -25.279 1.00 96.75 169 ASP A C 1
ATOM 1327 O O . ASP A 1 169 ? 27.321 4.563 -24.352 1.00 96.75 169 ASP A O 1
ATOM 1331 N N . ARG A 1 170 ? 25.693 3.573 -25.554 1.00 94.94 170 ARG A N 1
ATOM 1332 C CA . ARG A 1 170 ? 24.571 4.166 -24.826 1.00 94.94 170 ARG A CA 1
ATOM 1333 C C . ARG A 1 170 ? 24.673 3.868 -23.329 1.00 94.94 170 ARG A C 1
ATOM 1335 O O . ARG A 1 170 ? 24.753 2.714 -22.897 1.00 94.94 170 ARG A O 1
ATOM 1342 N N . ARG A 1 171 ? 24.651 4.936 -22.525 1.00 94.00 171 ARG A N 1
ATOM 1343 C CA . ARG A 1 171 ? 24.600 4.861 -21.059 1.00 94.00 171 ARG A CA 1
ATOM 1344 C C . ARG A 1 171 ? 23.155 4.666 -20.619 1.00 94.00 171 ARG A C 1
ATOM 1346 O O . ARG A 1 171 ? 22.285 5.423 -21.034 1.00 94.00 171 ARG A O 1
ATOM 1353 N N . ILE A 1 172 ? 22.920 3.658 -19.785 1.00 93.94 172 ILE A N 1
ATOM 1354 C CA . ILE A 1 172 ? 21.590 3.270 -19.310 1.00 93.94 172 ILE A CA 1
ATOM 1355 C C . ILE A 1 172 ? 21.614 3.242 -17.787 1.00 93.94 172 ILE A C 1
ATOM 1357 O O . ILE A 1 172 ? 22.485 2.607 -17.190 1.00 93.94 172 ILE A O 1
ATOM 1361 N N . GLN A 1 173 ? 20.647 3.918 -17.175 1.00 95.06 173 GLN A N 1
ATOM 1362 C CA . GLN A 1 173 ? 20.358 3.794 -15.755 1.00 95.06 173 GLN A CA 1
ATOM 1363 C C . GLN A 1 173 ? 19.465 2.568 -15.560 1.00 95.06 173 GLN A C 1
ATOM 1365 O O . GLN A 1 173 ? 18.302 2.575 -15.943 1.00 95.06 173 GLN A O 1
ATOM 1370 N N . GLN A 1 174 ? 20.037 1.485 -15.031 1.00 93.38 174 GLN A N 1
ATOM 1371 C CA . GLN A 1 174 ? 19.360 0.182 -14.973 1.00 93.38 174 GLN A CA 1
ATOM 1372 C C . GLN A 1 174 ? 18.074 0.221 -14.137 1.00 93.38 174 GLN A C 1
ATOM 1374 O O . GLN A 1 174 ? 17.102 -0.417 -14.505 1.00 93.38 174 GLN A O 1
ATOM 1379 N N . ALA A 1 175 ? 18.037 1.018 -13.068 1.00 94.31 175 ALA A N 1
ATOM 1380 C CA . ALA A 1 175 ? 16.864 1.129 -12.200 1.00 94.31 175 ALA A CA 1
ATOM 1381 C C . ALA A 1 175 ? 15.610 1.707 -12.890 1.00 94.31 175 ALA A C 1
ATOM 1383 O O . ALA A 1 175 ? 14.529 1.637 -12.324 1.00 94.31 175 ALA A O 1
ATOM 1384 N N . ASP A 1 176 ? 15.731 2.277 -14.094 1.00 96.88 176 ASP A N 1
ATOM 1385 C CA . ASP A 1 176 ? 14.598 2.914 -14.775 1.00 96.88 176 ASP A CA 1
ATOM 1386 C C . ASP A 1 176 ? 13.779 1.933 -15.637 1.00 96.88 176 ASP A C 1
ATOM 1388 O O . ASP A 1 176 ? 12.718 2.304 -16.156 1.00 96.88 176 ASP A O 1
ATOM 1392 N N . TYR A 1 177 ? 14.281 0.709 -15.833 1.00 98.00 177 TYR A N 1
ATOM 1393 C CA . TYR A 1 177 ? 13.763 -0.256 -16.800 1.00 98.00 177 TYR A CA 1
ATOM 1394 C C . TYR A 1 177 ? 13.450 -1.607 -16.165 1.00 98.00 177 TYR A C 1
ATOM 1396 O O . TYR A 1 177 ? 14.082 -2.019 -15.194 1.00 98.00 177 TYR A O 1
ATOM 1404 N N . THR A 1 178 ? 12.529 -2.339 -16.790 1.00 98.69 178 THR A N 1
ATOM 1405 C CA . THR A 1 178 ? 12.204 -3.711 -16.395 1.00 98.69 178 THR A CA 1
ATOM 1406 C C . THR A 1 178 ? 13.444 -4.607 -16.510 1.00 98.69 178 THR A C 1
ATOM 1408 O O . THR A 1 178 ? 14.225 -4.493 -17.465 1.00 98.69 178 THR A O 1
ATOM 1411 N N . PHE A 1 179 ? 13.641 -5.531 -15.565 1.00 97.69 179 PHE A N 1
ATOM 1412 C CA . PHE A 1 179 ? 14.809 -6.417 -15.597 1.00 97.69 179 PHE A CA 1
ATOM 1413 C C . PHE A 1 179 ? 14.795 -7.348 -16.818 1.00 97.69 179 PHE A C 1
ATOM 1415 O O . PHE A 1 179 ? 15.853 -7.608 -17.395 1.00 97.69 179 PHE A O 1
ATOM 1422 N N . ALA A 1 180 ? 13.613 -7.783 -17.271 1.00 98.19 180 ALA A N 1
ATOM 1423 C CA . ALA A 1 180 ? 13.474 -8.612 -18.464 1.00 98.19 180 ALA A CA 1
ATOM 1424 C C . ALA A 1 180 ? 13.908 -7.870 -19.740 1.00 98.19 180 ALA A C 1
ATOM 1426 O O . ALA A 1 180 ? 14.647 -8.418 -20.561 1.00 98.19 180 ALA A O 1
ATOM 1427 N N . SER A 1 181 ? 13.518 -6.599 -19.904 1.00 98.44 181 SER A N 1
ATOM 1428 C CA . SER A 1 181 ? 13.935 -5.807 -21.070 1.00 98.44 181 SER A CA 1
ATOM 1429 C C . SER A 1 181 ? 15.435 -5.495 -21.061 1.00 98.44 181 SER A C 1
ATOM 1431 O O . SER A 1 181 ? 16.082 -5.511 -22.113 1.00 98.44 181 SER A O 1
ATOM 1433 N N . LEU A 1 182 ? 16.022 -5.283 -19.878 1.00 97.62 182 LEU A N 1
ATOM 1434 C CA . LEU A 1 182 ? 17.464 -5.096 -19.717 1.00 97.62 182 LEU A CA 1
ATOM 1435 C C . LEU A 1 182 ? 18.265 -6.347 -20.083 1.00 97.62 182 LEU A C 1
ATOM 1437 O O . LEU A 1 182 ? 19.297 -6.221 -20.746 1.00 97.62 182 LEU A O 1
ATOM 1441 N N . ASP A 1 183 ? 17.814 -7.540 -19.689 1.00 97.81 183 ASP A N 1
ATOM 1442 C CA . ASP A 1 183 ? 18.491 -8.789 -20.057 1.00 97.81 183 ASP A CA 1
ATOM 1443 C C . ASP A 1 183 ? 18.512 -8.985 -21.582 1.00 97.81 183 ASP A C 1
ATOM 1445 O O . ASP A 1 183 ? 19.575 -9.214 -22.176 1.00 97.81 183 ASP A O 1
ATOM 1449 N N . ILE A 1 184 ? 17.369 -8.755 -22.242 1.00 98.19 184 ILE A N 1
ATOM 1450 C CA . ILE A 1 184 ? 17.267 -8.799 -23.707 1.00 98.19 184 ILE A CA 1
ATOM 1451 C C . ILE A 1 184 ? 18.214 -7.767 -24.331 1.00 98.19 184 ILE A C 1
ATOM 1453 O O . ILE A 1 184 ? 19.012 -8.112 -25.211 1.00 98.19 184 ILE A O 1
ATOM 1457 N N . PHE A 1 185 ? 18.198 -6.519 -23.853 1.00 98.12 185 PHE A N 1
ATOM 1458 C CA . PHE A 1 185 ? 19.070 -5.460 -24.363 1.00 98.12 185 PHE A CA 1
ATOM 1459 C C . PHE A 1 185 ? 20.559 -5.810 -24.203 1.00 98.12 185 PHE A C 1
ATOM 1461 O O . PHE A 1 185 ? 21.346 -5.616 -25.131 1.00 98.12 185 PHE A O 1
ATOM 1468 N N . ASN A 1 186 ? 20.961 -6.394 -23.072 1.00 96.81 186 ASN A N 1
ATOM 1469 C CA . ASN A 1 186 ? 22.332 -6.852 -22.843 1.00 96.81 186 ASN A CA 1
ATOM 1470 C C . ASN A 1 186 ? 22.721 -8.014 -23.775 1.00 96.81 186 ASN A C 1
ATOM 1472 O O . ASN A 1 186 ? 23.864 -8.094 -24.241 1.00 96.81 186 ASN A O 1
ATOM 1476 N N . GLY A 1 187 ? 21.779 -8.903 -24.101 1.00 97.88 187 GLY A N 1
ATOM 1477 C CA . GLY A 1 187 ? 21.933 -9.903 -25.158 1.00 97.88 187 GLY A CA 1
ATOM 1478 C C . GLY A 1 187 ? 22.199 -9.271 -26.529 1.00 97.88 187 GLY A C 1
ATOM 1479 O O . GLY A 1 187 ? 23.162 -9.640 -27.210 1.00 97.88 187 GLY A O 1
ATOM 1480 N N . LEU A 1 188 ? 21.401 -8.272 -26.912 1.00 98.31 188 LEU A N 1
ATOM 1481 C CA . LEU A 1 188 ? 21.578 -7.531 -28.165 1.00 98.31 188 LEU A CA 1
ATOM 1482 C C . LEU A 1 188 ? 22.908 -6.770 -28.197 1.00 98.31 188 LEU A C 1
ATOM 1484 O O . LEU A 1 188 ? 23.621 -6.836 -29.196 1.00 98.31 188 LEU A O 1
ATOM 1488 N N . LYS A 1 189 ? 23.306 -6.144 -27.086 1.00 97.75 189 LYS A N 1
ATOM 1489 C CA . LYS A 1 189 ? 24.586 -5.437 -26.951 1.00 97.75 189 LYS A CA 1
ATOM 1490 C C . LYS A 1 189 ? 25.788 -6.364 -27.160 1.00 97.75 189 LYS A C 1
ATOM 1492 O O . LYS A 1 189 ? 26.731 -5.987 -27.850 1.00 97.75 189 LYS A O 1
ATOM 1497 N N . ARG A 1 190 ? 25.746 -7.607 -26.661 1.00 97.81 190 ARG A N 1
ATOM 1498 C CA . ARG A 1 190 ? 26.787 -8.624 -26.936 1.00 97.81 190 ARG A CA 1
ATOM 1499 C C . ARG A 1 190 ? 26.848 -9.018 -28.415 1.00 97.81 190 ARG A C 1
ATOM 1501 O O . ARG A 1 190 ? 27.940 -9.149 -28.976 1.00 97.81 190 ARG A O 1
ATOM 1508 N N . ARG A 1 191 ? 25.690 -9.180 -29.068 1.00 98.31 191 ARG A N 1
ATOM 1509 C CA . ARG A 1 191 ? 25.622 -9.443 -30.520 1.00 98.31 191 ARG A CA 1
ATOM 1510 C C . ARG A 1 191 ? 26.194 -8.268 -31.314 1.00 98.31 191 ARG A C 1
ATOM 1512 O O . ARG A 1 191 ? 27.005 -8.483 -32.211 1.00 98.31 191 ARG A O 1
ATOM 1519 N N . ALA A 1 192 ? 25.842 -7.041 -30.938 1.00 98.44 192 ALA A N 1
ATOM 1520 C CA . ALA A 1 192 ? 26.351 -5.820 -31.550 1.00 98.44 192 ALA A CA 1
ATOM 1521 C C . ALA A 1 192 ? 27.874 -5.702 -31.402 1.00 98.44 192 ALA A C 1
ATOM 1523 O O . ALA A 1 192 ? 28.565 -5.467 -32.391 1.00 98.44 192 ALA A O 1
ATOM 1524 N N . GLN A 1 193 ? 28.412 -5.972 -30.209 1.00 97.88 193 GLN A N 1
ATOM 1525 C CA . GLN A 1 193 ? 29.856 -5.976 -29.964 1.00 97.88 193 GLN A CA 1
ATOM 1526 C C . GLN A 1 193 ? 30.586 -7.000 -30.846 1.00 97.88 193 GLN A C 1
ATOM 1528 O O . GLN A 1 193 ? 31.596 -6.677 -31.465 1.00 97.88 193 GLN A O 1
ATOM 1533 N N . THR A 1 194 ? 30.023 -8.203 -30.991 1.00 97.50 194 THR A N 1
ATOM 1534 C CA . THR A 1 194 ? 30.568 -9.236 -31.891 1.00 97.50 194 THR A CA 1
ATOM 1535 C C . THR A 1 194 ? 30.671 -8.732 -33.333 1.00 97.50 194 THR A C 1
ATOM 1537 O O . THR A 1 194 ? 31.687 -8.951 -33.995 1.00 97.50 194 THR A O 1
ATOM 1540 N N . ILE A 1 195 ? 29.646 -8.017 -33.810 1.00 97.62 195 ILE A N 1
ATOM 1541 C CA . ILE A 1 195 ? 29.639 -7.412 -35.146 1.00 97.62 195 ILE A CA 1
ATOM 1542 C C . ILE A 1 195 ? 30.687 -6.299 -35.238 1.00 97.62 195 ILE A C 1
ATOM 1544 O O . ILE A 1 195 ? 31.443 -6.246 -36.207 1.00 97.62 195 ILE A O 1
ATOM 1548 N N . LEU A 1 196 ? 30.773 -5.407 -34.252 1.00 97.38 196 LEU A N 1
ATOM 1549 C CA . LEU A 1 196 ? 31.757 -4.317 -34.231 1.00 97.38 196 LEU A CA 1
ATOM 1550 C C . LEU A 1 196 ? 33.202 -4.847 -34.260 1.00 97.38 196 LEU A C 1
ATOM 1552 O O . LEU A 1 196 ? 34.052 -4.287 -34.957 1.00 97.38 196 LEU A O 1
ATOM 1556 N N . ASP A 1 197 ? 33.454 -5.987 -33.614 1.00 96.50 197 ASP A N 1
ATOM 1557 C CA . ASP A 1 197 ? 34.771 -6.618 -33.531 1.00 96.50 197 ASP A CA 1
ATOM 1558 C C . ASP A 1 197 ? 35.119 -7.548 -34.709 1.00 96.50 197 ASP A C 1
ATOM 1560 O O . ASP A 1 197 ? 36.230 -8.068 -34.753 1.00 96.50 197 ASP A O 1
ATOM 1564 N N . GLU A 1 198 ? 34.259 -7.723 -35.722 1.00 95.38 198 GLU A N 1
ATOM 1565 C CA . GLU A 1 198 ? 34.539 -8.570 -36.904 1.00 95.38 198 GLU A CA 1
ATOM 1566 C C . GLU A 1 198 ? 35.900 -8.288 -37.564 1.00 95.38 198 GLU A C 1
ATOM 1568 O O . GLU A 1 198 ? 36.570 -9.202 -38.048 1.00 95.38 198 GLU A O 1
ATOM 1573 N N . ASN A 1 199 ? 36.318 -7.017 -37.589 1.00 87.81 199 ASN A N 1
ATOM 1574 C CA . ASN A 1 199 ? 37.629 -6.615 -38.100 1.00 87.81 199 ASN A CA 1
ATOM 1575 C C . ASN A 1 199 ? 38.767 -7.118 -37.210 1.00 87.81 199 ASN A C 1
ATOM 1577 O O . ASN A 1 199 ? 39.742 -7.661 -37.718 1.00 87.81 199 ASN A O 1
ATOM 1581 N N . ARG A 1 200 ? 38.635 -6.937 -35.892 1.00 92.12 200 ARG A N 1
ATOM 1582 C CA . ARG A 1 200 ? 39.631 -7.367 -34.901 1.00 92.12 200 ARG A CA 1
ATOM 1583 C C . ARG A 1 200 ? 39.732 -8.890 -34.839 1.00 92.12 200 ARG A C 1
ATOM 1585 O O . ARG A 1 200 ? 40.818 -9.425 -34.659 1.00 92.12 200 ARG A O 1
ATOM 1592 N N . ASN A 1 201 ? 38.613 -9.568 -35.073 1.00 94.38 201 ASN A N 1
ATOM 1593 C CA . ASN A 1 201 ? 38.487 -11.022 -35.074 1.00 94.38 201 ASN A CA 1
ATOM 1594 C C . ASN A 1 201 ? 38.826 -11.663 -36.429 1.00 94.38 201 ASN A C 1
ATOM 1596 O O . ASN A 1 201 ? 38.602 -12.857 -36.610 1.00 94.38 201 ASN A O 1
ATOM 1600 N N . ASN A 1 202 ? 39.352 -10.895 -37.392 1.00 93.06 202 ASN A N 1
ATOM 1601 C CA . ASN A 1 202 ? 39.740 -11.379 -38.720 1.00 93.06 202 ASN A CA 1
ATOM 1602 C C . ASN A 1 202 ? 38.621 -12.132 -39.469 1.00 93.06 202 ASN A C 1
ATOM 1604 O O . ASN A 1 202 ? 38.896 -13.047 -40.247 1.00 93.06 202 ASN A O 1
ATOM 1608 N N . VAL A 1 203 ? 37.355 -11.746 -39.270 1.00 94.06 203 VAL A N 1
ATOM 1609 C CA . VAL A 1 203 ? 36.224 -12.364 -39.975 1.00 94.06 203 VAL A CA 1
ATOM 1610 C C . VAL A 1 203 ? 36.371 -12.087 -41.479 1.00 94.06 203 VAL A C 1
ATOM 1612 O O . VAL A 1 203 ? 36.484 -10.909 -41.860 1.00 94.06 203 VAL A O 1
ATOM 1615 N N . PRO A 1 204 ? 36.375 -13.122 -42.349 1.00 93.75 204 PRO A N 1
ATOM 1616 C CA . PRO A 1 204 ? 36.478 -12.944 -43.796 1.00 93.75 204 PRO A CA 1
ATOM 1617 C C . PRO A 1 204 ? 35.386 -12.023 -44.334 1.00 93.75 204 PRO A C 1
ATOM 1619 O O . PRO A 1 204 ? 34.245 -12.097 -43.888 1.00 93.75 204 PRO A O 1
ATOM 1622 N N . LEU A 1 205 ? 35.713 -11.180 -45.318 1.00 91.12 205 LEU A N 1
ATOM 1623 C CA . LEU A 1 205 ? 34.805 -10.140 -45.817 1.00 91.12 205 LEU A CA 1
ATOM 1624 C C . LEU A 1 205 ? 33.431 -10.702 -46.224 1.00 91.12 205 LEU A C 1
ATOM 1626 O O . LEU A 1 205 ? 32.408 -10.193 -45.794 1.00 91.12 205 LEU A O 1
ATOM 1630 N N . ASN A 1 206 ? 33.407 -11.817 -46.952 1.00 89.31 206 ASN A N 1
ATOM 1631 C CA . ASN A 1 206 ? 32.184 -12.493 -47.400 1.00 89.31 206 ASN A CA 1
ATOM 1632 C C . ASN A 1 206 ? 31.402 -13.235 -46.293 1.00 89.31 206 ASN A C 1
ATOM 1634 O O . ASN A 1 206 ? 30.392 -13.869 -46.588 1.00 89.31 206 ASN A O 1
ATOM 1638 N N . LYS A 1 207 ? 31.890 -13.225 -45.048 1.00 94.44 207 LYS A N 1
ATOM 1639 C CA . LYS A 1 207 ? 31.235 -13.810 -43.866 1.00 94.44 207 LYS A CA 1
ATOM 1640 C C . LYS A 1 207 ? 30.761 -12.760 -42.865 1.00 94.44 207 LYS A C 1
ATOM 1642 O O . LYS A 1 207 ? 30.188 -13.126 -41.846 1.00 94.44 207 LYS A O 1
ATOM 1647 N N . ARG A 1 208 ? 31.019 -11.482 -43.137 1.00 96.06 208 ARG A N 1
ATOM 1648 C CA . ARG A 1 208 ? 30.598 -10.372 -42.285 1.00 96.06 208 ARG A CA 1
ATOM 1649 C C . ARG A 1 208 ? 29.131 -10.034 -42.495 1.00 96.06 208 ARG A C 1
ATOM 1651 O O . ARG A 1 208 ? 28.586 -10.257 -43.577 1.00 96.06 208 ARG A O 1
ATOM 1658 N N . VAL A 1 209 ? 28.527 -9.468 -41.459 1.00 96.81 209 VAL A N 1
ATOM 1659 C CA . VAL A 1 209 ? 27.102 -9.138 -41.421 1.00 96.81 209 VAL A CA 1
ATOM 1660 C C . VAL A 1 209 ? 26.733 -8.068 -42.463 1.00 96.81 209 VAL A C 1
ATOM 1662 O O . VAL A 1 209 ? 27.516 -7.159 -42.760 1.00 96.81 209 VAL A O 1
ATOM 1665 N N . SER A 1 210 ? 25.542 -8.216 -43.053 1.00 96.50 210 SER A N 1
ATOM 1666 C CA . SER A 1 210 ? 24.992 -7.313 -44.069 1.00 96.50 210 SER A CA 1
ATOM 1667 C C . SER A 1 210 ? 24.566 -5.964 -43.475 1.00 96.50 210 SER A C 1
ATOM 1669 O O . SER A 1 210 ? 24.383 -5.843 -42.262 1.00 96.50 210 SER A O 1
ATOM 1671 N N . GLN A 1 211 ? 24.371 -4.940 -44.316 1.00 95.62 211 GLN A N 1
ATOM 1672 C CA . GLN A 1 211 ? 23.874 -3.646 -43.824 1.00 95.62 211 GLN A CA 1
ATOM 1673 C C . GLN A 1 211 ? 22.465 -3.781 -43.226 1.00 95.62 211 GLN A C 1
ATOM 1675 O O . GLN A 1 211 ? 22.208 -3.246 -42.156 1.00 95.62 211 GLN A O 1
ATOM 1680 N N . ALA A 1 212 ? 21.584 -4.554 -43.869 1.00 95.75 212 ALA A N 1
ATOM 1681 C CA . ALA A 1 212 ? 20.207 -4.744 -43.414 1.00 95.75 212 ALA A CA 1
ATOM 1682 C C . ALA A 1 212 ? 20.127 -5.417 -42.032 1.00 95.75 212 ALA A C 1
ATOM 1684 O O . ALA A 1 212 ? 19.315 -5.024 -41.196 1.00 95.75 212 ALA A O 1
ATOM 1685 N N . ASP A 1 213 ? 20.994 -6.395 -41.764 1.00 97.25 213 ASP A N 1
ATOM 1686 C CA . ASP A 1 213 ? 21.054 -7.066 -40.461 1.00 97.25 213 ASP A CA 1
ATOM 1687 C C . ASP A 1 213 ? 21.602 -6.138 -39.362 1.00 97.25 213 ASP A C 1
ATOM 1689 O O . ASP A 1 213 ? 21.125 -6.177 -38.226 1.00 97.25 213 ASP A O 1
ATOM 1693 N N . ILE A 1 214 ? 22.582 -5.281 -39.689 1.00 97.88 214 ILE A N 1
ATOM 1694 C CA . ILE A 1 214 ? 23.096 -4.242 -38.779 1.00 97.88 214 ILE A CA 1
ATOM 1695 C C . ILE A 1 214 ? 21.986 -3.248 -38.432 1.00 97.88 214 ILE A C 1
ATOM 1697 O O . ILE A 1 214 ? 21.795 -2.928 -37.256 1.00 97.88 214 ILE A O 1
ATOM 1701 N N . ASP A 1 215 ? 21.236 -2.793 -39.433 1.00 96.31 215 ASP A N 1
ATOM 1702 C CA . ASP A 1 215 ? 20.148 -1.833 -39.256 1.00 96.31 215 ASP A CA 1
ATOM 1703 C C . ASP A 1 215 ? 19.002 -2.457 -38.436 1.00 96.31 215 ASP A C 1
ATOM 1705 O O . ASP A 1 215 ? 18.488 -1.829 -37.510 1.00 96.31 215 ASP A O 1
ATOM 1709 N N . SER A 1 216 ? 18.662 -3.728 -38.693 1.00 98.00 216 SER A N 1
ATOM 1710 C CA . SER A 1 216 ? 17.660 -4.473 -37.917 1.00 98.00 216 SER A CA 1
ATOM 1711 C C . SER A 1 216 ? 18.065 -4.638 -36.450 1.00 98.00 216 SER A C 1
ATOM 1713 O O . SER A 1 216 ? 17.256 -4.389 -35.557 1.00 98.00 216 SER A O 1
ATOM 1715 N N . LEU A 1 217 ? 19.321 -5.010 -36.175 1.00 98.50 217 LEU A N 1
ATOM 1716 C CA . LEU A 1 217 ? 19.826 -5.108 -34.804 1.00 98.50 217 LEU A CA 1
ATOM 1717 C C . LEU A 1 217 ? 19.823 -3.746 -34.099 1.00 98.50 217 LEU A C 1
ATOM 1719 O O . LEU A 1 217 ? 19.448 -3.665 -32.932 1.00 98.50 217 LEU A O 1
ATOM 1723 N N . THR A 1 218 ? 20.207 -2.684 -34.810 1.00 98.19 218 THR A N 1
ATOM 1724 C CA . THR A 1 218 ? 20.183 -1.312 -34.284 1.00 98.19 218 THR A CA 1
ATOM 1725 C C . THR A 1 218 ? 18.761 -0.914 -33.887 1.00 98.19 218 THR A C 1
ATOM 1727 O O . THR A 1 218 ? 18.541 -0.450 -32.771 1.00 98.19 218 THR A O 1
ATOM 1730 N N . ASN A 1 219 ? 17.774 -1.179 -34.749 1.00 98.06 219 ASN A N 1
ATOM 1731 C CA . ASN A 1 219 ? 16.370 -0.909 -34.446 1.00 98.06 219 ASN A CA 1
ATOM 1732 C C . ASN A 1 219 ? 15.860 -1.733 -33.249 1.00 98.06 219 ASN A C 1
ATOM 1734 O O . ASN A 1 219 ? 15.201 -1.183 -32.371 1.00 98.06 219 ASN A O 1
ATOM 1738 N N . GLN A 1 220 ? 16.222 -3.019 -33.154 1.00 98.12 220 GLN A N 1
ATOM 1739 C CA . GLN A 1 220 ? 15.885 -3.838 -31.983 1.00 98.12 220 GLN A CA 1
ATOM 1740 C C . GLN A 1 220 ? 16.433 -3.203 -30.699 1.00 98.12 220 GLN A C 1
ATOM 1742 O O . GLN A 1 220 ? 15.686 -3.014 -29.744 1.00 98.12 220 GLN A O 1
ATOM 1747 N N . MET A 1 221 ? 17.709 -2.805 -30.680 1.00 98.12 221 MET A N 1
ATOM 1748 C CA . MET A 1 221 ? 18.329 -2.168 -29.510 1.00 98.12 221 MET A CA 1
ATOM 1749 C C . MET A 1 221 ? 17.614 -0.878 -29.079 1.00 98.12 221 MET A C 1
ATOM 1751 O O . MET A 1 221 ? 17.463 -0.643 -27.878 1.00 98.12 221 MET A O 1
ATOM 1755 N N . GLN A 1 222 ? 17.129 -0.085 -30.037 1.00 97.00 222 GLN A N 1
ATOM 1756 C CA . GLN A 1 222 ? 16.423 1.175 -29.781 1.00 97.00 222 GLN A CA 1
ATOM 1757 C C . GLN A 1 222 ? 15.056 0.990 -29.114 1.00 97.00 222 GLN A C 1
ATOM 1759 O O . GLN A 1 222 ? 14.666 1.826 -28.303 1.00 97.00 222 GLN A O 1
ATOM 1764 N N . HIS A 1 223 ? 14.355 -0.106 -29.415 1.00 95.25 223 HIS A N 1
ATOM 1765 C CA . HIS A 1 223 ? 12.979 -0.347 -28.958 1.00 95.25 223 HIS A CA 1
ATOM 1766 C C . HIS A 1 223 ? 12.840 -1.469 -27.919 1.00 95.25 223 HIS A C 1
ATOM 1768 O O . HIS A 1 223 ? 11.729 -1.804 -27.531 1.00 95.25 223 HIS A O 1
ATOM 1774 N N . THR A 1 224 ? 13.946 -2.070 -27.470 1.00 97.25 224 THR A N 1
ATOM 1775 C CA . THR A 1 224 ? 13.898 -3.194 -26.517 1.00 97.25 224 THR A CA 1
ATOM 1776 C C . THR A 1 224 ? 13.613 -2.754 -25.084 1.00 97.25 224 THR A C 1
ATOM 1778 O O . THR A 1 224 ? 12.954 -3.485 -24.356 1.00 97.25 224 THR A O 1
ATOM 1781 N N . LEU A 1 225 ? 14.153 -1.612 -24.650 1.00 97.75 225 LEU A N 1
ATOM 1782 C CA . LEU A 1 225 ? 14.072 -1.194 -23.250 1.00 97.75 225 LEU A CA 1
ATOM 1783 C C . LEU A 1 225 ? 12.670 -0.697 -22.885 1.00 97.75 225 LEU A C 1
ATOM 1785 O O . LEU A 1 225 ? 12.167 0.226 -23.520 1.00 97.75 225 LEU A O 1
ATOM 1789 N N . ILE A 1 226 ? 12.110 -1.248 -21.808 1.00 98.31 226 ILE A N 1
ATOM 1790 C CA . ILE A 1 226 ? 10.771 -0.932 -21.299 1.00 98.31 226 ILE A CA 1
ATOM 1791 C C . ILE A 1 226 ? 10.904 -0.277 -19.931 1.00 98.31 226 ILE A C 1
ATOM 1793 O O . ILE A 1 226 ? 11.578 -0.817 -19.054 1.00 98.31 226 ILE A O 1
ATOM 1797 N N . ARG A 1 227 ? 10.305 0.901 -19.744 1.00 97.94 227 ARG A N 1
ATOM 1798 C CA . ARG A 1 227 ? 10.432 1.661 -18.490 1.00 97.94 227 ARG A CA 1
ATOM 1799 C C . ARG A 1 227 ? 9.511 1.095 -17.410 1.00 97.94 227 ARG A C 1
ATOM 1801 O O . ARG A 1 227 ? 8.340 0.852 -17.678 1.00 97.94 227 ARG A O 1
ATOM 1808 N N . SER A 1 228 ? 10.019 0.946 -16.187 1.00 98.12 228 SER A N 1
ATOM 1809 C CA . SER A 1 228 ? 9.244 0.457 -15.032 1.00 98.12 228 SER A CA 1
ATOM 1810 C C . SER A 1 228 ? 9.034 1.512 -13.945 1.00 98.12 228 SER A C 1
ATOM 1812 O O . SER A 1 228 ? 8.032 1.465 -13.237 1.00 98.12 228 SER A O 1
ATOM 1814 N N . VAL A 1 229 ? 9.924 2.507 -13.860 1.00 97.25 229 VAL A N 1
ATOM 1815 C CA . VAL A 1 229 ? 9.978 3.487 -12.760 1.00 97.25 229 VAL A CA 1
ATOM 1816 C C . VAL A 1 229 ? 8.645 4.178 -12.458 1.00 97.25 229 VAL A C 1
ATOM 1818 O O . VAL A 1 229 ? 8.261 4.304 -11.299 1.00 97.25 229 VAL A O 1
ATOM 1821 N N . ASP A 1 230 ? 7.896 4.596 -13.479 1.00 97.50 230 ASP A N 1
ATOM 1822 C CA . ASP A 1 230 ? 6.624 5.299 -13.272 1.00 97.50 230 ASP A CA 1
ATOM 1823 C C . ASP A 1 230 ? 5.541 4.359 -12.715 1.00 97.50 230 ASP A C 1
ATOM 1825 O O . ASP A 1 230 ? 4.710 4.768 -11.902 1.00 97.50 230 ASP A O 1
ATOM 1829 N N . ALA A 1 231 ? 5.574 3.087 -13.119 1.00 98.56 231 ALA A N 1
ATOM 1830 C CA . ALA A 1 231 ? 4.672 2.058 -12.623 1.00 98.56 231 ALA A CA 1
ATOM 1831 C C . ALA A 1 231 ? 5.017 1.653 -11.184 1.00 98.56 231 ALA A C 1
ATOM 1833 O O . ALA A 1 231 ? 4.130 1.628 -10.334 1.00 98.56 231 ALA A O 1
ATOM 1834 N N . GLU A 1 232 ? 6.296 1.412 -10.893 1.00 98.56 232 GLU A N 1
ATOM 1835 C CA . GLU A 1 232 ? 6.780 1.101 -9.543 1.00 98.56 232 GLU A CA 1
ATOM 1836 C C . GLU A 1 232 ? 6.470 2.240 -8.562 1.00 98.56 232 GLU A C 1
ATOM 1838 O O . GLU A 1 232 ? 5.956 2.001 -7.472 1.00 98.56 232 GLU A O 1
ATOM 1843 N N . ASN A 1 233 ? 6.674 3.497 -8.969 1.00 98.38 233 ASN A N 1
ATOM 1844 C CA . ASN A 1 233 ? 6.320 4.661 -8.155 1.00 98.38 233 ASN A CA 1
ATOM 1845 C C . ASN A 1 233 ? 4.813 4.754 -7.880 1.00 98.38 233 ASN A C 1
ATOM 1847 O O . ASN A 1 233 ? 4.411 5.125 -6.777 1.00 98.38 233 ASN A O 1
ATOM 1851 N N . ALA A 1 234 ? 3.967 4.428 -8.862 1.00 98.62 234 ALA A N 1
ATOM 1852 C CA . ALA A 1 234 ? 2.519 4.409 -8.666 1.00 98.62 234 ALA A CA 1
ATOM 1853 C C . ALA A 1 234 ? 2.089 3.324 -7.664 1.00 98.62 234 ALA A C 1
ATOM 1855 O O . ALA A 1 234 ? 1.209 3.576 -6.840 1.00 98.62 234 ALA A O 1
ATOM 1856 N N . VAL A 1 235 ? 2.732 2.152 -7.709 1.00 98.81 235 VAL A N 1
ATOM 1857 C CA . VAL A 1 235 ? 2.522 1.056 -6.751 1.00 98.81 235 VAL A CA 1
ATOM 1858 C C . VAL A 1 235 ? 2.974 1.471 -5.351 1.00 98.81 235 VAL A C 1
ATOM 1860 O O . VAL A 1 235 ? 2.173 1.394 -4.426 1.00 98.81 235 VAL A O 1
ATOM 1863 N N . ASN A 1 236 ? 4.191 2.003 -5.203 1.00 98.62 236 ASN A N 1
ATOM 1864 C CA . ASN A 1 236 ? 4.710 2.478 -3.915 1.00 98.62 236 ASN A CA 1
ATOM 1865 C C . ASN A 1 236 ? 3.805 3.552 -3.298 1.00 98.62 236 ASN A C 1
ATOM 1867 O O . ASN A 1 236 ? 3.407 3.438 -2.147 1.00 98.62 236 ASN A O 1
ATOM 1871 N N . LYS A 1 237 ? 3.363 4.536 -4.090 1.00 98.81 237 LYS A N 1
ATOM 1872 C CA . LYS A 1 237 ? 2.424 5.558 -3.611 1.00 98.81 237 LYS A CA 1
ATOM 1873 C C . LYS A 1 237 ? 1.103 4.957 -3.123 1.00 98.81 237 LYS A C 1
ATOM 1875 O O . LYS A 1 237 ? 0.490 5.483 -2.197 1.00 98.81 237 LYS A O 1
ATOM 1880 N N . LYS A 1 238 ? 0.612 3.907 -3.784 1.00 98.69 238 LYS A N 1
ATOM 1881 C CA . LYS A 1 238 ? -0.617 3.232 -3.367 1.00 98.69 238 LYS A CA 1
ATOM 1882 C C . LYS A 1 238 ? -0.403 2.436 -2.079 1.00 98.69 238 LYS A C 1
ATOM 1884 O O . LYS A 1 238 ? -1.293 2.450 -1.239 1.00 98.69 238 LYS A O 1
ATOM 1889 N N . VAL A 1 239 ? 0.750 1.793 -1.919 1.00 98.81 239 VAL A N 1
ATOM 1890 C CA . VAL A 1 239 ? 1.149 1.128 -0.670 1.00 98.81 239 VAL A CA 1
ATOM 1891 C C . VAL A 1 239 ? 1.151 2.119 0.485 1.00 98.81 239 VAL A C 1
ATOM 1893 O O . VAL A 1 239 ? 0.410 1.895 1.435 1.00 98.81 239 VAL A O 1
ATOM 1896 N N . ASP A 1 240 ? 1.846 3.253 0.344 1.00 98.69 240 ASP A N 1
ATOM 1897 C CA . ASP A 1 240 ? 1.899 4.296 1.379 1.00 98.69 240 ASP A CA 1
ATOM 1898 C C . ASP A 1 240 ? 0.481 4.712 1.817 1.00 98.69 240 ASP A C 1
ATOM 1900 O O . ASP A 1 240 ? 0.168 4.790 3.002 1.00 98.69 240 ASP A O 1
ATOM 1904 N N . GLN A 1 241 ? -0.431 4.897 0.852 1.00 98.50 241 GLN A N 1
ATOM 1905 C CA . GLN A 1 241 ? -1.833 5.219 1.140 1.00 98.50 241 GLN A CA 1
ATOM 1906 C C . GLN A 1 241 ? -2.562 4.124 1.928 1.00 98.50 241 GLN A C 1
ATOM 1908 O O . GLN A 1 241 ? -3.407 4.440 2.764 1.00 98.50 241 GLN A O 1
ATOM 1913 N N . MET A 1 242 ? -2.314 2.850 1.624 1.00 98.56 242 MET A N 1
ATOM 1914 C CA . MET A 1 242 ? -2.971 1.739 2.314 1.00 98.56 242 MET A CA 1
ATOM 1915 C C . MET A 1 242 ? -2.400 1.544 3.722 1.00 98.56 242 MET A C 1
ATOM 1917 O O . MET A 1 242 ? -3.172 1.346 4.659 1.00 98.56 242 MET A O 1
ATOM 1921 N N . GLU A 1 243 ? -1.084 1.674 3.895 1.00 98.56 243 GLU A N 1
ATOM 1922 C CA . GLU A 1 243 ? -0.442 1.653 5.213 1.00 98.56 243 GLU A CA 1
ATOM 1923 C C . GLU A 1 243 ? -0.936 2.802 6.097 1.00 98.56 243 GLU A C 1
ATOM 1925 O O . GLU A 1 243 ? -1.268 2.584 7.263 1.00 98.56 243 GLU A O 1
ATOM 1930 N N . ASP A 1 244 ? -1.072 4.010 5.543 1.00 98.25 244 ASP A N 1
ATOM 1931 C CA . ASP A 1 244 ? -1.639 5.159 6.251 1.00 98.25 244 ASP A CA 1
ATOM 1932 C C . ASP A 1 244 ? -3.068 4.880 6.741 1.00 98.25 244 ASP A C 1
ATOM 1934 O O . ASP A 1 244 ? -3.393 5.165 7.895 1.00 98.25 244 ASP A O 1
ATOM 1938 N N . LEU A 1 245 ? -3.921 4.286 5.895 1.00 98.06 245 LEU A N 1
ATOM 1939 C CA . LEU A 1 245 ? -5.293 3.921 6.268 1.00 98.06 245 LEU A CA 1
ATOM 1940 C C . LEU A 1 245 ? -5.333 2.883 7.398 1.00 98.06 245 LEU A C 1
ATOM 1942 O O . LEU A 1 245 ? -6.174 2.987 8.292 1.00 98.06 245 LEU A O 1
ATOM 1946 N N . VAL A 1 246 ? -4.434 1.896 7.378 1.00 98.44 246 VAL A N 1
ATOM 1947 C CA . VAL A 1 246 ? -4.304 0.900 8.455 1.00 98.44 246 VAL A CA 1
ATOM 1948 C C . VAL A 1 246 ? -3.833 1.566 9.748 1.00 98.44 246 VAL A C 1
ATOM 1950 O O . VAL A 1 246 ? -4.422 1.356 10.810 1.00 98.44 246 VAL A O 1
ATOM 1953 N N . ASN A 1 247 ? -2.807 2.412 9.668 1.00 97.69 247 ASN A N 1
ATOM 1954 C CA . ASN A 1 247 ? -2.222 3.068 10.832 1.00 97.69 247 ASN A CA 1
ATOM 1955 C C . ASN A 1 247 ? -3.189 4.044 11.514 1.00 97.69 247 ASN A C 1
ATOM 1957 O O . ASN A 1 247 ? -3.196 4.114 12.745 1.00 97.69 247 ASN A O 1
ATOM 1961 N N . GLN A 1 248 ? -4.028 4.737 10.739 1.00 97.44 248 GLN A N 1
ATOM 1962 C CA . GLN A 1 248 ? -5.052 5.672 11.227 1.00 97.44 248 GLN A CA 1
ATOM 1963 C C . GLN A 1 248 ? -6.301 4.989 11.804 1.00 97.44 248 GLN A C 1
ATOM 1965 O O . GLN A 1 248 ? -7.161 5.664 12.367 1.00 97.44 248 GLN A O 1
ATOM 1970 N N . ASN A 1 249 ? -6.450 3.671 11.654 1.00 97.88 249 ASN A N 1
ATOM 1971 C CA . ASN A 1 249 ? -7.596 2.963 12.208 1.00 97.88 249 ASN A CA 1
ATOM 1972 C C . ASN A 1 249 ? -7.372 2.653 13.697 1.00 97.88 249 ASN A C 1
ATOM 1974 O O . ASN A 1 249 ? -6.691 1.690 14.054 1.00 97.88 249 ASN A O 1
ATOM 1978 N N . ASP A 1 250 ? -7.979 3.465 14.561 1.00 97.00 250 ASP A N 1
ATOM 1979 C CA . ASP A 1 250 ? -7.869 3.351 16.022 1.00 97.00 250 ASP A CA 1
ATOM 1980 C C . ASP A 1 250 ? -8.615 2.144 16.613 1.00 97.00 250 ASP A C 1
ATOM 1982 O O . ASP A 1 250 ? -8.402 1.790 17.776 1.00 97.00 250 ASP A O 1
ATOM 1986 N N . GLU A 1 251 ? -9.472 1.474 15.836 1.00 98.12 251 GLU A N 1
ATOM 1987 C CA . GLU A 1 251 ? -10.121 0.237 16.280 1.00 98.12 251 GLU A CA 1
ATOM 1988 C C . GLU A 1 251 ? -9.220 -0.995 16.119 1.00 98.12 251 GLU A C 1
ATOM 1990 O O . GLU A 1 251 ? -9.483 -2.007 16.771 1.00 98.12 251 GLU A O 1
ATOM 1995 N N . LEU A 1 252 ? -8.168 -0.918 15.294 1.00 98.62 252 LEU A N 1
ATOM 1996 C CA . LEU A 1 252 ? -7.185 -1.993 15.160 1.00 98.62 252 LEU A CA 1
ATOM 1997 C C . LEU A 1 252 ? -6.205 -1.985 16.331 1.00 98.62 252 LEU A C 1
ATOM 1999 O O . LEU A 1 252 ? -5.770 -0.924 16.790 1.00 98.62 252 LEU A O 1
ATOM 2003 N N . THR A 1 253 ? -5.806 -3.176 16.760 1.00 98.75 253 THR A N 1
ATOM 2004 C CA . THR A 1 253 ? -4.631 -3.342 17.621 1.00 98.75 253 THR A CA 1
ATOM 2005 C C . THR A 1 253 ? -3.334 -3.314 16.815 1.00 98.75 253 THR A C 1
ATOM 2007 O O . THR A 1 253 ? -3.339 -3.478 15.594 1.00 98.75 253 THR A O 1
ATOM 2010 N N . ASP A 1 254 ? -2.206 -3.129 17.496 1.00 98.69 254 ASP A N 1
ATOM 2011 C CA . ASP A 1 254 ? -0.877 -3.113 16.881 1.00 98.69 254 ASP A CA 1
ATOM 2012 C C . ASP A 1 254 ? -0.594 -4.415 16.107 1.00 98.69 254 ASP A C 1
ATOM 2014 O O . ASP A 1 254 ? -0.051 -4.378 15.002 1.00 98.69 254 ASP A O 1
ATOM 2018 N N . GLU A 1 255 ? -1.031 -5.567 16.628 1.00 98.62 255 GLU A N 1
ATOM 2019 C CA . GLU A 1 255 ? -0.892 -6.852 15.939 1.00 98.62 255 GLU A CA 1
ATOM 2020 C C . GLU A 1 255 ? -1.776 -6.958 14.686 1.00 98.62 255 GLU A C 1
ATOM 2022 O O . GLU A 1 255 ? -1.332 -7.484 13.663 1.00 98.62 255 GLU A O 1
ATOM 2027 N N . GLU A 1 256 ? -3.015 -6.451 14.730 1.00 98.69 256 GLU A N 1
ATOM 2028 C CA . GLU A 1 256 ? -3.899 -6.414 13.556 1.00 98.69 256 GLU A CA 1
ATOM 2029 C C . GLU A 1 256 ? -3.348 -5.462 12.477 1.00 98.69 256 GLU A C 1
ATOM 2031 O O . GLU A 1 256 ? -3.386 -5.791 11.288 1.00 98.69 256 GLU A O 1
ATOM 2036 N N . LYS A 1 257 ? -2.772 -4.317 12.881 1.00 98.56 257 LYS A N 1
ATOM 2037 C CA . LYS A 1 257 ? -2.086 -3.380 11.974 1.00 98.56 257 LYS A CA 1
ATOM 2038 C C . LYS A 1 257 ? -0.872 -4.029 11.318 1.00 98.56 257 LYS A C 1
ATOM 2040 O O . LYS A 1 257 ? -0.743 -3.980 10.096 1.00 98.56 257 LYS A O 1
ATOM 2045 N N . GLN A 1 258 ? -0.011 -4.674 12.105 1.00 98.38 258 GLN A N 1
ATOM 2046 C CA . GLN A 1 258 ? 1.193 -5.330 11.596 1.00 98.38 258 GLN A CA 1
ATOM 2047 C C . GLN A 1 258 ? 0.856 -6.433 10.586 1.00 98.38 258 GLN A C 1
ATOM 2049 O O . GLN A 1 258 ? 1.484 -6.502 9.530 1.00 98.38 258 GLN A O 1
ATOM 2054 N N . ALA A 1 259 ? -0.143 -7.268 10.882 1.00 98.31 259 ALA A N 1
ATOM 2055 C CA . ALA A 1 259 ? -0.577 -8.321 9.969 1.00 98.31 259 ALA A CA 1
ATOM 2056 C C . ALA A 1 259 ? -1.095 -7.751 8.637 1.00 98.31 259 ALA A C 1
ATOM 2058 O O . ALA A 1 259 ? -0.768 -8.278 7.576 1.00 98.31 259 ALA A O 1
ATOM 2059 N N . ALA A 1 260 ? -1.861 -6.657 8.674 1.00 98.56 260 ALA A N 1
ATOM 2060 C CA . ALA A 1 260 ? -2.362 -6.012 7.464 1.00 98.56 260 ALA A CA 1
ATOM 2061 C C . ALA A 1 260 ? -1.246 -5.362 6.630 1.00 98.56 260 ALA A C 1
ATOM 2063 O O . ALA A 1 260 ? -1.200 -5.556 5.417 1.00 98.56 260 ALA A O 1
ATOM 2064 N N . ILE A 1 261 ? -0.318 -4.643 7.271 1.00 98.62 261 ILE A N 1
ATOM 2065 C CA . ILE A 1 261 ? 0.841 -4.030 6.600 1.00 98.62 261 ILE A CA 1
ATOM 2066 C C . ILE A 1 261 ? 1.731 -5.100 5.960 1.00 98.62 261 ILE A C 1
ATOM 2068 O O . ILE A 1 261 ? 2.196 -4.927 4.837 1.00 98.62 261 ILE A O 1
ATOM 2072 N N . GLN A 1 262 ? 1.922 -6.240 6.629 1.00 98.62 262 GLN A N 1
ATOM 2073 C CA . GLN A 1 262 ? 2.685 -7.346 6.059 1.00 98.62 262 GLN A CA 1
ATOM 2074 C C . GLN A 1 262 ? 2.072 -7.848 4.743 1.00 98.62 262 GLN A C 1
ATOM 2076 O O . GLN A 1 262 ? 2.803 -8.029 3.773 1.00 98.62 262 GLN A O 1
ATOM 2081 N N . VAL A 1 263 ? 0.747 -8.026 4.683 1.00 98.56 263 VAL A N 1
ATOM 2082 C CA . VAL A 1 263 ? 0.054 -8.441 3.449 1.00 98.56 263 VAL A CA 1
ATOM 2083 C C . VAL A 1 263 ? 0.243 -7.407 2.332 1.00 98.56 263 VAL A C 1
ATOM 2085 O O . VAL A 1 263 ? 0.547 -7.777 1.198 1.00 98.56 263 VAL A O 1
ATOM 2088 N N . ILE A 1 264 ? 0.134 -6.114 2.656 1.00 98.75 264 ILE A N 1
ATOM 2089 C CA . ILE A 1 264 ? 0.345 -5.013 1.701 1.00 98.75 264 ILE A CA 1
ATOM 2090 C C . ILE A 1 264 ? 1.770 -5.058 1.117 1.00 98.75 264 ILE A C 1
ATOM 2092 O O . ILE A 1 264 ? 1.948 -4.974 -0.101 1.00 98.75 264 ILE A O 1
ATOM 2096 N N . GLU A 1 265 ? 2.793 -5.223 1.959 1.00 98.62 265 GLU A N 1
ATOM 2097 C CA . GLU A 1 265 ? 4.194 -5.297 1.522 1.00 98.62 265 GLU A CA 1
ATOM 2098 C C . GLU A 1 265 ? 4.507 -6.590 0.745 1.00 98.62 265 GLU A C 1
ATOM 2100 O O . GLU A 1 265 ? 5.296 -6.573 -0.205 1.00 98.62 265 GLU A O 1
ATOM 2105 N N . GLU A 1 266 ? 3.876 -7.715 1.086 1.00 98.62 266 GLU A N 1
ATOM 2106 C CA . GLU A 1 266 ? 3.980 -8.958 0.313 1.00 98.62 266 GLU A CA 1
ATOM 2107 C C . GLU A 1 266 ? 3.429 -8.767 -1.110 1.00 98.62 266 GLU A C 1
ATOM 2109 O O . GLU A 1 266 ? 4.142 -9.034 -2.086 1.00 98.62 266 GLU A O 1
ATOM 2114 N N . HIS A 1 267 ? 2.223 -8.205 -1.250 1.00 98.75 267 HIS A N 1
ATOM 2115 C CA . HIS A 1 267 ? 1.640 -7.907 -2.561 1.00 98.75 267 HIS A CA 1
ATOM 2116 C C . HIS A 1 267 ? 2.454 -6.875 -3.347 1.00 98.75 267 HIS A C 1
ATOM 2118 O O . HIS A 1 267 ? 2.654 -7.041 -4.550 1.00 98.75 267 HIS A O 1
ATOM 2124 N N . LYS A 1 268 ? 2.977 -5.828 -2.701 1.00 98.75 268 LYS A N 1
ATOM 2125 C CA . LYS A 1 268 ? 3.877 -4.853 -3.340 1.00 98.75 268 LYS A CA 1
ATOM 2126 C C . LYS A 1 268 ? 5.073 -5.531 -4.000 1.00 98.75 268 LYS A C 1
ATOM 2128 O O . LYS A 1 268 ? 5.364 -5.253 -5.164 1.00 98.75 268 LYS A O 1
ATOM 2133 N N . ASN A 1 269 ? 5.760 -6.410 -3.270 1.00 98.56 269 ASN A N 1
ATOM 2134 C CA . ASN A 1 269 ? 6.937 -7.109 -3.779 1.00 98.56 269 ASN A CA 1
ATOM 2135 C C . ASN A 1 269 ? 6.584 -8.010 -4.970 1.00 98.56 269 ASN A C 1
ATOM 2137 O O . ASN A 1 269 ? 7.306 -8.012 -5.969 1.00 98.56 269 ASN A O 1
ATOM 2141 N N . GLU A 1 270 ? 5.452 -8.716 -4.903 1.00 98.69 270 GLU A N 1
ATOM 2142 C CA . GLU A 1 270 ? 4.947 -9.516 -6.021 1.00 98.69 270 GLU A CA 1
ATOM 2143 C C . GLU A 1 270 ? 4.637 -8.644 -7.250 1.00 98.69 270 GLU A C 1
ATOM 2145 O O . GLU A 1 270 ? 5.057 -8.957 -8.366 1.00 98.69 270 GLU A O 1
ATOM 2150 N N . ILE A 1 271 ? 3.951 -7.515 -7.060 1.00 98.81 271 ILE A N 1
ATOM 2151 C CA . ILE A 1 271 ? 3.583 -6.594 -8.143 1.00 98.81 271 ILE A CA 1
ATOM 2152 C C . ILE A 1 271 ? 4.832 -5.992 -8.800 1.00 98.81 271 ILE A C 1
ATOM 2154 O O . ILE A 1 271 ? 4.923 -5.992 -10.028 1.00 98.81 271 ILE A O 1
ATOM 2158 N N . ILE A 1 272 ? 5.797 -5.497 -8.017 1.00 98.50 272 ILE A N 1
ATOM 2159 C CA . ILE A 1 272 ? 7.045 -4.915 -8.544 1.00 98.50 272 ILE A CA 1
ATOM 2160 C C . ILE A 1 272 ? 7.860 -5.975 -9.294 1.00 98.50 272 ILE A C 1
ATOM 2162 O O . ILE A 1 272 ? 8.349 -5.700 -10.392 1.00 98.50 272 ILE A O 1
ATOM 2166 N N . GLY A 1 273 ? 7.946 -7.200 -8.764 1.00 98.44 273 GLY A N 1
ATOM 2167 C CA . GLY A 1 273 ? 8.554 -8.328 -9.473 1.00 98.44 273 GLY A CA 1
ATOM 2168 C C . GLY A 1 273 ? 7.887 -8.575 -10.829 1.00 98.44 273 GLY A C 1
ATOM 2169 O O . GLY A 1 273 ? 8.552 -8.556 -11.864 1.00 98.44 273 GLY A O 1
ATOM 2170 N N . ASN A 1 274 ? 6.556 -8.673 -10.840 1.00 98.69 274 ASN A N 1
ATOM 2171 C CA . ASN A 1 274 ? 5.772 -8.889 -12.055 1.00 98.69 274 ASN A CA 1
ATOM 2172 C C . ASN A 1 274 ? 5.896 -7.741 -13.075 1.00 98.69 274 ASN A C 1
ATOM 2174 O O . ASN A 1 274 ? 5.821 -7.999 -14.279 1.00 98.69 274 ASN A O 1
ATOM 2178 N N . ILE A 1 275 ? 6.070 -6.487 -12.630 1.00 98.81 275 ILE A N 1
ATOM 2179 C CA . ILE A 1 275 ? 6.376 -5.333 -13.499 1.00 98.81 275 ILE A CA 1
ATOM 2180 C C . ILE A 1 275 ? 7.750 -5.524 -14.143 1.00 98.81 275 ILE A C 1
ATOM 2182 O O . ILE A 1 275 ? 7.895 -5.357 -15.356 1.00 98.81 275 ILE A O 1
ATOM 2186 N N . GLY A 1 276 ? 8.750 -5.893 -13.345 1.00 98.44 276 GLY A N 1
ATOM 2187 C CA . GLY A 1 276 ? 10.111 -6.109 -13.818 1.00 98.44 276 GLY A CA 1
ATOM 2188 C C . GLY A 1 276 ? 10.249 -7.266 -14.822 1.00 98.44 276 GLY A C 1
ATOM 2189 O O . GLY A 1 276 ? 11.137 -7.224 -15.676 1.00 98.44 276 GLY A O 1
ATOM 2190 N N . ASP A 1 277 ? 9.344 -8.245 -14.780 1.00 98.50 277 ASP A N 1
ATOM 2191 C CA . ASP A 1 277 ? 9.270 -9.358 -15.738 1.00 98.50 277 ASP A CA 1
ATOM 2192 C C . ASP A 1 277 ? 8.731 -8.949 -17.124 1.00 98.50 277 ASP A C 1
ATOM 2194 O O . ASP A 1 277 ? 8.808 -9.720 -18.085 1.00 98.50 277 ASP A O 1
ATOM 2198 N N . GLN A 1 278 ? 8.161 -7.749 -17.272 1.00 98.56 278 GLN A N 1
ATOM 2199 C CA . GLN A 1 278 ? 7.494 -7.363 -18.516 1.00 98.56 278 GLN A CA 1
ATOM 2200 C C . GLN A 1 278 ? 8.474 -6.955 -19.619 1.00 98.56 278 GLN A C 1
ATOM 2202 O O . GLN A 1 278 ? 9.449 -6.230 -19.409 1.00 98.56 278 GLN A O 1
ATOM 2207 N N . THR A 1 279 ? 8.143 -7.354 -20.847 1.00 97.56 279 THR A N 1
ATOM 2208 C CA . THR A 1 279 ? 8.889 -7.014 -22.071 1.00 97.56 279 THR A CA 1
ATOM 2209 C C . THR A 1 279 ? 8.111 -6.081 -23.002 1.00 97.56 279 THR A C 1
ATOM 2211 O O . THR A 1 279 ? 8.490 -5.918 -24.159 1.00 97.56 279 THR A O 1
ATOM 2214 N N . THR A 1 280 ? 7.000 -5.500 -22.535 1.00 98.06 280 THR A N 1
ATOM 2215 C CA . THR A 1 280 ? 6.176 -4.544 -23.294 1.00 98.06 280 THR A CA 1
ATOM 2216 C C . THR A 1 280 ? 5.618 -3.459 -22.374 1.00 98.06 280 THR A C 1
ATOM 2218 O O . THR A 1 280 ? 5.328 -3.738 -21.207 1.00 98.06 280 THR A O 1
ATOM 2221 N N . ASP A 1 281 ? 5.417 -2.251 -22.905 1.00 97.94 281 ASP A N 1
ATOM 2222 C CA . ASP A 1 281 ? 4.808 -1.133 -22.166 1.00 97.94 281 ASP A CA 1
ATOM 2223 C C . ASP A 1 281 ? 3.360 -1.442 -21.737 1.00 97.94 281 ASP A C 1
ATOM 2225 O O . ASP A 1 281 ? 2.945 -1.124 -20.618 1.00 97.94 281 ASP A O 1
ATOM 2229 N N . ASP A 1 282 ? 2.601 -2.132 -22.595 1.00 98.38 282 ASP A N 1
ATOM 2230 C CA . ASP A 1 282 ? 1.239 -2.591 -22.292 1.00 98.38 282 ASP A CA 1
ATOM 2231 C C . ASP A 1 282 ? 1.231 -3.596 -21.134 1.00 98.38 282 ASP A C 1
ATOM 2233 O O . ASP A 1 282 ? 0.369 -3.541 -20.256 1.00 98.38 282 ASP A O 1
ATOM 2237 N N . GLY A 1 283 ? 2.217 -4.499 -21.101 1.00 98.56 283 GLY A N 1
ATOM 2238 C CA . GLY A 1 283 ? 2.414 -5.443 -20.005 1.00 98.56 283 GLY A CA 1
ATOM 2239 C C . GLY A 1 283 ? 2.656 -4.729 -18.677 1.00 98.56 283 GLY A C 1
ATOM 2240 O O . GLY A 1 283 ? 1.966 -5.022 -17.701 1.00 98.56 283 GLY A O 1
ATOM 2241 N N . VAL A 1 284 ? 3.573 -3.754 -18.652 1.00 98.81 284 VAL A N 1
ATOM 2242 C CA . VAL A 1 284 ? 3.844 -2.925 -17.462 1.00 98.81 284 VAL A CA 1
ATOM 2243 C C . VAL A 1 284 ? 2.579 -2.206 -17.005 1.00 98.81 284 VAL A C 1
ATOM 2245 O O . VAL A 1 284 ? 2.224 -2.266 -15.828 1.00 98.81 284 VAL A O 1
ATOM 2248 N N . THR A 1 285 ? 1.866 -1.570 -17.936 1.00 98.69 285 THR A N 1
ATOM 2249 C CA . THR A 1 285 ? 0.630 -0.835 -17.639 1.00 98.69 285 THR A CA 1
ATOM 2250 C C . THR A 1 285 ? -0.424 -1.752 -17.027 1.00 98.69 285 THR A C 1
ATOM 2252 O O . THR A 1 285 ? -0.975 -1.432 -15.974 1.00 98.69 285 THR A O 1
ATOM 2255 N N . ARG A 1 286 ? -0.643 -2.926 -17.630 1.00 98.75 286 ARG A N 1
ATOM 2256 C CA . ARG A 1 286 ? -1.607 -3.920 -17.153 1.00 98.75 286 ARG A CA 1
ATOM 2257 C C . ARG A 1 286 ? -1.268 -4.423 -15.752 1.00 98.75 286 ARG A C 1
ATOM 2259 O O . ARG A 1 286 ? -2.158 -4.453 -14.907 1.00 98.75 286 ARG A O 1
ATOM 2266 N N . ILE A 1 287 ? -0.018 -4.824 -15.501 1.00 98.75 287 ILE A N 1
ATOM 2267 C CA . ILE A 1 287 ? 0.390 -5.327 -14.180 1.00 98.75 287 ILE A CA 1
ATOM 2268 C C . ILE A 1 287 ? 0.256 -4.232 -13.123 1.00 98.75 287 ILE A C 1
ATOM 2270 O O . ILE A 1 287 ? -0.277 -4.495 -12.050 1.00 98.75 287 ILE A O 1
ATOM 2274 N N . LYS A 1 288 ? 0.668 -2.999 -13.431 1.00 98.69 288 LYS A N 1
ATOM 2275 C CA . LYS A 1 288 ? 0.511 -1.848 -12.534 1.00 98.69 288 LYS A CA 1
ATOM 2276 C C . LYS A 1 288 ? -0.959 -1.606 -12.174 1.00 98.69 288 LYS A C 1
ATOM 2278 O O . LYS A 1 288 ? -1.278 -1.469 -10.998 1.00 98.69 288 LYS A O 1
ATOM 2283 N N . ASP A 1 289 ? -1.853 -1.573 -13.163 1.00 98.69 289 ASP A N 1
ATOM 2284 C CA . ASP A 1 289 ? -3.283 -1.327 -12.929 1.00 98.69 289 ASP A CA 1
ATOM 2285 C C . ASP A 1 289 ? -3.929 -2.460 -12.108 1.00 98.69 289 ASP A C 1
ATOM 2287 O O . ASP A 1 289 ? -4.666 -2.195 -11.158 1.00 98.69 289 ASP A O 1
ATOM 2291 N N . GLN A 1 290 ? -3.604 -3.721 -12.420 1.00 98.69 290 GLN A N 1
ATOM 2292 C CA . GLN A 1 290 ? -4.054 -4.884 -11.646 1.00 98.69 290 GLN A CA 1
ATOM 2293 C C . GLN A 1 290 ? -3.504 -4.862 -10.215 1.00 98.69 290 GLN A C 1
ATOM 2295 O O . GLN A 1 290 ? -4.250 -5.089 -9.269 1.00 98.69 290 GLN A O 1
ATOM 2300 N N . GLY A 1 291 ? -2.225 -4.530 -10.044 1.00 98.62 291 GLY A N 1
ATOM 2301 C CA . GLY A 1 291 ? -1.585 -4.439 -8.737 1.00 98.62 291 GLY A CA 1
ATOM 2302 C C . GLY A 1 291 ? -2.198 -3.355 -7.851 1.00 98.62 291 GLY A C 1
ATOM 2303 O O . GLY A 1 291 ? -2.483 -3.601 -6.683 1.00 98.62 291 GLY A O 1
ATOM 2304 N N . ILE A 1 292 ? -2.498 -2.177 -8.410 1.00 98.75 292 ILE A N 1
ATOM 2305 C CA . ILE A 1 292 ? -3.215 -1.111 -7.688 1.00 98.75 292 ILE A CA 1
ATOM 2306 C C . ILE A 1 292 ? -4.609 -1.578 -7.248 1.00 98.75 292 ILE A C 1
ATOM 2308 O O . ILE A 1 292 ? -5.071 -1.203 -6.165 1.00 98.75 292 ILE A O 1
ATOM 2312 N N . GLN A 1 293 ? -5.293 -2.383 -8.065 1.00 98.56 293 GLN A N 1
ATOM 2313 C CA . GLN A 1 293 ? -6.585 -2.956 -7.699 1.00 98.56 293 GLN A CA 1
ATOM 2314 C C . GLN A 1 293 ? -6.454 -3.961 -6.548 1.00 98.56 293 GLN A C 1
ATOM 2316 O O . GLN A 1 293 ? -7.235 -3.866 -5.604 1.00 98.56 293 GLN A O 1
ATOM 2321 N N . THR A 1 294 ? -5.463 -4.859 -6.596 1.00 98.56 294 THR A N 1
ATOM 2322 C CA . THR A 1 294 ? -5.153 -5.793 -5.501 1.00 98.56 294 THR A CA 1
ATOM 2323 C C . THR A 1 294 ? -4.893 -5.038 -4.201 1.00 98.56 294 THR A C 1
ATOM 2325 O O . THR A 1 294 ? -5.614 -5.246 -3.232 1.00 98.56 294 THR A O 1
ATOM 2328 N N . LEU A 1 295 ? -3.980 -4.061 -4.220 1.00 98.62 295 LEU A N 1
ATOM 2329 C CA . LEU A 1 295 ? -3.653 -3.238 -3.049 1.00 98.62 295 LEU A CA 1
ATOM 2330 C C . LEU A 1 295 ? -4.862 -2.472 -2.508 1.00 98.62 295 LEU A C 1
ATOM 2332 O O . LEU A 1 295 ? -4.992 -2.268 -1.310 1.00 98.62 295 LEU A O 1
ATOM 2336 N N . SER A 1 296 ? -5.783 -2.038 -3.374 1.00 98.06 296 SER A N 1
ATOM 2337 C CA . SER A 1 296 ? -7.018 -1.381 -2.922 1.00 98.06 296 SER A CA 1
ATOM 2338 C C . SER A 1 296 ? -7.951 -2.318 -2.150 1.00 98.06 296 SER A C 1
ATOM 2340 O O . SER A 1 296 ? -8.809 -1.830 -1.417 1.00 98.06 296 SER A O 1
ATOM 2342 N N . GLY A 1 297 ? -7.816 -3.632 -2.342 1.00 97.12 297 GLY A N 1
ATOM 2343 C CA . GLY A 1 297 ? -8.550 -4.663 -1.614 1.00 97.12 297 GLY A CA 1
ATOM 2344 C C . GLY A 1 297 ? -7.908 -5.073 -0.288 1.00 97.12 297 GLY A C 1
ATOM 2345 O O . GLY A 1 297 ? -8.579 -5.724 0.511 1.00 97.12 297 GLY A O 1
ATOM 2346 N N . ASP A 1 298 ? -6.662 -4.670 -0.024 1.00 97.75 298 ASP A N 1
ATOM 2347 C CA . ASP A 1 298 ? -5.924 -5.010 1.197 1.00 97.75 298 ASP A CA 1
ATOM 2348 C C . ASP A 1 298 ? -6.382 -4.147 2.379 1.00 97.75 298 ASP A C 1
ATOM 2350 O O . ASP A 1 298 ? -5.697 -3.246 2.861 1.00 97.75 298 ASP A O 1
ATOM 2354 N N . THR A 1 299 ? -7.608 -4.399 2.830 1.00 93.44 299 THR A N 1
ATOM 2355 C CA . THR A 1 299 ? -8.222 -3.696 3.958 1.00 93.44 299 THR A CA 1
ATOM 2356 C C . THR A 1 299 ? -8.169 -4.536 5.227 1.00 93.44 299 THR A C 1
ATOM 2358 O O . THR A 1 299 ? -8.493 -5.724 5.207 1.00 93.44 299 THR A O 1
ATOM 2361 N N . ALA A 1 300 ? -7.858 -3.902 6.356 1.00 96.38 300 ALA A N 1
ATOM 2362 C CA . ALA A 1 300 ? -7.923 -4.523 7.674 1.00 96.38 300 ALA A CA 1
ATOM 2363 C C . ALA A 1 300 ? -9.322 -4.377 8.292 1.00 96.38 300 ALA A C 1
ATOM 2365 O O . ALA A 1 300 ? -9.909 -3.294 8.280 1.00 96.38 300 ALA A O 1
ATOM 2366 N N . THR A 1 301 ? -9.845 -5.460 8.870 1.00 96.38 301 THR A N 1
ATOM 2367 C CA . THR A 1 301 ? -11.108 -5.444 9.624 1.00 96.38 301 THR A CA 1
ATOM 2368 C C . THR A 1 301 ? -10.811 -5.609 11.115 1.00 96.38 301 THR A C 1
ATOM 2370 O O . THR A 1 301 ? -10.281 -6.655 11.484 1.00 96.38 301 THR A O 1
ATOM 2373 N N . PRO A 1 302 ? -11.160 -4.634 11.976 1.00 98.38 302 PRO A N 1
ATOM 2374 C CA . PRO A 1 302 ? -10.971 -4.756 13.420 1.00 98.38 302 PRO A CA 1
ATOM 2375 C C . PRO A 1 302 ? -11.824 -5.868 14.027 1.00 98.38 302 PRO A C 1
ATOM 2377 O O . PRO A 1 302 ? -13.029 -5.942 13.772 1.00 98.38 302 PRO A O 1
ATOM 2380 N N . VAL A 1 303 ? -11.223 -6.702 14.876 1.00 98.44 303 VAL A N 1
ATOM 2381 C CA . VAL A 1 303 ? -11.915 -7.810 15.551 1.00 98.44 303 VAL A CA 1
ATOM 2382 C C . VAL A 1 303 ? -11.763 -7.712 17.065 1.00 98.44 303 VAL A C 1
ATOM 2384 O O . VAL A 1 303 ? -12.735 -7.918 17.799 1.00 98.44 303 VAL A O 1
ATOM 2387 N N . VAL A 1 304 ? -10.571 -7.371 17.555 1.00 98.81 304 VAL A N 1
ATOM 2388 C CA . VAL A 1 304 ? -10.233 -7.492 18.980 1.00 98.81 304 VAL A CA 1
ATOM 2389 C C . VAL A 1 304 ? -10.971 -6.470 19.854 1.00 98.81 304 VAL A C 1
ATOM 2391 O O . VAL A 1 304 ? -11.727 -6.871 20.749 1.00 98.81 304 VAL A O 1
ATOM 2394 N N . LYS A 1 305 ? -10.850 -5.162 19.577 1.00 98.81 305 LYS A N 1
ATOM 2395 C CA . LYS A 1 305 ? -11.568 -4.121 20.342 1.00 98.81 305 LYS A CA 1
ATOM 2396 C C . LYS A 1 305 ? -13.096 -4.237 20.228 1.00 98.81 305 LYS A C 1
ATOM 2398 O O . LYS A 1 305 ? -13.752 -4.203 21.275 1.00 98.81 305 LYS A O 1
ATOM 2403 N N . PRO A 1 306 ? -13.703 -4.433 19.036 1.00 98.75 306 PRO A N 1
ATOM 2404 C CA . PRO A 1 306 ? -15.155 -4.594 18.924 1.00 98.75 306 PRO A CA 1
ATOM 2405 C C . PRO A 1 306 ? -15.709 -5.755 19.758 1.00 98.75 306 PRO A C 1
ATOM 2407 O O . PRO A 1 306 ? -16.720 -5.592 20.451 1.00 98.75 306 PRO A O 1
ATOM 2410 N N . ASN A 1 307 ? -15.030 -6.907 19.755 1.00 98.81 307 ASN A N 1
ATOM 2411 C CA . ASN A 1 307 ? -15.441 -8.067 20.545 1.00 98.81 307 ASN A CA 1
ATOM 2412 C C . ASN A 1 307 ? -15.331 -7.808 22.053 1.00 98.81 307 ASN A C 1
ATOM 2414 O O . ASN A 1 307 ? -16.243 -8.163 22.805 1.00 98.81 307 ASN A O 1
ATOM 2418 N N . ALA A 1 308 ? -14.259 -7.152 22.503 1.00 98.88 308 ALA A N 1
ATOM 2419 C CA . ALA A 1 308 ? -14.094 -6.776 23.904 1.00 98.88 308 ALA A CA 1
ATOM 2420 C C . ALA A 1 308 ? -15.176 -5.781 24.363 1.00 98.88 308 ALA A C 1
ATOM 2422 O O . ALA A 1 308 ? -15.826 -6.008 25.386 1.00 98.88 308 ALA A O 1
ATOM 2423 N N . LYS A 1 309 ? -15.455 -4.735 23.569 1.00 98.88 309 LYS A N 1
ATOM 2424 C CA . LYS A 1 309 ? -16.543 -3.772 23.837 1.00 98.88 309 LYS A CA 1
ATOM 2425 C C . LYS A 1 309 ? -17.904 -4.470 23.908 1.00 98.88 309 LYS A C 1
ATOM 2427 O O . LYS A 1 309 ? -18.724 -4.141 24.761 1.00 98.88 309 LYS A O 1
ATOM 2432 N N . LYS A 1 310 ? -18.158 -5.457 23.040 1.00 98.88 310 LYS A N 1
ATOM 2433 C CA . LYS A 1 310 ? -19.381 -6.272 23.104 1.00 98.88 310 LYS A CA 1
ATOM 2434 C C . LYS A 1 310 ? -19.479 -7.046 24.424 1.00 98.88 310 LYS A C 1
ATOM 2436 O O . LYS A 1 310 ? -20.539 -7.037 25.042 1.00 98.88 310 LYS A O 1
ATOM 2441 N N . ALA A 1 311 ? -18.392 -7.674 24.872 1.00 98.88 311 ALA A N 1
ATOM 2442 C CA . ALA A 1 311 ? -18.377 -8.419 26.131 1.00 98.88 311 ALA A CA 1
ATOM 2443 C C . ALA A 1 311 ? -18.689 -7.530 27.350 1.00 98.88 311 ALA A C 1
ATOM 2445 O O . ALA A 1 311 ? -19.421 -7.963 28.241 1.00 98.88 311 ALA A O 1
ATOM 2446 N N . ILE A 1 312 ? -18.197 -6.284 27.364 1.00 98.88 312 ILE A N 1
ATOM 2447 C CA . ILE A 1 312 ? -18.527 -5.291 28.399 1.00 98.88 312 ILE A CA 1
ATOM 2448 C C . ILE A 1 312 ? -20.027 -4.979 28.415 1.00 98.88 312 ILE A C 1
ATOM 2450 O O . ILE A 1 312 ? -20.660 -5.130 29.459 1.00 98.88 312 ILE A O 1
ATOM 2454 N N . ARG A 1 313 ? -20.621 -4.653 27.259 1.00 98.88 313 ARG A N 1
ATOM 2455 C CA . ARG A 1 313 ? -22.066 -4.363 27.158 1.00 98.88 313 ARG A CA 1
ATOM 2456 C C . ARG A 1 313 ? -22.935 -5.548 27.582 1.00 98.88 313 ARG A C 1
ATOM 2458 O O . ARG A 1 313 ? -23.922 -5.386 28.303 1.00 98.88 313 ARG A O 1
ATOM 2465 N N . ASP A 1 314 ? -22.553 -6.760 27.172 1.00 98.81 314 ASP A N 1
ATOM 2466 C CA . ASP A 1 314 ? -23.256 -7.990 27.552 1.00 98.81 314 ASP A CA 1
ATOM 2467 C C . ASP A 1 314 ? -23.192 -8.215 29.078 1.00 98.81 314 ASP A C 1
ATOM 2469 O O . ASP A 1 314 ? -24.176 -8.631 29.697 1.00 98.81 314 ASP A O 1
ATOM 2473 N N . LYS A 1 315 ? -22.041 -7.939 29.708 1.00 98.75 315 LYS A N 1
ATOM 2474 C CA . LYS A 1 315 ? -21.860 -8.054 31.161 1.00 98.75 315 LYS A CA 1
ATOM 2475 C C . LYS A 1 315 ? -22.640 -6.975 31.918 1.00 98.75 315 LYS A C 1
ATOM 2477 O O . LYS A 1 315 ? -23.300 -7.318 32.898 1.00 98.75 315 LYS A O 1
ATOM 2482 N N . ALA A 1 316 ? -22.621 -5.725 31.456 1.00 98.81 316 ALA A N 1
ATOM 2483 C CA . ALA A 1 316 ? -23.382 -4.630 32.055 1.00 98.81 316 ALA A CA 1
ATOM 2484 C C . ALA A 1 316 ? -24.895 -4.885 31.994 1.00 98.81 316 ALA A C 1
ATOM 2486 O O . ALA A 1 316 ? -25.594 -4.707 32.990 1.00 98.81 316 ALA A O 1
ATOM 2487 N N . THR A 1 317 ? -25.395 -5.407 30.869 1.00 98.81 317 THR A N 1
ATOM 2488 C CA . THR A 1 317 ? -26.805 -5.810 30.720 1.00 98.81 317 THR A CA 1
ATOM 2489 C C . THR A 1 317 ? -27.209 -6.841 31.776 1.00 98.81 317 THR A C 1
ATOM 2491 O O . THR A 1 317 ? -28.191 -6.642 32.485 1.00 98.81 317 THR A O 1
ATOM 2494 N N . LYS A 1 318 ? -26.411 -7.900 31.956 1.00 98.81 318 LYS A N 1
ATOM 2495 C CA . LYS A 1 318 ? -26.667 -8.919 32.990 1.00 98.81 318 LYS A CA 1
ATOM 2496 C C . LYS A 1 318 ? -26.577 -8.353 34.406 1.00 98.81 318 LYS A C 1
ATOM 2498 O O . LYS A 1 318 ? -27.360 -8.730 35.270 1.00 98.81 318 LYS A O 1
ATOM 2503 N N . GLN A 1 319 ? -25.625 -7.459 34.666 1.00 98.81 319 GLN A N 1
ATOM 2504 C CA . GLN A 1 319 ? -25.489 -6.859 35.992 1.00 98.81 319 GLN A CA 1
ATOM 2505 C C . GLN A 1 319 ? -26.684 -5.962 36.333 1.00 98.81 319 GLN A C 1
ATOM 2507 O O . GLN A 1 319 ? -27.155 -5.977 37.465 1.00 98.81 319 GLN A O 1
ATOM 2512 N N . ARG A 1 320 ? -27.221 -5.235 35.349 1.00 98.75 320 ARG A N 1
ATOM 2513 C CA . ARG A 1 320 ? -28.436 -4.423 35.492 1.00 98.75 320 ARG A CA 1
ATOM 2514 C C . ARG A 1 320 ? -29.636 -5.258 35.937 1.00 98.75 320 ARG A C 1
ATOM 2516 O O . ARG A 1 320 ? -30.388 -4.827 36.804 1.00 98.75 320 ARG A O 1
ATOM 2523 N N . GLU A 1 321 ? -29.797 -6.455 35.373 1.00 98.56 321 GLU A N 1
ATOM 2524 C CA . GLU A 1 321 ? -30.838 -7.407 35.787 1.00 98.56 321 GLU A CA 1
ATOM 2525 C C . GLU A 1 321 ? -30.658 -7.839 37.249 1.00 98.56 321 GLU A C 1
ATOM 2527 O O . GLU A 1 321 ? -31.627 -7.848 38.005 1.00 98.56 321 GLU A O 1
ATOM 2532 N N . ILE A 1 322 ? -29.419 -8.136 37.664 1.00 98.56 322 ILE A N 1
ATOM 2533 C CA . ILE A 1 322 ? -29.091 -8.497 39.053 1.00 98.56 322 ILE A CA 1
ATOM 2534 C C . ILE A 1 322 ? -29.405 -7.336 40.007 1.00 98.56 322 ILE A C 1
ATOM 2536 O O . ILE A 1 322 ? -30.067 -7.549 41.018 1.00 98.56 322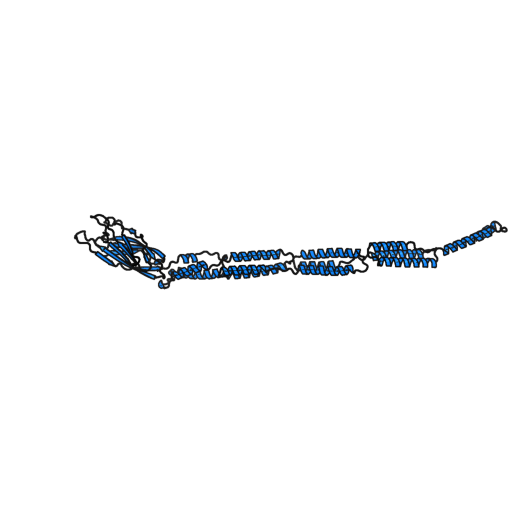 ILE A O 1
ATOM 2540 N N . ILE A 1 323 ? -28.977 -6.115 39.671 1.00 98.75 323 ILE A N 1
ATOM 2541 C CA . ILE A 1 323 ? -29.219 -4.905 40.469 1.00 98.75 323 ILE A CA 1
ATOM 2542 C C . ILE A 1 323 ? -30.724 -4.675 40.659 1.00 98.75 323 ILE A C 1
ATOM 2544 O O . ILE A 1 323 ? -31.175 -4.560 41.797 1.00 98.75 323 ILE A O 1
ATOM 2548 N N . ASN A 1 324 ? -31.509 -4.695 39.577 1.00 98.25 324 ASN A N 1
ATOM 2549 C CA . ASN A 1 324 ? -32.960 -4.474 39.626 1.00 98.25 324 ASN A CA 1
ATOM 2550 C C . ASN A 1 324 ? -33.721 -5.559 40.403 1.00 98.25 324 ASN A C 1
ATOM 2552 O O . ASN A 1 324 ? -34.810 -5.303 40.909 1.00 98.25 324 ASN A O 1
ATOM 2556 N N . ALA A 1 325 ? -33.174 -6.772 40.479 1.00 98.12 325 ALA A N 1
ATOM 2557 C CA . ALA A 1 325 ? -33.765 -7.885 41.214 1.00 98.12 325 ALA A CA 1
ATOM 2558 C C . ALA A 1 325 ? -33.298 -7.962 42.680 1.00 98.12 325 ALA A C 1
ATOM 2560 O O . ALA A 1 325 ? -33.595 -8.952 43.354 1.00 98.12 325 ALA A O 1
ATOM 2561 N N . THR A 1 326 ? -32.555 -6.966 43.181 1.00 98.19 326 THR A N 1
ATOM 2562 C CA . THR A 1 326 ? -32.013 -6.994 44.546 1.00 98.19 326 THR A CA 1
ATOM 2563 C C . THR A 1 326 ? -33.150 -6.903 45.568 1.00 98.19 326 THR A C 1
ATOM 2565 O O . THR A 1 326 ? -33.851 -5.892 45.611 1.00 98.19 326 THR A O 1
ATOM 2568 N N . PRO A 1 327 ? -33.360 -7.936 46.404 1.00 96.38 327 PRO A N 1
ATOM 2569 C CA . PRO A 1 327 ? -34.429 -7.924 47.393 1.00 96.38 327 PRO A CA 1
ATOM 2570 C C . PRO A 1 327 ? -34.145 -6.895 48.487 1.00 96.38 327 PRO A C 1
ATOM 2572 O O . PRO A 1 327 ? -32.989 -6.603 48.789 1.00 96.38 327 PRO A O 1
ATOM 2575 N N . ASP A 1 328 ? -35.210 -6.386 49.109 1.00 96.12 328 ASP A N 1
ATOM 2576 C CA . ASP A 1 328 ? -35.180 -5.395 50.197 1.00 96.12 328 ASP A CA 1
ATOM 2577 C C . ASP A 1 328 ? -34.547 -4.029 49.865 1.00 96.12 328 ASP A C 1
ATOM 2579 O O . ASP A 1 328 ? -34.699 -3.105 50.666 1.00 96.12 328 ASP A O 1
ATOM 2583 N N . ALA A 1 329 ? -33.910 -3.872 48.702 1.00 98.06 329 ALA A N 1
ATOM 2584 C CA . ALA A 1 329 ? -33.415 -2.592 48.214 1.00 98.06 329 ALA A CA 1
ATOM 2585 C C . ALA A 1 329 ? -34.579 -1.631 47.946 1.00 98.06 329 ALA A C 1
ATOM 2587 O O . ALA A 1 329 ? -35.634 -2.036 47.444 1.00 98.06 329 ALA A O 1
ATOM 2588 N N . THR A 1 330 ? -34.385 -0.356 48.263 1.00 98.44 330 THR A N 1
ATOM 2589 C CA . THR A 1 330 ? -35.294 0.698 47.802 1.00 98.44 330 THR A CA 1
ATOM 2590 C C . THR A 1 330 ? -35.009 1.060 46.344 1.00 98.44 330 THR A C 1
ATOM 2592 O O . THR A 1 330 ? -33.940 0.765 45.805 1.00 98.44 330 THR A O 1
ATOM 2595 N N . GLU A 1 331 ? -35.960 1.726 45.693 1.00 98.50 331 GLU A N 1
ATOM 2596 C CA . GLU A 1 331 ? -35.784 2.246 44.332 1.00 98.50 331 GLU A CA 1
ATOM 2597 C C . GLU A 1 331 ? -34.586 3.206 44.238 1.00 98.50 331 GLU A C 1
ATOM 2599 O O . GLU A 1 331 ? -33.841 3.156 43.261 1.00 98.50 331 GLU A O 1
ATOM 2604 N N . ASP A 1 332 ? -34.344 4.013 45.277 1.00 98.38 332 ASP A N 1
ATOM 2605 C CA . ASP A 1 332 ? -33.200 4.929 45.354 1.00 98.38 332 ASP A CA 1
ATOM 2606 C C . ASP A 1 332 ? -31.860 4.169 45.422 1.00 98.38 332 ASP A C 1
ATOM 2608 O O . ASP A 1 332 ? -30.940 4.458 44.659 1.00 98.38 332 ASP A O 1
ATOM 2612 N N . GLU A 1 333 ? -31.758 3.140 46.277 1.00 98.50 333 GLU A N 1
ATOM 2613 C CA . GLU A 1 333 ? -30.547 2.310 46.406 1.00 98.50 333 GLU A CA 1
ATOM 2614 C C . GLU A 1 333 ? -30.244 1.524 45.112 1.00 98.50 333 GLU A C 1
ATOM 2616 O O . GLU A 1 333 ? -29.078 1.335 44.747 1.00 98.50 333 GLU A O 1
ATOM 2621 N N . ILE A 1 334 ? -31.286 1.077 44.396 1.00 98.56 334 ILE A N 1
ATOM 2622 C CA . ILE A 1 334 ? -31.163 0.469 43.063 1.00 98.56 334 ILE A CA 1
ATOM 2623 C C . ILE A 1 334 ? -30.654 1.505 42.059 1.00 98.56 334 ILE A C 1
ATOM 2625 O O . ILE A 1 334 ? -29.714 1.221 41.313 1.00 98.56 334 ILE A O 1
ATOM 2629 N N . GLN A 1 335 ? -31.249 2.699 42.032 1.00 98.56 335 GLN A N 1
ATOM 2630 C CA . GLN A 1 335 ? -30.895 3.734 41.067 1.00 98.56 335 GLN A CA 1
ATOM 2631 C C . GLN A 1 335 ? -29.445 4.205 41.234 1.00 98.56 335 GLN A C 1
ATOM 2633 O O . GLN A 1 335 ? -28.749 4.387 40.232 1.00 98.56 335 GLN A O 1
ATOM 2638 N N . ASP A 1 336 ? -28.956 4.325 42.468 1.00 98.50 336 ASP A N 1
ATOM 2639 C CA . ASP A 1 336 ? -27.554 4.645 42.749 1.00 98.50 336 ASP A CA 1
ATOM 2640 C C . ASP A 1 336 ? -26.599 3.584 42.177 1.00 98.50 336 ASP A C 1
ATOM 2642 O O . ASP A 1 336 ? -25.622 3.918 41.499 1.00 98.50 336 ASP A O 1
ATOM 2646 N N . ALA A 1 337 ? -26.912 2.295 42.354 1.00 98.69 337 ALA A N 1
ATOM 2647 C CA . ALA A 1 337 ? -26.127 1.208 41.766 1.00 98.69 337 ALA A CA 1
ATOM 2648 C C . ALA A 1 337 ? -26.205 1.189 40.229 1.00 98.69 337 ALA A C 1
ATOM 2650 O O . ALA A 1 337 ? -25.206 0.924 39.562 1.00 98.69 337 ALA A O 1
ATOM 2651 N N . ILE A 1 338 ? -27.365 1.503 39.644 1.00 98.81 338 ILE A N 1
ATOM 2652 C CA . ILE A 1 338 ? -27.526 1.633 38.189 1.00 98.81 338 ILE A CA 1
ATOM 2653 C C . ILE A 1 338 ? -26.685 2.782 37.622 1.00 98.81 338 ILE A C 1
ATOM 2655 O O . ILE A 1 338 ? -26.104 2.635 36.542 1.00 98.81 338 ILE A O 1
ATOM 2659 N N . ASN A 1 339 ? -26.599 3.903 38.338 1.00 98.81 339 ASN A N 1
ATOM 2660 C CA . ASN A 1 339 ? -25.766 5.036 37.947 1.00 98.81 339 ASN A CA 1
ATOM 2661 C C . ASN A 1 339 ? -24.278 4.665 37.997 1.00 98.81 339 ASN A C 1
ATOM 2663 O O . ASN A 1 339 ? -23.556 4.926 37.036 1.00 98.81 339 ASN A O 1
ATOM 2667 N N . GLN A 1 340 ? -23.832 3.992 39.065 1.00 98.75 340 GLN A N 1
ATOM 2668 C CA . GLN A 1 340 ? -22.455 3.497 39.162 1.00 98.75 340 GLN A CA 1
ATOM 2669 C C . GLN A 1 340 ? -22.131 2.500 38.042 1.00 98.75 340 GLN A C 1
ATOM 2671 O O . GLN A 1 340 ? -21.097 2.624 37.392 1.00 98.75 340 GLN A O 1
ATOM 2676 N N . LEU A 1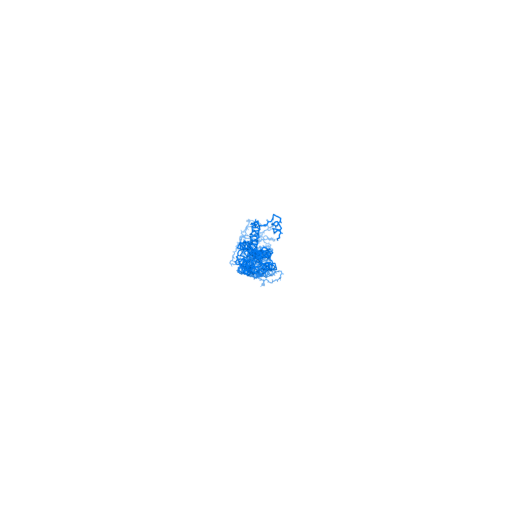 341 ? -23.045 1.567 37.750 1.00 98.81 341 LEU A N 1
ATOM 2677 C CA . LEU A 1 341 ? -22.891 0.599 36.663 1.00 98.81 341 LEU A CA 1
ATOM 2678 C C . LEU A 1 341 ? -22.671 1.280 35.303 1.00 98.81 341 LEU A C 1
ATOM 2680 O O . LEU A 1 341 ? -21.834 0.832 34.525 1.00 98.81 341 LEU A O 1
ATOM 2684 N N . ALA A 1 342 ? -23.433 2.335 34.999 1.00 98.75 342 ALA A N 1
ATOM 2685 C CA . ALA A 1 342 ? -23.293 3.080 33.746 1.00 98.75 342 ALA A CA 1
ATOM 2686 C C . ALA A 1 342 ? -21.940 3.807 33.639 1.00 98.75 342 ALA A C 1
ATOM 2688 O O . ALA A 1 342 ? -21.345 3.831 32.557 1.00 98.75 342 ALA A O 1
ATOM 2689 N N . THR A 1 343 ? -21.445 4.364 34.747 1.00 98.81 343 THR A N 1
ATOM 2690 C CA . THR A 1 343 ? -20.100 4.956 34.817 1.00 98.81 343 THR A CA 1
ATOM 2691 C C . THR A 1 343 ? -19.032 3.894 34.560 1.00 98.81 343 THR A C 1
ATOM 2693 O O . THR A 1 343 ? -18.230 4.047 33.643 1.00 98.81 343 THR A O 1
ATOM 2696 N N . ASP A 1 344 ? -19.090 2.767 35.273 1.00 98.81 344 ASP A N 1
ATOM 2697 C CA . ASP A 1 344 ? -18.102 1.689 35.148 1.00 98.81 344 ASP A CA 1
ATOM 2698 C C . ASP A 1 344 ? -18.113 1.037 33.752 1.00 98.81 344 ASP A C 1
ATOM 2700 O O . ASP A 1 344 ? -17.067 0.643 33.233 1.00 98.81 344 ASP A O 1
ATOM 2704 N N . GLU A 1 345 ? -19.287 0.930 33.115 1.00 98.81 345 GLU A N 1
ATOM 2705 C CA . GLU A 1 345 ? -19.421 0.473 31.726 1.00 98.81 345 GLU A CA 1
ATOM 2706 C C . GLU A 1 345 ? -18.721 1.426 30.746 1.00 98.81 345 GLU A C 1
ATOM 2708 O O . GLU A 1 345 ? -17.999 0.967 29.855 1.00 98.81 345 GLU A O 1
ATOM 2713 N N . THR A 1 346 ? -18.910 2.737 30.921 1.00 98.88 346 THR A N 1
ATOM 2714 C CA . THR A 1 346 ? -18.284 3.770 30.081 1.00 98.88 346 THR A CA 1
ATOM 2715 C C . THR A 1 346 ? -16.766 3.739 30.236 1.00 98.88 346 THR A C 1
ATOM 2717 O O . THR A 1 346 ? -16.053 3.584 29.244 1.00 98.88 346 THR A O 1
ATOM 2720 N N . ASP A 1 347 ? -16.275 3.750 31.477 1.00 98.81 347 ASP A N 1
ATOM 2721 C CA . ASP A 1 347 ? -14.843 3.708 31.781 1.00 98.81 347 ASP A CA 1
ATOM 2722 C C . ASP A 1 347 ? -14.182 2.439 31.219 1.00 98.81 347 ASP A C 1
ATOM 2724 O O . ASP A 1 347 ? -13.073 2.476 30.679 1.00 98.81 347 ASP A O 1
ATOM 2728 N N . ALA A 1 348 ? -14.857 1.287 31.296 1.00 98.88 348 ALA A N 1
ATOM 2729 C CA . ALA A 1 348 ? -14.354 0.043 30.719 1.00 98.88 348 ALA A CA 1
ATOM 2730 C C . ALA A 1 348 ? -14.252 0.100 29.183 1.00 98.88 348 ALA A C 1
ATOM 2732 O O . ALA A 1 348 ? -13.267 -0.385 28.615 1.00 98.88 348 ALA A O 1
ATOM 2733 N N . ILE A 1 349 ? -15.240 0.691 28.499 1.00 98.88 349 ILE A N 1
ATOM 2734 C CA . ILE A 1 349 ? -15.217 0.872 27.038 1.00 98.88 349 ILE A CA 1
ATOM 2735 C C . ILE A 1 349 ? -14.107 1.844 26.621 1.00 98.88 349 ILE A C 1
ATOM 2737 O O . ILE A 1 349 ? -13.419 1.586 25.627 1.00 98.88 349 ILE A O 1
ATOM 2741 N N . ASP A 1 350 ? -13.896 2.918 27.376 1.00 98.81 350 ASP A N 1
ATOM 2742 C CA . ASP A 1 350 ? -12.847 3.903 27.106 1.00 98.81 350 ASP A CA 1
ATOM 2743 C C . ASP A 1 350 ? -11.454 3.294 27.294 1.00 98.81 350 ASP A C 1
ATOM 2745 O O . ASP A 1 350 ? -10.584 3.444 26.432 1.00 98.81 350 ASP A O 1
ATOM 2749 N N . ASN A 1 351 ? -11.258 2.498 28.348 1.00 98.81 351 ASN A N 1
ATOM 2750 C CA . ASN A 1 351 ? -10.016 1.753 28.557 1.00 98.81 351 ASN A CA 1
ATOM 2751 C C . ASN A 1 351 ? -9.712 0.785 27.398 1.00 98.81 351 ASN A C 1
ATOM 2753 O O . ASN A 1 351 ? -8.570 0.705 26.952 1.00 98.81 351 ASN A O 1
ATOM 2757 N N . ILE A 1 352 ? -10.722 0.086 26.862 1.00 98.88 352 ILE A N 1
ATOM 2758 C CA . ILE A 1 352 ? -10.554 -0.774 25.674 1.00 98.88 352 ILE A CA 1
ATOM 2759 C C . ILE A 1 352 ? -10.231 0.053 24.424 1.00 98.88 352 ILE A C 1
ATOM 2761 O O . ILE A 1 352 ? -9.436 -0.373 23.589 1.00 98.88 352 ILE A O 1
ATOM 2765 N N . THR A 1 353 ? -10.854 1.222 24.272 1.00 98.69 353 THR A N 1
ATOM 2766 C CA . THR A 1 353 ? -10.610 2.114 23.130 1.00 98.69 353 THR A CA 1
ATOM 2767 C C . THR A 1 353 ? -9.161 2.604 23.121 1.00 98.69 353 THR A C 1
ATOM 2769 O O . THR A 1 353 ? -8.524 2.579 22.069 1.00 98.69 353 THR A O 1
ATOM 2772 N N . ASN A 1 354 ? -8.622 2.945 24.294 1.00 98.38 354 ASN A N 1
ATOM 2773 C CA . ASN A 1 354 ? -7.261 3.458 24.463 1.00 98.38 354 ASN A CA 1
ATOM 2774 C C . ASN A 1 354 ? -6.166 2.377 24.452 1.00 98.38 354 ASN A C 1
ATOM 2776 O O . ASN A 1 354 ? -4.999 2.701 24.243 1.00 98.38 354 ASN A O 1
ATOM 2780 N N . ALA A 1 355 ? -6.510 1.109 24.684 1.00 98.69 355 ALA A N 1
ATOM 2781 C CA . ALA A 1 355 ? -5.561 0.001 24.599 1.00 98.69 355 ALA A CA 1
ATOM 2782 C C . ALA A 1 355 ? -5.013 -0.148 23.167 1.00 98.69 355 ALA A C 1
ATOM 2784 O O . ALA A 1 355 ? -5.774 -0.040 22.208 1.00 98.69 355 ALA A O 1
ATOM 2785 N N . THR A 1 356 ? -3.714 -0.409 22.996 1.00 98.38 356 THR A N 1
ATOM 2786 C CA . THR A 1 356 ? -3.105 -0.520 21.654 1.00 98.38 356 THR A CA 1
ATOM 2787 C C . THR A 1 356 ? -2.809 -1.960 21.257 1.00 98.38 356 THR A C 1
ATOM 2789 O O . THR A 1 356 ? -2.986 -2.310 20.096 1.00 98.38 356 THR A O 1
ATOM 2792 N N . THR A 1 357 ? -2.457 -2.830 22.207 1.00 98.81 357 THR A N 1
ATOM 2793 C CA . THR A 1 357 ? -2.146 -4.240 21.928 1.00 98.81 357 THR A CA 1
ATOM 2794 C C . THR A 1 357 ? -3.309 -5.174 22.255 1.00 98.81 357 THR A C 1
ATOM 2796 O O . THR A 1 357 ? -4.185 -4.864 23.069 1.00 98.81 357 THR A O 1
ATOM 2799 N N . ASN A 1 358 ? -3.289 -6.381 21.686 1.00 98.75 358 ASN A N 1
ATOM 2800 C CA . ASN A 1 358 ? -4.232 -7.443 22.046 1.00 98.75 358 ASN A CA 1
ATOM 2801 C C . ASN A 1 358 ? -4.226 -7.753 23.554 1.00 98.75 358 ASN A C 1
ATOM 2803 O O . ASN A 1 358 ? -5.279 -7.997 24.148 1.00 98.75 358 ASN A O 1
ATOM 2807 N N . ALA A 1 359 ? -3.045 -7.739 24.177 1.00 98.81 359 ALA A N 1
ATOM 2808 C CA . ALA A 1 359 ? -2.884 -8.015 25.602 1.00 98.81 359 ALA A CA 1
ATOM 2809 C C . ALA A 1 359 ? -3.480 -6.903 26.482 1.00 98.81 359 ALA A C 1
ATOM 2811 O O . ALA A 1 359 ? -4.125 -7.195 27.496 1.00 98.81 359 ALA A O 1
ATOM 2812 N N . ASP A 1 360 ? -3.316 -5.642 26.080 1.00 98.81 360 ASP A N 1
ATOM 2813 C CA . ASP A 1 360 ? -3.901 -4.500 26.783 1.00 98.81 360 ASP A CA 1
ATOM 2814 C C . ASP A 1 360 ? -5.427 -4.514 26.677 1.00 98.81 360 ASP A C 1
ATOM 2816 O O . ASP A 1 360 ? -6.113 -4.313 27.680 1.00 98.81 360 ASP A O 1
ATOM 2820 N N . VAL A 1 361 ? -5.972 -4.833 25.494 1.00 98.94 361 VAL A N 1
ATOM 2821 C CA . VAL A 1 361 ? -7.423 -4.974 25.299 1.00 98.94 361 VAL A CA 1
ATOM 2822 C C . VAL A 1 361 ? -7.984 -6.088 26.183 1.00 98.94 361 VAL A C 1
ATOM 2824 O O . VAL A 1 361 ? -9.007 -5.896 26.843 1.00 98.94 361 VAL A O 1
ATOM 2827 N N . GLU A 1 362 ? -7.317 -7.243 26.239 1.00 98.81 362 GLU A N 1
ATOM 2828 C CA . GLU A 1 362 ? -7.729 -8.360 27.092 1.00 98.81 362 GLU A CA 1
ATOM 2829 C C . GLU A 1 362 ? -7.700 -7.978 28.580 1.00 98.81 362 GLU A C 1
ATOM 2831 O O . GLU A 1 362 ? -8.634 -8.285 29.327 1.00 98.81 362 GLU A O 1
ATOM 2836 N N . THR A 1 363 ? -6.663 -7.254 29.004 1.00 98.88 363 THR A N 1
ATOM 2837 C CA . THR A 1 363 ? -6.521 -6.759 30.379 1.00 98.88 363 THR A CA 1
ATOM 2838 C C . THR A 1 363 ? -7.618 -5.753 30.726 1.00 98.88 363 THR A C 1
ATOM 2840 O O . THR A 1 363 ? -8.299 -5.915 31.741 1.00 98.88 363 THR A O 1
ATOM 2843 N N . ALA A 1 364 ? -7.849 -4.755 29.869 1.00 98.88 364 ALA A N 1
ATOM 2844 C CA . ALA A 1 364 ? -8.897 -3.752 30.044 1.00 98.88 364 ALA A CA 1
ATOM 2845 C C . ALA A 1 364 ? -10.289 -4.397 30.110 1.00 98.88 364 ALA A C 1
ATOM 2847 O O . ALA A 1 364 ? -11.076 -4.087 31.005 1.00 98.88 364 ALA A O 1
ATOM 2848 N N . LYS A 1 365 ? -10.565 -5.362 29.223 1.00 98.88 365 LYS A N 1
ATOM 2849 C CA . LYS A 1 365 ? -11.808 -6.143 29.223 1.00 98.88 365 LYS A CA 1
ATOM 2850 C C . LYS A 1 365 ? -12.009 -6.883 30.545 1.00 98.88 365 LYS A C 1
ATOM 2852 O O . LYS A 1 365 ? -13.082 -6.790 31.136 1.00 98.88 365 LYS A O 1
ATOM 2857 N N . ASN A 1 366 ? -11.002 -7.617 31.016 1.00 98.88 366 ASN A N 1
ATOM 2858 C CA . ASN A 1 366 ? -11.120 -8.410 32.242 1.00 98.88 366 ASN A CA 1
ATOM 2859 C C . ASN A 1 366 ? -11.280 -7.524 33.484 1.00 98.88 366 ASN A C 1
ATOM 2861 O O . ASN A 1 366 ? -12.118 -7.818 34.339 1.00 98.88 366 ASN A O 1
ATOM 2865 N N . ASN A 1 367 ? -10.556 -6.405 33.552 1.00 98.81 367 ASN A N 1
ATOM 2866 C CA . ASN A 1 367 ? -10.730 -5.414 34.611 1.00 98.81 367 ASN A CA 1
ATOM 2867 C C . ASN A 1 367 ? -12.144 -4.820 34.591 1.00 98.81 367 ASN A C 1
ATOM 2869 O O . ASN A 1 367 ? -12.812 -4.821 35.622 1.00 98.81 367 ASN A O 1
ATOM 2873 N N . GLY A 1 368 ? -12.638 -4.408 33.419 1.00 98.81 368 GLY A N 1
ATOM 2874 C CA . GLY A 1 368 ? -13.995 -3.885 33.261 1.00 98.81 368 GLY A CA 1
ATOM 2875 C C . GLY A 1 368 ? -15.074 -4.886 33.679 1.00 98.81 368 GLY A C 1
ATOM 2876 O O . GLY A 1 368 ? -15.985 -4.536 34.424 1.00 98.81 368 GLY A O 1
ATOM 2877 N N . ILE A 1 369 ? -14.947 -6.160 33.283 1.00 98.88 369 ILE A N 1
ATOM 2878 C CA . ILE A 1 369 ? -15.873 -7.229 33.698 1.00 98.88 369 ILE A CA 1
ATOM 2879 C C . ILE A 1 369 ? -15.901 -7.391 35.223 1.00 98.88 369 ILE A C 1
ATOM 2881 O O . ILE A 1 369 ? -16.981 -7.594 35.788 1.00 98.88 369 ILE A O 1
ATOM 2885 N N . ASN A 1 370 ? -14.739 -7.322 35.877 1.00 98.75 370 ASN A N 1
ATOM 2886 C CA . ASN A 1 370 ? -14.628 -7.452 37.328 1.00 98.75 370 ASN A CA 1
ATOM 2887 C C . ASN A 1 370 ? -15.257 -6.257 38.051 1.00 98.75 370 ASN A C 1
ATOM 2889 O O . ASN A 1 370 ? -16.068 -6.474 38.949 1.00 98.75 370 ASN A O 1
ATOM 2893 N N . THR A 1 371 ? -14.941 -5.026 37.634 1.00 98.81 371 THR A N 1
ATOM 2894 C CA . THR A 1 371 ? -15.516 -3.798 38.209 1.00 98.81 371 THR A CA 1
ATOM 2895 C C . THR A 1 371 ? -17.034 -3.797 38.071 1.00 98.81 371 THR A C 1
ATOM 2897 O O . THR A 1 371 ? -17.737 -3.732 39.075 1.00 98.81 371 THR A O 1
ATOM 2900 N N . ILE A 1 372 ? -17.548 -4.016 36.856 1.00 98.88 372 ILE A N 1
ATOM 2901 C CA . ILE A 1 372 ? -18.990 -4.120 36.597 1.00 98.88 372 ILE A CA 1
ATOM 2902 C C . ILE A 1 372 ? -19.620 -5.223 37.454 1.00 98.88 372 ILE A C 1
ATOM 2904 O O . ILE A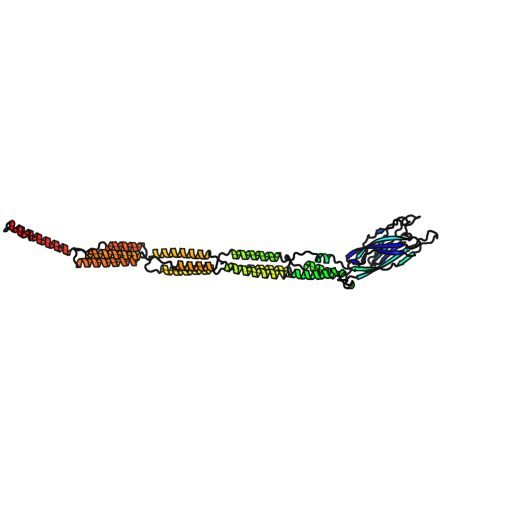 1 372 ? -20.687 -5.040 38.028 1.00 98.88 372 ILE A O 1
ATOM 2908 N N . GLY A 1 373 ? -18.969 -6.384 37.560 1.00 98.44 373 GLY A N 1
ATOM 2909 C CA . GLY A 1 373 ? -19.470 -7.506 38.351 1.00 98.44 373 GLY A CA 1
ATOM 2910 C C . GLY A 1 373 ? -19.566 -7.244 39.856 1.00 98.44 373 GLY A C 1
ATOM 2911 O O . GLY A 1 373 ? -20.281 -7.983 40.530 1.00 98.44 373 GLY A O 1
ATOM 2912 N N . ALA A 1 374 ? -18.872 -6.227 40.371 1.00 98.56 374 ALA A N 1
ATOM 2913 C CA . ALA A 1 374 ? -18.879 -5.857 41.782 1.00 98.56 374 ALA A CA 1
ATOM 2914 C C . ALA A 1 374 ? -19.984 -4.848 42.148 1.00 98.56 374 ALA A C 1
ATOM 2916 O O . ALA A 1 374 ? -20.236 -4.635 43.334 1.00 98.56 374 ALA A O 1
ATOM 2917 N N . VAL A 1 375 ? -20.655 -4.239 41.163 1.00 98.75 375 VAL A N 1
ATOM 2918 C CA . VAL A 1 375 ? -21.685 -3.220 41.409 1.00 98.75 375 VAL A CA 1
ATOM 2919 C C . VAL A 1 375 ? -22.970 -3.859 41.938 1.00 98.75 375 VAL A C 1
ATOM 2921 O O . VAL A 1 375 ? -23.614 -4.650 41.246 1.00 98.75 375 VAL A O 1
ATOM 2924 N N . VAL A 1 376 ? -23.366 -3.491 43.158 1.00 97.50 376 VAL A N 1
ATOM 2925 C CA . VAL A 1 376 ? -24.586 -3.966 43.834 1.00 97.50 376 VAL A CA 1
ATOM 2926 C C . VAL A 1 376 ? -25.236 -2.842 44.660 1.00 97.50 376 VAL A C 1
ATOM 2928 O O . VAL A 1 376 ? -24.505 -1.986 45.174 1.00 97.50 376 VAL A O 1
ATOM 2931 N N . PRO A 1 377 ? -26.575 -2.835 44.839 1.00 98.19 377 PRO A N 1
ATOM 2932 C CA . PRO A 1 377 ? -27.248 -1.888 45.730 1.00 98.19 377 PRO A CA 1
ATOM 2933 C C . PRO A 1 377 ? -26.774 -2.008 47.176 1.00 98.19 377 PRO A C 1
ATOM 2935 O O . PRO A 1 377 ? -26.535 -3.106 47.683 1.00 98.19 377 PRO A O 1
ATOM 2938 N N . GLN A 1 378 ? -26.673 -0.872 47.863 1.00 97.06 378 GLN A N 1
ATOM 2939 C CA . GLN A 1 378 ? -26.328 -0.820 49.284 1.00 97.06 378 GLN A CA 1
ATOM 2940 C C . GLN A 1 378 ? -27.593 -0.917 50.143 1.00 97.06 378 GLN A C 1
ATOM 2942 O O . GLN A 1 378 ? -28.083 0.090 50.641 1.00 97.06 378 GLN A O 1
ATOM 2947 N N . VAL A 1 379 ? -28.112 -2.136 50.317 1.00 97.38 379 VAL A N 1
ATOM 2948 C CA . VAL A 1 379 ? -29.393 -2.409 50.999 1.00 97.38 379 VAL A CA 1
ATOM 2949 C C . VAL A 1 379 ? -29.307 -2.133 52.500 1.00 97.38 379 VAL A C 1
ATOM 2951 O O . VAL A 1 379 ? -28.922 -3.001 53.287 1.00 97.38 379 VAL A O 1
ATOM 2954 N N . THR A 1 380 ? -29.650 -0.916 52.919 1.00 96.56 380 THR A N 1
ATOM 2955 C CA . THR A 1 380 ? -29.437 -0.470 54.306 1.00 96.56 380 THR A CA 1
ATOM 2956 C C . THR A 1 380 ? -30.633 0.262 54.902 1.00 96.56 380 THR A C 1
ATOM 2958 O O . THR A 1 380 ? -30.881 0.116 56.103 1.00 96.56 380 THR A O 1
ATOM 2961 N N . HIS A 1 381 ? -31.423 0.982 54.099 1.00 97.62 381 HIS A N 1
ATOM 2962 C CA . HIS A 1 381 ? -32.483 1.858 54.611 1.00 97.62 381 HIS A CA 1
ATOM 2963 C C . HIS A 1 381 ? -33.581 1.107 55.364 1.00 97.62 381 HIS A C 1
ATOM 2965 O O . HIS A 1 381 ? -33.869 1.425 56.524 1.00 97.62 381 HIS A O 1
ATOM 2971 N N . LYS A 1 382 ? -34.165 0.064 54.755 1.00 98.06 382 LYS A N 1
ATOM 2972 C CA . LYS A 1 382 ? -35.209 -0.741 55.416 1.00 98.06 382 LYS A CA 1
ATOM 2973 C C . LYS A 1 382 ? -34.693 -1.404 56.684 1.00 98.06 382 LYS A C 1
ATOM 2975 O O . LYS A 1 382 ? -35.391 -1.418 57.695 1.00 98.06 382 LYS A O 1
ATOM 2980 N N . GLN A 1 383 ? -33.466 -1.924 56.655 1.00 97.62 383 GLN A N 1
ATOM 2981 C CA . GLN A 1 383 ? -32.883 -2.580 57.819 1.00 97.62 383 GLN A CA 1
ATOM 2982 C C . GLN A 1 383 ? -32.711 -1.604 58.987 1.00 97.62 383 GLN A C 1
ATOM 2984 O O . GLN A 1 383 ? -33.184 -1.887 60.087 1.00 97.62 383 GLN A O 1
ATOM 2989 N N . ALA A 1 384 ? -32.145 -0.423 58.733 1.00 97.94 384 ALA A N 1
ATOM 2990 C CA . ALA A 1 384 ? -31.985 0.613 59.748 1.00 97.94 384 ALA A CA 1
ATOM 2991 C C . ALA A 1 384 ? -33.335 1.071 60.337 1.00 97.94 384 ALA A C 1
ATOM 2993 O O . ALA A 1 384 ? -33.456 1.269 61.549 1.00 97.94 384 ALA A O 1
ATOM 2994 N N . ALA A 1 385 ? -34.374 1.201 59.505 1.00 98.62 385 ALA A N 1
ATOM 2995 C CA . ALA A 1 385 ? -35.719 1.542 59.962 1.00 98.62 385 ALA A CA 1
ATOM 2996 C C . ALA A 1 385 ? -36.339 0.447 60.847 1.00 98.62 385 ALA A C 1
ATOM 2998 O O . ALA A 1 385 ? -36.889 0.752 61.910 1.00 98.62 385 ALA A O 1
ATOM 2999 N N . ARG A 1 386 ? -36.209 -0.830 60.456 1.00 98.56 386 ARG A N 1
ATOM 3000 C CA . ARG A 1 386 ? -36.668 -1.974 61.264 1.00 98.56 386 ARG A CA 1
ATOM 3001 C C . ARG A 1 386 ? -35.964 -2.016 62.618 1.00 98.56 386 ARG A C 1
ATOM 3003 O O . ARG A 1 386 ? -36.621 -2.218 63.640 1.00 98.56 386 ARG A O 1
ATOM 3010 N N . ASP A 1 387 ? -34.657 -1.777 62.643 1.00 98.44 387 ASP A N 1
ATOM 3011 C CA . ASP A 1 387 ? -33.871 -1.755 63.878 1.00 98.44 387 ASP A CA 1
ATOM 3012 C C . ASP A 1 387 ? -34.333 -0.637 64.825 1.00 98.44 387 ASP A C 1
ATOM 3014 O O . ASP A 1 387 ? -34.525 -0.884 66.019 1.00 98.44 387 ASP A O 1
ATOM 3018 N N . ALA A 1 388 ? -34.625 0.558 64.298 1.00 98.50 388 ALA A N 1
ATOM 3019 C CA . ALA A 1 388 ? -35.167 1.668 65.083 1.00 98.50 388 ALA A CA 1
ATOM 3020 C C . ALA A 1 388 ? -36.540 1.343 65.706 1.00 98.50 388 ALA A C 1
ATOM 3022 O O . ALA A 1 388 ? -36.756 1.591 66.897 1.00 98.50 388 ALA A O 1
ATOM 3023 N N . ILE A 1 389 ? -37.457 0.739 64.938 1.00 98.75 389 ILE A N 1
ATOM 3024 C CA . ILE A 1 389 ? -38.773 0.302 65.439 1.00 98.75 389 ILE A CA 1
ATOM 3025 C C . ILE A 1 389 ? -38.627 -0.772 66.520 1.00 98.75 389 ILE A C 1
ATOM 3027 O O . ILE A 1 389 ? -39.268 -0.691 67.575 1.00 98.75 389 ILE A O 1
ATOM 3031 N N . ASN A 1 390 ? -37.764 -1.763 66.297 1.00 98.56 390 ASN A N 1
ATOM 3032 C CA . ASN A 1 390 ? -37.521 -2.837 67.257 1.00 98.56 390 ASN A CA 1
ATOM 3033 C C . ASN A 1 390 ? -36.920 -2.308 68.566 1.00 98.56 390 ASN A C 1
ATOM 3035 O O . ASN A 1 390 ? -37.348 -2.713 69.652 1.00 98.56 390 ASN A O 1
ATOM 3039 N N . GLN A 1 391 ? -35.983 -1.362 68.480 1.00 98.44 391 GLN A N 1
ATOM 3040 C CA . GLN A 1 391 ? -35.390 -0.713 69.646 1.00 98.44 391 GLN A CA 1
ATOM 3041 C C . GLN A 1 391 ? -36.432 0.084 70.442 1.00 98.44 391 GLN A C 1
ATOM 3043 O O . GLN A 1 391 ? -36.563 -0.120 71.652 1.00 98.44 391 GLN A O 1
ATOM 3048 N N . ALA A 1 392 ? -37.219 0.936 69.777 1.00 98.31 392 ALA A N 1
ATOM 3049 C CA . ALA A 1 392 ? -38.280 1.709 70.425 1.00 98.31 392 ALA A CA 1
ATOM 3050 C C . ALA A 1 392 ? -39.316 0.796 71.101 1.00 98.31 392 ALA A C 1
ATOM 3052 O O . ALA A 1 392 ? -39.710 1.025 72.248 1.00 98.31 392 ALA A O 1
ATOM 3053 N N . THR A 1 393 ? -39.687 -0.296 70.428 1.00 98.56 393 THR A N 1
ATOM 3054 C CA . THR A 1 393 ? -40.575 -1.331 70.969 1.00 98.56 393 THR A CA 1
ATOM 3055 C C . THR A 1 393 ? -40.000 -1.957 72.240 1.00 98.56 393 THR A C 1
ATOM 3057 O O . THR A 1 393 ? -40.708 -2.103 73.238 1.00 98.56 393 THR A O 1
ATOM 3060 N N . ALA A 1 394 ? -38.715 -2.326 72.239 1.00 98.44 394 ALA A N 1
ATOM 3061 C CA . ALA A 1 394 ? -38.060 -2.919 73.402 1.00 98.44 394 ALA A CA 1
ATOM 3062 C C . ALA A 1 394 ? -38.050 -1.959 74.604 1.00 98.44 394 ALA A C 1
ATOM 3064 O O . ALA A 1 394 ? -38.426 -2.358 75.710 1.00 98.44 394 ALA A O 1
ATOM 3065 N N . THR A 1 395 ? -37.709 -0.685 74.382 1.00 98.19 395 THR A N 1
ATOM 3066 C CA . THR A 1 395 ? -37.754 0.356 75.420 1.00 98.19 395 THR A CA 1
ATOM 3067 C C . THR A 1 395 ? -39.167 0.535 75.975 1.00 98.19 395 THR A C 1
ATOM 3069 O O . THR A 1 395 ? -39.359 0.551 77.193 1.00 98.19 395 THR A O 1
ATOM 3072 N N . LYS A 1 396 ? -40.177 0.619 75.103 1.00 97.94 396 LYS A N 1
ATOM 3073 C CA . LYS A 1 396 ? -41.573 0.808 75.512 1.00 97.94 396 LYS A CA 1
ATOM 3074 C C . LYS A 1 396 ? -42.105 -0.377 76.318 1.00 97.94 396 LYS A C 1
ATOM 3076 O O . LYS A 1 396 ? -42.722 -0.188 77.364 1.00 97.94 396 LYS A O 1
ATOM 3081 N N . ARG A 1 397 ? -41.784 -1.604 75.898 1.00 98.31 397 ARG A N 1
ATOM 3082 C CA . ARG A 1 397 ? -42.120 -2.837 76.626 1.00 98.31 397 ARG A CA 1
ATOM 3083 C C . ARG A 1 397 ? -41.560 -2.826 78.048 1.00 98.31 397 ARG A C 1
ATOM 3085 O O . ARG A 1 397 ? -42.265 -3.190 78.986 1.00 98.31 397 ARG A O 1
ATOM 3092 N N . GLN A 1 398 ? -40.311 -2.391 78.220 1.00 97.94 398 GLN A N 1
ATOM 3093 C CA . GLN A 1 398 ? -39.699 -2.267 79.543 1.00 97.94 398 GLN A CA 1
ATOM 3094 C C . GLN A 1 398 ? -40.428 -1.231 80.409 1.00 97.94 398 GLN A C 1
ATOM 3096 O O . GLN A 1 398 ? -40.717 -1.513 81.569 1.00 97.94 398 GLN A O 1
ATOM 3101 N N . GLN A 1 399 ? -40.772 -0.065 79.853 1.00 97.69 399 GLN A N 1
ATOM 3102 C CA . GLN A 1 399 ? -41.531 0.972 80.565 1.00 97.69 399 GLN A CA 1
ATOM 3103 C C . GLN A 1 399 ? -42.906 0.466 81.029 1.00 97.69 399 GLN A C 1
ATOM 3105 O O . GLN A 1 399 ? -43.270 0.664 82.188 1.00 97.69 399 GLN A O 1
ATOM 3110 N N . ILE A 1 400 ? -43.638 -0.235 80.157 1.00 97.81 400 ILE A N 1
ATOM 3111 C CA . ILE A 1 400 ? -44.934 -0.856 80.476 1.00 97.81 400 ILE A CA 1
ATOM 3112 C C . ILE A 1 400 ? -44.785 -1.869 81.620 1.00 97.81 400 ILE A C 1
ATOM 3114 O O . ILE A 1 400 ? -45.513 -1.807 82.613 1.00 97.81 400 ILE A O 1
ATOM 3118 N N . ASN A 1 401 ? -43.809 -2.776 81.520 1.00 97.12 401 ASN A N 1
ATOM 3119 C CA . ASN A 1 401 ? -43.589 -3.820 82.522 1.00 97.12 401 ASN A CA 1
ATOM 3120 C C . ASN A 1 401 ? -43.177 -3.259 83.887 1.00 97.12 401 ASN A C 1
ATOM 3122 O O . ASN A 1 401 ? -43.642 -3.753 84.917 1.00 97.12 401 ASN A O 1
ATOM 3126 N N . SER A 1 402 ? -42.354 -2.212 83.899 1.00 97.00 402 SER A N 1
ATOM 3127 C CA . SER A 1 402 ? -41.872 -1.562 85.121 1.00 97.00 402 SER A CA 1
ATOM 3128 C C . SER A 1 402 ? -42.888 -0.616 85.768 1.00 97.00 402 SER A C 1
ATOM 3130 O O . SER A 1 402 ? -42.629 -0.120 86.861 1.00 97.00 402 SER A O 1
ATOM 3132 N N . ASN A 1 403 ? -44.039 -0.354 85.140 1.00 96.44 403 ASN A N 1
ATOM 3133 C CA . ASN A 1 403 ? -45.061 0.519 85.715 1.00 96.44 403 ASN A CA 1
ATOM 3134 C C . ASN A 1 403 ? -45.626 -0.099 87.015 1.00 96.44 403 ASN A C 1
ATOM 3136 O O . ASN A 1 403 ? -46.256 -1.160 86.988 1.00 96.44 403 ASN A O 1
ATOM 3140 N N . SER A 1 404 ? -45.378 0.539 88.162 1.00 94.12 404 SER A N 1
ATOM 3141 C CA . SER A 1 404 ? -45.836 0.078 89.483 1.00 94.12 404 SER A CA 1
ATOM 3142 C C . SER A 1 404 ? -47.315 0.352 89.739 1.00 94.12 404 SER A C 1
ATOM 3144 O O . SER A 1 404 ? -47.928 -0.333 90.558 1.00 94.12 404 SER A O 1
ATOM 3146 N N . GLU A 1 405 ? -47.895 1.317 89.031 1.00 93.56 405 GLU A N 1
ATOM 3147 C CA . GLU A 1 405 ? -49.275 1.775 89.199 1.00 93.56 405 GLU A CA 1
ATOM 3148 C C . GLU A 1 405 ? -50.280 0.918 88.427 1.00 93.56 405 GLU A C 1
ATOM 3150 O O . GLU A 1 405 ? -51.456 0.873 88.778 1.00 93.56 405 GLU A O 1
ATOM 3155 N N . ALA A 1 406 ? -49.811 0.178 87.426 1.00 93.88 406 ALA A N 1
ATOM 3156 C CA . ALA A 1 406 ? -50.624 -0.743 86.649 1.00 93.88 406 ALA A CA 1
ATOM 3157 C C . ALA A 1 406 ? -50.762 -2.123 87.313 1.00 93.88 406 ALA A C 1
ATOM 3159 O O . ALA A 1 406 ? -49.830 -2.649 87.937 1.00 93.88 406 ALA A O 1
ATOM 3160 N N . THR A 1 407 ? -51.925 -2.737 87.128 1.00 93.75 407 THR A N 1
ATOM 3161 C CA . THR A 1 407 ? -52.169 -4.174 87.326 1.00 93.75 407 THR A CA 1
ATOM 3162 C C . THR A 1 407 ? -51.581 -5.003 86.180 1.00 93.75 407 THR A C 1
ATOM 3164 O O . THR A 1 407 ? -51.112 -4.461 85.176 1.00 93.75 407 THR A O 1
ATOM 3167 N N . GLN A 1 408 ? -51.563 -6.332 86.322 1.00 94.12 408 GLN A N 1
ATOM 3168 C CA . GLN A 1 408 ? -51.033 -7.202 85.270 1.00 94.12 408 GLN A CA 1
ATOM 3169 C C . GLN A 1 408 ? -51.932 -7.184 84.027 1.00 94.12 408 GLN A C 1
ATOM 3171 O O . GLN A 1 408 ? -51.437 -7.202 82.903 1.00 94.12 408 GLN A O 1
ATOM 3176 N N . GLU A 1 409 ? -53.242 -7.098 84.226 1.00 94.12 409 GLU A N 1
ATOM 3177 C CA . GLU A 1 409 ? -54.252 -7.033 83.176 1.00 94.12 409 GLU A CA 1
ATOM 3178 C C . GLU A 1 409 ? -54.100 -5.747 82.352 1.00 94.12 409 GLU A C 1
ATOM 3180 O O . GLU A 1 409 ? -54.012 -5.814 81.127 1.00 94.12 409 GLU A O 1
ATOM 3185 N N . GLU A 1 410 ? -53.964 -4.589 83.010 1.00 95.38 410 GLU A N 1
ATOM 3186 C CA . GLU A 1 410 ? -53.731 -3.296 82.343 1.00 95.38 410 GLU A CA 1
ATOM 3187 C C . GLU A 1 410 ? -52.401 -3.285 81.563 1.00 95.38 410 GLU A C 1
ATOM 3189 O O . GLU A 1 410 ? -52.330 -2.747 80.455 1.00 95.38 410 GLU A O 1
ATOM 3194 N N . LYS A 1 411 ? -51.346 -3.928 82.091 1.00 96.38 411 LYS A N 1
ATOM 3195 C CA . LYS A 1 411 ? -50.077 -4.107 81.360 1.00 96.38 411 LYS A CA 1
ATOM 3196 C C . LYS A 1 411 ? -50.251 -4.980 80.127 1.00 96.38 411 LYS A C 1
ATOM 3198 O O . LYS A 1 411 ? -49.730 -4.636 79.073 1.00 96.38 411 LYS A O 1
ATOM 3203 N N . ASN A 1 412 ? -50.968 -6.094 80.243 1.00 96.81 412 ASN A N 1
ATOM 3204 C CA . ASN A 1 412 ? -51.181 -7.018 79.132 1.00 96.81 412 ASN A CA 1
ATOM 3205 C C . ASN A 1 412 ? -51.929 -6.349 77.968 1.00 96.81 412 ASN A C 1
ATOM 3207 O O . ASN A 1 412 ? -51.571 -6.588 76.816 1.00 96.81 412 ASN A O 1
ATOM 3211 N N . VAL A 1 413 ? -52.906 -5.479 78.254 1.00 96.88 413 VAL A N 1
ATOM 3212 C CA . VAL A 1 413 ? -53.586 -4.670 77.226 1.00 96.88 413 VAL A CA 1
ATOM 3213 C C . VAL A 1 413 ? -52.585 -3.768 76.497 1.00 96.88 413 VAL A C 1
ATOM 3215 O O . VAL A 1 413 ? -52.458 -3.870 75.277 1.00 96.88 413 VAL A O 1
ATOM 3218 N N . ALA A 1 414 ? -51.797 -2.975 77.231 1.00 97.50 414 ALA A N 1
ATOM 3219 C CA . ALA A 1 414 ? -50.791 -2.093 76.632 1.00 97.50 414 ALA A CA 1
ATOM 3220 C C . ALA A 1 414 ? -49.692 -2.863 75.868 1.00 97.50 414 ALA A C 1
ATOM 3222 O O . ALA A 1 414 ? -49.217 -2.414 74.829 1.00 97.50 414 ALA A O 1
ATOM 3223 N N . LEU A 1 415 ? -49.286 -4.046 76.343 1.00 98.06 415 LEU A N 1
ATOM 3224 C CA . LEU A 1 415 ? -48.328 -4.913 75.642 1.00 98.06 415 LEU A CA 1
ATOM 3225 C C . LEU A 1 415 ? -48.893 -5.469 74.329 1.00 98.06 415 LEU A C 1
ATOM 3227 O O . LEU A 1 415 ? -48.148 -5.627 73.356 1.00 98.06 415 LEU A O 1
ATOM 3231 N N . ASN A 1 416 ? -50.189 -5.778 74.299 1.00 98.12 416 ASN A N 1
ATOM 3232 C CA . ASN A 1 416 ? -50.861 -6.229 73.089 1.00 98.12 416 ASN A CA 1
ATOM 3233 C C . ASN A 1 416 ? -50.973 -5.090 72.064 1.00 98.12 416 ASN A C 1
ATOM 3235 O O . ASN A 1 416 ? -50.602 -5.286 70.908 1.00 98.12 416 ASN A O 1
ATOM 3239 N N . GLU A 1 417 ? -51.390 -3.896 72.493 1.00 98.19 417 GLU A N 1
ATOM 3240 C CA . GLU A 1 417 ? -51.405 -2.692 71.646 1.00 98.19 417 GLU A CA 1
ATOM 3241 C C . GLU A 1 417 ? -50.012 -2.375 71.093 1.00 98.19 417 GLU A C 1
ATOM 3243 O O . GLU A 1 417 ? -49.858 -2.145 69.894 1.00 98.19 417 GLU A O 1
ATOM 3248 N N . LEU A 1 418 ? -48.978 -2.461 71.939 1.00 98.50 418 LEU A N 1
ATOM 3249 C CA . LEU A 1 418 ? -47.589 -2.291 71.519 1.00 98.50 418 LEU A CA 1
ATOM 3250 C C . LEU A 1 418 ? -47.207 -3.289 70.423 1.00 98.50 418 LEU A C 1
ATOM 3252 O O . LEU A 1 418 ? -46.622 -2.899 69.421 1.00 98.50 418 LEU A O 1
ATOM 3256 N N . THR A 1 419 ? -47.559 -4.565 70.586 1.00 98.44 419 THR A N 1
ATOM 3257 C CA . THR A 1 419 ? -47.245 -5.609 69.596 1.00 98.44 419 THR A CA 1
ATOM 3258 C C . THR A 1 419 ? -47.935 -5.346 68.257 1.00 98.44 419 THR A C 1
ATOM 3260 O O . THR A 1 419 ? -47.318 -5.511 67.205 1.00 98.44 419 THR A O 1
ATOM 3263 N N . GLN A 1 420 ? -49.194 -4.906 68.282 1.00 98.44 420 GLN A N 1
ATOM 3264 C 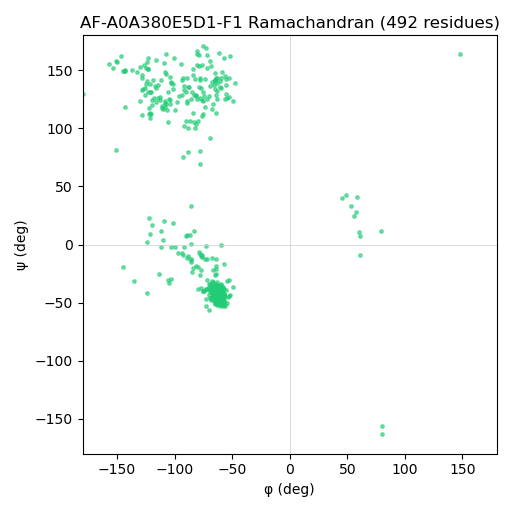CA . GLN A 1 420 ? -49.936 -4.552 67.071 1.00 98.44 420 GLN A CA 1
ATOM 3265 C C . GLN A 1 420 ? -49.316 -3.343 66.360 1.00 98.44 420 GLN A C 1
ATOM 3267 O O . GLN A 1 420 ? -49.080 -3.411 65.154 1.00 98.44 420 GLN A O 1
ATOM 3272 N N . ALA A 1 421 ? -48.986 -2.281 67.102 1.00 98.25 421 ALA A N 1
ATOM 3273 C CA . ALA A 1 421 ? -48.330 -1.095 66.557 1.00 98.25 421 ALA A CA 1
ATOM 3274 C C . ALA A 1 421 ? -46.955 -1.423 65.949 1.00 98.25 421 ALA A C 1
ATOM 3276 O O . ALA A 1 421 ? -46.653 -0.981 64.842 1.00 98.25 421 ALA A O 1
ATOM 3277 N N . THR A 1 422 ? -46.146 -2.254 66.619 1.00 98.50 422 THR A N 1
ATOM 3278 C CA . THR A 1 422 ? -44.856 -2.726 66.092 1.00 98.50 422 THR A CA 1
ATOM 3279 C C . THR A 1 422 ? -45.027 -3.502 64.790 1.00 98.50 422 THR A C 1
ATOM 3281 O O . THR A 1 422 ? -44.343 -3.204 63.814 1.00 98.50 422 THR A O 1
ATOM 3284 N N . ASN A 1 423 ? -45.932 -4.483 64.753 1.00 98.56 423 ASN A N 1
ATOM 3285 C CA . ASN A 1 423 ? -46.144 -5.299 63.557 1.00 98.56 423 ASN A CA 1
ATOM 3286 C C . ASN A 1 423 ? -46.611 -4.445 62.375 1.00 98.56 423 ASN A C 1
ATOM 3288 O O . ASN A 1 423 ? -46.102 -4.613 61.270 1.00 98.56 423 ASN A O 1
ATOM 3292 N N . HIS A 1 424 ? -47.519 -3.498 62.622 1.00 98.31 424 HIS A N 1
ATOM 3293 C CA . HIS A 1 424 ? -47.985 -2.574 61.596 1.00 98.31 424 HIS A CA 1
ATOM 3294 C C . HIS A 1 424 ? -46.844 -1.697 61.060 1.00 98.31 424 HIS A C 1
ATOM 3296 O O . HIS A 1 424 ? -46.666 -1.601 59.849 1.00 98.31 424 HIS A O 1
ATOM 3302 N N . ALA A 1 425 ? -46.017 -1.124 61.940 1.00 98.44 425 ALA A N 1
ATOM 3303 C CA . ALA A 1 425 ? -44.865 -0.320 61.532 1.00 98.44 425 ALA A CA 1
ATOM 3304 C C . ALA A 1 425 ? -43.857 -1.121 60.686 1.00 98.44 425 ALA A C 1
ATOM 3306 O O . ALA A 1 425 ? -43.389 -0.640 59.654 1.00 98.44 425 ALA A O 1
ATOM 3307 N N . LEU A 1 426 ? -43.544 -2.358 61.090 1.00 98.62 426 LEU A N 1
ATOM 3308 C CA . LEU A 1 426 ? -42.647 -3.237 60.333 1.00 98.62 426 LEU A CA 1
ATOM 3309 C C . LEU A 1 426 ? -43.232 -3.621 58.966 1.00 98.62 426 LEU A C 1
ATOM 3311 O O . LEU A 1 426 ? -42.493 -3.695 57.986 1.00 98.62 426 LEU A O 1
ATOM 3315 N N . GLU A 1 427 ? -44.544 -3.840 58.879 1.00 98.50 427 GLU A N 1
ATOM 3316 C CA . GLU A 1 427 ? -45.231 -4.107 57.614 1.00 98.50 427 GLU A CA 1
ATOM 3317 C C . GLU A 1 427 ? -45.174 -2.900 56.668 1.00 98.50 427 GLU A C 1
ATOM 3319 O O . GLU A 1 427 ? -44.825 -3.072 55.500 1.00 98.50 427 GLU A O 1
ATOM 3324 N N . GLN A 1 428 ? -45.424 -1.685 57.170 1.00 98.56 428 GLN A N 1
ATOM 3325 C CA . GLN A 1 428 ? -45.309 -0.458 56.373 1.00 98.56 428 GLN A CA 1
ATOM 3326 C C . GLN A 1 428 ? -43.878 -0.250 55.851 1.00 98.56 428 GLN A C 1
ATOM 3328 O O . GLN A 1 428 ? -43.694 0.033 54.670 1.00 98.56 428 GLN A O 1
ATOM 3333 N N . ILE A 1 429 ? -42.851 -0.484 56.679 1.00 98.69 429 ILE A N 1
ATOM 3334 C CA . ILE A 1 429 ? -41.443 -0.419 56.240 1.00 98.69 429 ILE A CA 1
ATOM 3335 C C . ILE A 1 429 ? -41.144 -1.455 55.147 1.00 98.69 429 ILE A C 1
ATOM 3337 O O . ILE A 1 429 ? -40.417 -1.167 54.197 1.00 98.69 429 ILE A O 1
ATOM 3341 N N . ASN A 1 430 ? -41.692 -2.667 55.259 1.00 97.69 430 ASN A N 1
ATOM 3342 C CA . ASN A 1 430 ? -41.483 -3.699 54.246 1.00 97.69 430 ASN A CA 1
ATOM 3343 C C . ASN A 1 430 ? -42.157 -3.339 52.910 1.00 97.69 430 ASN A C 1
ATOM 3345 O O . ASN A 1 430 ? -41.575 -3.614 51.859 1.00 97.69 430 ASN A O 1
ATOM 3349 N N . GLN A 1 431 ? -43.337 -2.707 52.948 1.00 97.56 431 GLN A N 1
ATOM 3350 C CA . GLN A 1 431 ? -44.100 -2.279 51.766 1.00 97.56 431 GLN A CA 1
ATOM 3351 C C . GLN A 1 431 ? -43.561 -1.002 51.107 1.00 97.56 431 GLN A C 1
ATOM 3353 O O . GLN A 1 431 ? -43.759 -0.822 49.909 1.00 97.56 431 GLN A O 1
ATOM 3358 N N . ALA A 1 432 ? -42.880 -0.137 51.861 1.00 98.38 432 ALA A N 1
ATOM 3359 C CA . ALA A 1 432 ? -42.271 1.085 51.344 1.00 98.38 432 ALA A CA 1
ATOM 3360 C C . ALA A 1 432 ? -41.303 0.792 50.182 1.00 98.38 432 ALA A C 1
ATOM 3362 O O . ALA A 1 432 ? -40.524 -0.163 50.246 1.00 98.38 432 ALA A O 1
ATOM 3363 N N . THR A 1 433 ? -41.337 1.599 49.120 1.00 97.62 433 THR A N 1
ATOM 3364 C CA . THR A 1 433 ? -40.514 1.379 47.916 1.00 97.62 433 THR A CA 1
ATOM 3365 C C . THR A 1 433 ? -39.343 2.353 47.812 1.00 97.62 433 THR A C 1
ATOM 3367 O O . THR A 1 433 ? -38.286 1.958 47.326 1.00 97.62 433 THR A O 1
ATOM 3370 N N . THR A 1 434 ? -39.472 3.577 48.329 1.00 98.62 434 THR A N 1
ATOM 3371 C CA . THR A 1 434 ? -38.408 4.600 48.327 1.00 98.62 434 THR A CA 1
ATOM 3372 C C . THR A 1 434 ? -37.803 4.819 49.717 1.00 98.62 434 THR A C 1
ATOM 3374 O O . THR A 1 434 ? -38.396 4.451 50.735 1.00 98.62 434 THR A O 1
ATOM 3377 N N . ASN A 1 435 ? -36.635 5.463 49.792 1.00 98.44 435 ASN A N 1
ATOM 3378 C CA . ASN A 1 435 ? -36.030 5.861 51.069 1.00 98.44 435 ASN A CA 1
ATOM 3379 C C . ASN A 1 435 ? -36.951 6.801 51.857 1.00 98.44 435 ASN A C 1
ATOM 3381 O O . ASN A 1 435 ? -37.092 6.656 53.072 1.00 98.44 435 ASN A O 1
ATOM 3385 N N . ALA A 1 436 ? -37.627 7.720 51.161 1.00 98.50 436 ALA A N 1
ATOM 3386 C CA . ALA A 1 436 ? -38.584 8.636 51.771 1.00 98.50 436 ALA A CA 1
ATOM 3387 C C . ALA A 1 436 ? -39.785 7.890 52.377 1.00 98.50 436 ALA A C 1
ATOM 3389 O O . ALA A 1 436 ? -40.188 8.191 53.499 1.00 98.50 436 ALA A O 1
ATOM 3390 N N . ASP A 1 437 ? -40.323 6.884 51.682 1.00 98.56 437 ASP A N 1
ATOM 3391 C CA . ASP A 1 437 ? -41.424 6.064 52.203 1.00 98.56 437 ASP A CA 1
ATOM 3392 C C . ASP A 1 437 ? -40.996 5.254 53.431 1.00 98.56 437 ASP A C 1
ATOM 3394 O O . ASP A 1 437 ? -41.746 5.156 54.403 1.00 98.56 437 ASP A O 1
ATOM 3398 N N . VAL A 1 438 ? -39.774 4.710 53.421 1.00 98.69 438 VAL A N 1
ATOM 3399 C CA . VAL A 1 438 ? -39.204 3.986 54.567 1.00 98.69 438 VAL A CA 1
ATOM 3400 C C . VAL A 1 438 ? -39.056 4.913 55.775 1.00 98.69 438 VAL A C 1
ATOM 3402 O O . VAL A 1 438 ? -39.418 4.536 56.893 1.00 98.69 438 VAL A O 1
ATOM 3405 N N . ASP A 1 439 ? -38.555 6.131 55.568 1.00 98.62 439 ASP A N 1
ATOM 3406 C CA . ASP A 1 439 ? -38.411 7.127 56.629 1.00 98.62 439 ASP A CA 1
ATOM 3407 C C . ASP A 1 439 ? -39.759 7.596 57.184 1.00 98.62 439 ASP A C 1
ATOM 3409 O O . ASP A 1 439 ? -39.898 7.727 58.405 1.00 98.62 439 ASP A O 1
ATOM 3413 N N . ASN A 1 440 ? -40.760 7.775 56.319 1.00 98.62 440 ASN A N 1
ATOM 3414 C CA . ASN A 1 440 ? -42.128 8.096 56.722 1.00 98.62 440 ASN A CA 1
ATOM 3415 C C . ASN A 1 440 ? -42.738 6.957 57.551 1.00 98.62 440 ASN A C 1
ATOM 3417 O O . ASN A 1 440 ? -43.177 7.191 58.676 1.00 98.62 440 ASN A O 1
ATOM 3421 N N . ALA A 1 441 ? -42.668 5.710 57.070 1.00 98.62 441 ALA A N 1
ATOM 3422 C CA . ALA A 1 441 ? -43.176 4.537 57.786 1.00 98.62 441 ALA A CA 1
ATOM 3423 C C . ALA A 1 441 ? -42.500 4.345 59.155 1.00 98.62 441 ALA A C 1
ATOM 3425 O O . ALA A 1 441 ? -43.155 4.026 60.152 1.00 98.62 441 ALA A O 1
ATOM 3426 N N . LYS A 1 442 ? -41.185 4.585 59.232 1.00 98.62 442 LYS A N 1
ATOM 3427 C CA . LYS A 1 442 ? -40.430 4.609 60.492 1.00 98.62 442 LYS A CA 1
ATOM 3428 C C . LYS A 1 442 ? -40.953 5.697 61.431 1.00 98.62 442 LYS A C 1
ATOM 3430 O O . LYS A 1 442 ? -41.183 5.420 62.608 1.00 98.62 442 LYS A O 1
ATOM 3435 N N . GLY A 1 443 ? -41.126 6.922 60.934 1.00 98.56 443 GLY A N 1
ATOM 3436 C CA . GLY A 1 443 ? -41.642 8.051 61.711 1.00 98.56 443 GLY A CA 1
ATOM 3437 C C . GLY A 1 443 ? -43.038 7.782 62.272 1.00 98.56 443 GLY A C 1
ATOM 3438 O O . GLY A 1 443 ? -43.258 7.925 63.477 1.00 98.56 443 GLY A O 1
ATOM 3439 N N . ASP A 1 444 ? -43.948 7.310 61.425 1.00 98.44 444 ASP A N 1
ATOM 3440 C CA . ASP A 1 444 ? -45.318 6.961 61.801 1.00 98.44 444 ASP A CA 1
ATOM 3441 C C . ASP A 1 444 ? -45.352 5.825 62.828 1.00 98.44 444 ASP A C 1
ATOM 3443 O O . ASP A 1 444 ? -46.045 5.916 63.845 1.00 98.44 444 ASP A O 1
ATOM 3447 N N . GLY A 1 445 ? -44.528 4.791 62.634 1.00 98.44 445 GLY A N 1
ATOM 3448 C CA . GLY A 1 445 ? -44.389 3.691 63.585 1.00 98.44 445 GLY A CA 1
ATOM 3449 C C . GLY A 1 445 ? -43.896 4.141 64.963 1.00 98.44 445 GLY A C 1
ATOM 3450 O O . GLY A 1 445 ? -44.459 3.745 65.986 1.00 98.44 445 GLY A O 1
ATOM 3451 N N . LEU A 1 446 ? -42.883 5.012 65.016 1.00 98.62 446 LEU A N 1
ATOM 3452 C CA . LEU A 1 446 ? -42.395 5.583 66.277 1.00 98.62 446 LEU A CA 1
ATOM 3453 C C . LEU A 1 446 ? -43.472 6.429 66.969 1.00 98.62 446 LEU A C 1
ATOM 3455 O O . LEU A 1 446 ? -43.650 6.323 68.185 1.00 98.62 446 LEU A O 1
ATOM 3459 N N . ASN A 1 447 ? -44.217 7.231 66.206 1.00 98.44 447 ASN A N 1
ATOM 3460 C CA . ASN A 1 447 ? -45.315 8.045 66.725 1.00 98.44 447 ASN A CA 1
ATOM 3461 C C . ASN A 1 447 ? -46.461 7.192 67.285 1.00 98.44 447 ASN A C 1
ATOM 3463 O O . ASN A 1 447 ? -47.042 7.568 68.300 1.00 98.44 447 ASN A O 1
ATOM 3467 N N . ALA A 1 448 ? -46.747 6.033 66.685 1.00 98.19 448 ALA A N 1
ATOM 3468 C CA . ALA A 1 448 ? -47.746 5.091 67.188 1.00 98.19 448 ALA A CA 1
ATOM 3469 C C . ALA A 1 448 ? -47.281 4.342 68.453 1.00 98.19 448 ALA A C 1
ATOM 3471 O O . ALA A 1 448 ? -48.072 4.128 69.368 1.00 98.19 448 ALA A O 1
ATOM 3472 N N . ILE A 1 449 ? -45.998 3.970 68.538 1.00 98.44 449 ILE A N 1
ATOM 3473 C CA . ILE A 1 449 ? -45.425 3.217 69.672 1.00 98.44 449 ILE A CA 1
ATOM 3474 C C . ILE A 1 449 ? -45.228 4.095 70.917 1.00 98.44 449 ILE A C 1
ATOM 3476 O O . ILE A 1 449 ? -45.446 3.653 72.048 1.00 98.44 449 ILE A O 1
ATOM 3480 N N . ASN A 1 450 ? -44.785 5.340 70.737 1.00 97.25 450 ASN A N 1
ATOM 3481 C CA . ASN A 1 450 ? -44.402 6.228 71.835 1.00 97.25 450 ASN A CA 1
ATOM 3482 C C . ASN A 1 450 ? -45.486 6.493 72.904 1.00 97.25 450 ASN A C 1
ATOM 3484 O O . ASN A 1 450 ? -45.128 6.452 74.089 1.00 97.25 450 ASN A O 1
ATOM 3488 N N . PRO A 1 451 ? -46.765 6.756 72.567 1.00 97.31 451 PRO A N 1
ATOM 3489 C CA . PRO A 1 451 ? -47.793 7.084 73.557 1.00 97.31 451 PRO A CA 1
ATOM 3490 C C . PRO A 1 451 ? -48.330 5.871 74.333 1.00 97.31 451 PRO A C 1
ATOM 3492 O O . PRO A 1 451 ? -49.050 6.066 75.309 1.00 97.31 451 PRO A O 1
ATOM 3495 N N . ILE A 1 452 ? -47.994 4.637 73.939 1.00 98.06 452 ILE A N 1
ATOM 3496 C CA . ILE A 1 452 ? -48.566 3.424 74.539 1.00 98.06 452 ILE A CA 1
ATOM 3497 C C . ILE A 1 452 ? -48.110 3.277 75.996 1.00 98.06 452 ILE A C 1
ATOM 3499 O O . ILE A 1 452 ? -46.922 3.167 76.296 1.00 98.06 452 ILE A O 1
ATOM 3503 N N . ALA A 1 453 ? -49.054 3.236 76.928 1.00 96.31 453 ALA A N 1
ATOM 3504 C CA . ALA A 1 453 ? -48.793 3.027 78.346 1.00 96.31 453 ALA A CA 1
ATOM 3505 C C . ALA A 1 453 ? -49.989 2.312 78.990 1.00 96.31 453 ALA A C 1
ATOM 3507 O O . ALA A 1 453 ? -51.100 2.404 78.469 1.00 96.31 453 ALA A O 1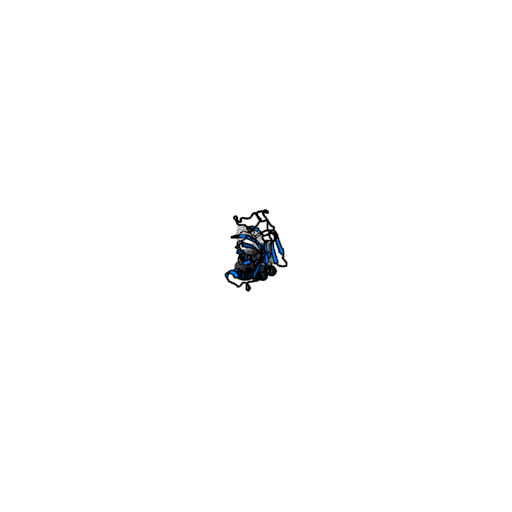
ATOM 3508 N N . PRO A 1 454 ? -49.807 1.614 80.126 1.00 95.12 454 PRO A N 1
ATOM 3509 C CA . PRO A 1 454 ? -50.938 1.051 80.849 1.00 95.12 454 PRO A CA 1
ATOM 3510 C C . PRO A 1 454 ? -51.891 2.157 81.299 1.00 95.12 454 PRO A C 1
ATOM 3512 O O . PRO A 1 454 ? -51.458 3.165 81.859 1.00 95.12 454 PRO A O 1
ATOM 3515 N N . VAL A 1 455 ? -53.187 1.937 81.113 1.00 93.00 455 VAL A N 1
ATOM 3516 C CA . VAL A 1 455 ? -54.230 2.782 81.698 1.00 93.00 455 VAL A CA 1
ATOM 3517 C C . VAL A 1 455 ? -54.398 2.359 83.157 1.00 93.00 455 VAL A C 1
ATOM 3519 O O . VAL A 1 455 ? -54.907 1.279 83.417 1.00 93.00 455 VAL A O 1
ATOM 3522 N N . THR A 1 456 ? -53.919 3.164 84.109 1.00 90.69 456 THR A N 1
ATOM 3523 C CA . THR A 1 456 ? -53.824 2.798 85.537 1.00 90.69 456 THR A CA 1
ATOM 3524 C C . THR A 1 456 ? -55.061 3.230 86.322 1.00 90.69 456 THR A C 1
ATOM 3526 O O . THR A 1 456 ? -55.031 4.222 87.053 1.00 90.69 456 THR A O 1
ATOM 3529 N N . VAL A 1 457 ? -56.167 2.508 86.165 1.00 89.00 457 VAL A N 1
ATOM 3530 C CA . VAL A 1 457 ? -57.449 2.849 86.804 1.00 89.00 457 VAL A CA 1
ATOM 3531 C C . VAL A 1 457 ? -57.756 1.966 88.004 1.00 89.00 457 VAL A C 1
ATOM 3533 O O . VAL A 1 457 ? -58.370 2.447 88.949 1.00 89.00 457 VAL A O 1
ATOM 3536 N N . ILE A 1 458 ? -57.296 0.712 88.033 1.00 85.88 458 ILE A N 1
ATOM 3537 C CA . ILE A 1 458 ? -57.682 -0.235 89.090 1.00 85.88 458 ILE A CA 1
ATOM 3538 C C . ILE A 1 458 ? -57.018 0.090 90.432 1.00 85.88 458 ILE A C 1
ATOM 3540 O O . ILE A 1 458 ? -57.711 0.246 91.437 1.00 85.88 458 ILE A O 1
ATOM 3544 N N . LYS A 1 459 ? -55.683 0.235 90.479 1.00 86.81 459 LYS A N 1
ATOM 3545 C CA . LYS A 1 459 ? -54.997 0.614 91.733 1.00 86.81 459 LYS A CA 1
ATOM 3546 C C . LYS A 1 459 ? -55.383 2.017 92.187 1.00 86.81 459 LYS A C 1
ATOM 3548 O O . LYS A 1 459 ? -55.469 2.256 93.388 1.00 86.81 459 LYS A O 1
ATOM 3553 N N . GLN A 1 460 ? -55.632 2.922 91.239 1.00 86.62 460 GLN A N 1
ATOM 3554 C CA . GLN A 1 460 ? -56.102 4.266 91.546 1.00 86.62 460 GLN A CA 1
ATOM 3555 C C . GLN A 1 460 ? -57.496 4.230 92.178 1.00 86.62 460 GLN A C 1
ATOM 3557 O O . GLN A 1 460 ? -57.657 4.733 93.282 1.00 86.62 460 GLN A O 1
ATOM 3562 N N . ALA A 1 461 ? -58.454 3.535 91.563 1.00 85.38 461 ALA A N 1
ATOM 3563 C CA . ALA A 1 461 ? -59.796 3.371 92.112 1.00 85.38 461 ALA A CA 1
ATOM 3564 C C . ALA A 1 461 ? -59.790 2.666 93.478 1.00 85.38 461 ALA A C 1
ATOM 3566 O O . ALA A 1 461 ? -60.553 3.045 94.360 1.00 85.38 461 ALA A O 1
ATOM 3567 N N . ALA A 1 462 ? -58.911 1.679 93.692 1.00 85.06 462 ALA A N 1
ATOM 3568 C CA . ALA A 1 462 ? -58.753 1.036 94.996 1.00 85.06 462 ALA A CA 1
ATOM 3569 C C . ALA A 1 462 ? -58.220 2.008 96.064 1.00 85.06 462 ALA A C 1
ATOM 3571 O O . ALA A 1 462 ? -58.731 2.018 97.183 1.00 85.06 462 ALA A O 1
ATOM 3572 N N . ARG A 1 463 ? -57.232 2.853 95.729 1.00 87.19 463 ARG A N 1
ATOM 3573 C CA . ARG A 1 463 ? -56.756 3.922 96.626 1.00 87.19 463 ARG A CA 1
ATOM 3574 C C . ARG A 1 463 ? -57.850 4.938 96.926 1.00 87.19 463 ARG A C 1
ATOM 3576 O O . ARG A 1 463 ? -58.009 5.306 98.084 1.00 87.19 463 ARG A O 1
ATOM 3583 N N . ASP A 1 464 ? -58.600 5.359 95.913 1.00 86.81 464 ASP A N 1
ATOM 3584 C CA . ASP A 1 464 ? -59.687 6.326 96.067 1.00 86.81 464 ASP A CA 1
ATOM 3585 C C . ASP A 1 464 ? -60.812 5.748 96.939 1.00 86.81 464 ASP A C 1
ATOM 3587 O O . ASP A 1 464 ? -61.309 6.438 97.825 1.00 86.81 464 ASP A O 1
ATOM 3591 N N . ALA A 1 465 ? -61.156 4.466 96.768 1.00 85.88 465 ALA A N 1
ATOM 3592 C CA . ALA A 1 465 ? -62.138 3.767 97.595 1.00 85.88 465 ALA A CA 1
ATOM 3593 C C . ALA A 1 465 ? -61.684 3.639 99.058 1.00 85.88 465 ALA A C 1
ATOM 3595 O O . ALA A 1 465 ? -62.454 3.963 99.955 1.00 85.88 465 ALA A O 1
ATOM 3596 N N . VAL A 1 466 ? -60.429 3.239 99.307 1.00 86.38 466 VAL A N 1
ATOM 3597 C CA . VAL A 1 466 ? -59.860 3.190 100.668 1.00 86.38 466 VAL A CA 1
ATOM 3598 C C . VAL A 1 466 ? -59.795 4.587 101.284 1.00 86.38 466 VAL A C 1
ATOM 3600 O O . VAL A 1 466 ? -60.108 4.754 102.456 1.00 86.38 466 VAL A O 1
ATOM 3603 N N . SER A 1 467 ? -59.421 5.606 100.507 1.00 86.06 467 SER A N 1
ATOM 3604 C CA . SER A 1 467 ? -59.411 6.993 100.978 1.00 86.06 467 SER A CA 1
ATOM 3605 C C . SER A 1 467 ? -60.817 7.491 101.310 1.00 86.06 467 SER A C 1
ATOM 3607 O O . SER A 1 467 ? -60.974 8.239 102.270 1.00 86.06 467 SER A O 1
ATOM 3609 N N . HIS A 1 468 ? -61.826 7.115 100.525 1.00 86.25 468 HIS A N 1
ATOM 3610 C CA . HIS A 1 468 ? -63.219 7.474 100.774 1.00 86.25 468 HIS A CA 1
ATOM 3611 C C . HIS A 1 468 ? -63.763 6.782 102.027 1.00 86.25 468 HIS A C 1
ATOM 3613 O O . HIS A 1 468 ? -64.347 7.448 102.876 1.00 86.25 468 HIS A O 1
ATOM 3619 N N . ASP A 1 469 ? -63.506 5.482 102.177 1.00 85.88 469 ASP A N 1
ATOM 3620 C CA . ASP A 1 469 ? -63.889 4.687 103.348 1.00 85.88 469 ASP A CA 1
ATOM 3621 C C . ASP A 1 469 ? -63.211 5.208 104.626 1.00 85.88 469 ASP A C 1
ATOM 3623 O O . ASP A 1 469 ? -63.871 5.476 105.628 1.00 85.88 469 ASP A O 1
ATOM 3627 N N . ALA A 1 470 ? -61.907 5.501 104.558 1.00 82.44 470 ALA A N 1
ATOM 3628 C CA . ALA A 1 470 ? -61.178 6.135 105.651 1.00 82.44 470 ALA A CA 1
ATOM 3629 C C . ALA A 1 470 ? -61.765 7.511 106.008 1.00 82.44 470 ALA A C 1
ATOM 3631 O O . ALA A 1 470 ? -61.953 7.810 107.183 1.00 82.44 470 ALA A O 1
ATOM 3632 N N . GLN A 1 471 ? -62.097 8.351 105.020 1.00 84.56 471 GLN A N 1
ATOM 3633 C CA . GLN A 1 471 ? -62.749 9.645 105.262 1.00 84.56 471 GLN A CA 1
ATOM 3634 C C . GLN A 1 471 ? -64.143 9.492 105.878 1.00 84.56 471 GLN A C 1
ATOM 3636 O O . GLN A 1 471 ? -64.503 10.283 106.750 1.00 84.56 471 GLN A O 1
ATOM 3641 N N . GLN A 1 472 ? -64.914 8.487 105.456 1.00 84.69 472 GLN A N 1
ATOM 3642 C CA . GLN A 1 472 ? -66.222 8.188 106.025 1.00 84.69 472 GLN A CA 1
ATOM 3643 C C . GLN A 1 472 ? -66.094 7.750 107.488 1.00 84.69 472 GLN A C 1
ATOM 3645 O O . GLN A 1 472 ? -66.761 8.325 108.343 1.00 84.69 472 GLN A O 1
ATOM 3650 N N . HIS A 1 473 ? -65.188 6.824 107.805 1.00 82.50 473 HIS A N 1
ATOM 3651 C CA . HIS A 1 473 ? -64.936 6.405 109.184 1.00 82.50 473 HIS A CA 1
ATOM 3652 C C . HIS A 1 473 ? -64.390 7.541 110.059 1.00 82.50 473 HIS A C 1
ATOM 3654 O O . HIS A 1 473 ? -64.827 7.705 111.195 1.00 82.50 473 HIS A O 1
ATOM 3660 N N . ILE A 1 474 ? -63.503 8.390 109.530 1.00 82.81 474 ILE A N 1
ATOM 3661 C CA . ILE A 1 474 ? -63.062 9.619 110.209 1.00 82.81 474 ILE A CA 1
ATOM 3662 C C . ILE A 1 474 ? -64.262 10.533 110.506 1.00 82.81 474 ILE A C 1
ATOM 3664 O O . ILE A 1 474 ? -64.340 11.112 111.590 1.00 82.81 474 ILE A O 1
ATOM 3668 N N . ALA A 1 475 ? -65.199 10.687 109.567 1.00 80.06 475 ALA A N 1
ATOM 3669 C CA . ALA A 1 475 ? -66.405 11.486 109.771 1.00 80.06 475 ALA A CA 1
ATOM 3670 C C . ALA A 1 475 ? -67.355 10.861 110.810 1.00 80.06 475 ALA A C 1
ATOM 3672 O O . ALA A 1 475 ? -67.906 11.593 111.627 1.00 80.06 475 ALA A O 1
ATOM 3673 N N . GLU A 1 476 ? -67.513 9.534 110.817 1.00 81.12 476 GLU A N 1
ATOM 3674 C CA . GLU A 1 476 ? -68.308 8.790 111.806 1.00 81.12 476 GLU A CA 1
ATOM 3675 C C . GLU A 1 476 ? -67.723 8.907 113.222 1.00 81.12 476 GLU A C 1
ATOM 3677 O O . GLU A 1 476 ? -68.470 9.187 114.158 1.00 81.12 476 GLU A O 1
ATOM 3682 N N . ILE A 1 477 ? -66.399 8.770 113.377 1.00 75.19 477 ILE A N 1
ATOM 3683 C CA . ILE A 1 477 ? -65.696 8.968 114.657 1.00 75.19 477 ILE A CA 1
ATOM 3684 C C . ILE A 1 477 ? -65.903 10.405 115.153 1.00 75.19 477 ILE A C 1
ATOM 3686 O O . ILE A 1 477 ? -66.377 10.605 116.265 1.00 75.19 477 ILE A O 1
ATOM 3690 N N . ASN A 1 478 ? -65.650 11.412 114.308 1.00 74.06 478 ASN A N 1
ATOM 3691 C CA . ASN A 1 478 ? -65.823 12.825 114.678 1.00 74.06 478 ASN A CA 1
ATOM 3692 C C . ASN A 1 478 ? -67.283 13.219 114.987 1.00 74.06 478 ASN A C 1
ATOM 3694 O O . ASN A 1 478 ? -67.518 14.253 115.612 1.00 74.06 478 ASN A O 1
ATOM 3698 N N . ALA A 1 479 ? -68.268 12.454 114.509 1.00 75.38 479 ALA A N 1
ATOM 3699 C CA . ALA A 1 479 ? -69.689 12.700 114.742 1.00 75.38 479 ALA A CA 1
ATOM 3700 C C . ALA A 1 479 ? -70.239 11.975 115.986 1.00 75.38 479 ALA A C 1
ATOM 3702 O O . ALA A 1 479 ? -71.422 12.144 116.291 1.00 75.38 479 ALA A O 1
ATOM 3703 N N . ASN A 1 480 ? -69.424 11.182 116.694 1.00 77.31 480 ASN A N 1
ATOM 3704 C CA . ASN A 1 480 ? -69.838 10.426 117.874 1.00 77.31 480 ASN A CA 1
ATOM 3705 C C . ASN A 1 480 ? -69.978 11.341 119.115 1.00 77.31 480 ASN A C 1
ATOM 3707 O O . ASN A 1 480 ? -68.974 11.814 119.642 1.00 77.31 480 ASN A O 1
ATOM 3711 N N . PRO A 1 481 ? -71.199 11.586 119.631 1.00 68.00 481 PRO A N 1
ATOM 3712 C CA . PRO A 1 481 ? -71.426 12.538 120.721 1.00 68.00 481 PRO A CA 1
ATOM 3713 C C . PRO A 1 481 ? -71.015 12.023 122.113 1.00 68.00 481 PRO A C 1
ATOM 3715 O O . PRO A 1 481 ? -70.995 12.815 123.055 1.00 68.00 481 PRO A O 1
ATOM 3718 N N . ASP A 1 482 ? -70.702 10.728 122.250 1.00 69.50 482 ASP A N 1
ATOM 3719 C CA . ASP A 1 482 ? -70.381 10.070 123.527 1.00 69.50 482 ASP A CA 1
ATOM 3720 C C . ASP A 1 482 ? -68.866 9.883 123.768 1.00 69.50 482 ASP A C 1
ATOM 3722 O O . ASP A 1 482 ? -68.473 9.370 124.818 1.00 69.50 482 ASP A O 1
ATOM 3726 N N . ALA A 1 483 ? -68.005 10.282 122.823 1.00 65.44 483 ALA A N 1
ATOM 3727 C CA . ALA A 1 483 ? -66.550 10.136 122.922 1.00 65.44 483 ALA A CA 1
ATOM 3728 C C . ALA A 1 483 ? -65.864 11.386 123.511 1.00 65.44 483 ALA A C 1
ATOM 3730 O O . ALA A 1 483 ? -66.259 12.526 123.257 1.00 65.44 483 ALA A O 1
ATOM 3731 N N . THR A 1 484 ? -64.813 11.194 124.319 1.00 67.12 484 THR A N 1
ATOM 3732 C CA . THR A 1 484 ? -63.963 12.303 124.788 1.00 67.12 484 THR A CA 1
ATOM 3733 C C . THR A 1 484 ? -62.935 12.709 123.722 1.00 67.12 484 THR A C 1
ATOM 3735 O O . THR A 1 484 ? -62.508 11.883 122.919 1.00 67.12 484 THR A O 1
ATOM 3738 N N . GLN A 1 485 ? -62.453 13.963 123.745 1.00 65.50 485 GLN A N 1
ATOM 3739 C CA . GLN A 1 485 ? -61.457 14.455 122.767 1.00 65.50 485 GLN A CA 1
ATOM 3740 C C . GLN A 1 485 ? -60.205 13.565 122.645 1.00 65.50 485 GLN A C 1
ATOM 3742 O O . GLN A 1 485 ? -59.609 13.495 121.569 1.00 65.50 485 GLN A O 1
ATOM 3747 N N . GLU A 1 486 ? -59.811 12.881 123.725 1.00 66.56 486 GLU A N 1
ATOM 3748 C CA . GLU A 1 486 ? -58.636 12.005 123.713 1.00 66.56 486 GLU A CA 1
ATOM 3749 C C . GLU A 1 486 ? -58.935 10.592 123.199 1.00 66.56 486 GLU A C 1
ATOM 3751 O O . GLU A 1 486 ? -58.032 9.940 122.671 1.00 66.56 486 GLU A O 1
ATOM 3756 N N . GLU A 1 487 ? -60.189 10.138 123.275 1.00 63.47 487 GLU A N 1
ATOM 3757 C CA . GLU A 1 487 ? -60.638 8.866 122.697 1.00 63.47 487 GLU A CA 1
ATOM 3758 C C . GLU A 1 487 ? -60.771 8.961 121.168 1.00 63.47 487 GLU A C 1
ATOM 3760 O O . GLU A 1 487 ? -60.293 8.065 120.469 1.00 63.47 487 GLU A O 1
ATOM 3765 N N . ASP A 1 488 ? -61.287 10.074 120.633 1.00 65.38 488 ASP A N 1
ATOM 3766 C CA . ASP A 1 488 ? -61.365 10.310 119.180 1.00 65.38 488 ASP A CA 1
ATOM 3767 C C . ASP A 1 488 ? -59.973 10.377 118.538 1.00 65.38 488 ASP A C 1
ATOM 3769 O O . ASP A 1 488 ? -59.696 9.727 117.527 1.00 65.38 488 ASP A O 1
ATOM 3773 N N . LYS A 1 489 ? -59.035 11.096 119.171 1.00 64.69 489 LYS A N 1
ATOM 3774 C CA . LYS A 1 489 ? -57.631 11.168 118.729 1.00 64.69 489 LYS A CA 1
ATOM 3775 C C . LYS A 1 489 ? -56.948 9.800 118.677 1.00 64.69 489 LYS A C 1
ATOM 3777 O O . LYS A 1 489 ? -56.123 9.561 117.791 1.00 64.69 489 LYS A O 1
ATOM 3782 N N . GLN A 1 490 ? -57.262 8.912 119.621 1.00 67.56 490 GLN A N 1
ATOM 3783 C CA . GLN A 1 490 ? -56.717 7.553 119.659 1.00 67.56 490 GLN A CA 1
ATOM 3784 C C . GLN A 1 490 ? -57.292 6.644 118.569 1.00 67.56 490 GLN A C 1
ATOM 3786 O O . GLN A 1 490 ? -56.598 5.729 118.126 1.00 67.56 490 GLN A O 1
ATOM 3791 N N . GLN A 1 491 ? -58.538 6.864 118.143 1.00 67.06 491 GLN A N 1
ATOM 3792 C CA . GLN A 1 491 ? -59.144 6.089 117.059 1.00 67.06 491 GLN A CA 1
ATOM 3793 C C . GLN A 1 491 ? -58.682 6.571 115.681 1.00 67.06 491 GLN A C 1
ATOM 3795 O O . GLN A 1 491 ? -58.378 5.741 114.837 1.00 67.06 491 GLN A O 1
ATOM 3800 N N . LEU A 1 492 ? -58.514 7.883 115.485 1.00 69.19 492 LEU A N 1
ATOM 3801 C CA . LEU A 1 492 ? -58.040 8.480 114.225 1.00 69.19 492 LEU A CA 1
ATOM 3802 C C . LEU A 1 492 ? -56.574 8.153 113.868 1.00 69.19 492 LEU A C 1
ATOM 3804 O O . LEU A 1 492 ? -56.120 8.478 112.773 1.00 69.19 492 LEU A O 1
ATOM 3808 N N . THR A 1 493 ? -55.808 7.577 114.799 1.00 65.25 493 THR A N 1
ATOM 3809 C CA . THR A 1 493 ? -54.383 7.234 114.627 1.00 65.25 493 THR A CA 1
ATOM 3810 C C . THR A 1 493 ? -54.127 5.743 114.375 1.00 65.25 493 THR A C 1
ATOM 3812 O O . THR A 1 493 ? -52.969 5.361 114.185 1.00 65.25 493 THR A O 1
ATOM 3815 N N . LYS A 1 494 ? -55.176 4.912 114.374 1.00 57.62 494 LYS A N 1
ATOM 3816 C CA . LYS A 1 494 ? -55.151 3.497 113.972 1.00 57.62 494 LYS A CA 1
ATOM 3817 C C . LYS A 1 494 ? -55.666 3.352 112.551 1.00 57.62 494 LYS A C 1
ATOM 3819 O O . LYS A 1 494 ? -55.149 2.441 111.866 1.00 57.62 494 LYS A O 1
#

Organism: Staphylococcus aureus (NCBI:txid1280)

Solvent-accessible surface area (backbone atoms only — not comparable to full-atom values): 26142 Å² total; per-residue (Å²): 122,44,74,48,75,49,75,57,69,72,65,60,45,44,35,72,36,74,46,69,43,38,43,32,44,28,28,63,23,97,42,30,35,36,23,41,66,67,32,24,34,41,36,40,40,47,38,91,44,45,45,78,44,83,94,40,72,47,77,50,72,60,97,79,54,92,40,44,69,59,49,73,64,49,74,49,74,43,74,91,78,27,33,39,39,39,26,28,58,17,37,53,44,99,93,41,54,12,44,48,33,53,79,33,50,43,37,41,34,32,35,35,30,30,48,82,54,61,55,30,43,77,44,56,38,46,36,38,42,36,33,22,40,44,70,69,89,79,67,89,66,84,63,51,79,43,78,43,79,48,84,66,49,69,40,35,38,38,59,66,51,67,68,45,49,50,63,61,69,54,85,75,71,67,83,45,35,9,57,44,10,49,53,52,40,53,53,50,41,54,55,49,50,54,61,72,38,32,73,84,68,66,54,52,56,88,74,49,74,32,40,67,58,50,51,49,51,39,53,48,60,75,70,38,68,26,75,32,44,73,46,49,50,54,46,51,56,50,47,54,54,44,47,50,56,47,72,69,38,70,58,42,30,55,63,56,37,50,55,43,44,50,54,50,52,52,52,50,53,52,40,50,51,56,30,25,62,23,74,41,66,66,50,28,52,50,44,40,55,52,38,51,53,55,54,73,64,66,69,77,79,64,55,68,44,62,51,40,49,48,52,48,53,57,50,50,55,54,38,50,55,53,37,74,64,46,78,82,43,30,58,56,37,33,49,54,29,53,53,50,41,54,50,43,50,50,54,26,44,51,45,29,57,70,33,48,40,68,67,46,28,52,49,29,38,54,52,28,50,51,57,41,70,66,55,56,48,72,69,45,66,48,58,56,36,47,50,52,51,52,50,54,50,54,55,45,52,50,53,39,70,66,42,82,60,37,53,72,68,34,31,51,53,32,54,48,53,46,51,52,39,50,53,51,24,50,49,42,30,69,69,35,51,37,62,66,44,24,53,47,26,37,51,53,28,49,64,60,46,67,79,63,55,47,69,54,53,65,56,47,50,52,50,52,49,52,52,49,51,52,50,49,51,52,50,54,55,75,65,46,88,87,62,54,80,68,56,46,57,58,57,78,73,110

Mean predicted aligned error: 11.44 Å

Sequence (494 aa):
MSMLKGEQWKRQQTNNKEFTVTTSLKNNGNSGASFDTDEFVYKIQLPEGVEYVNNSLTKDFPSSNSGVDMNDFNVTYDAANRVITIKSTGGGTANSPARLMPDKILDLKYKLRVNNVPTPRKVTFNDTLTYKTYTQDFINSPAESHTVSINPYTIDIIMNKDALQAEVDRRIQQADYTFASLDIFNGLKRRAQTILDENRNNVPLNKRVSQADIDSLTNQMQHTLIRSVDAENAVNKKVDQMEDLVNQNDELTDEEKQAAIQVIEEHKNEIIGNIGDQTTDDGVTRIKDQGIQTLSGDTATPVVKPNAKKAIRDKATKQREIINATPDATEDEIQDAINQLATDETDAIDNITNATTNADVETAKNNGINTIGAVVPQVTHKQAARDAINQATATKRQQINSNSEATQEEKNVALNELTQATNHALEQINQATTNADVDNAKGDGLNAINPIAPVTVIKQAARDAVSHDAQQHIAEINANPDATQEEDKQQLTK

Nearest PDB structures (foldseek):
  7fe6-assembly1_C  TM=4.944E-01  e=3.663E-05  Streptomyces hygroscopicus
  3hr6-assembly1_A  TM=5.749E-01  e=2.039E-03  Corynebacterium diphtheriae
  5l7v-assembly1_A  TM=3.076E-01  e=1.828E-04  Phocaeicola vulgatus ATCC 8482

Radius of gyration: 69.55 Å; Cα contacts (8 Å, |Δi|>4): 796; chains: 1; bounding box: 134×44×212 Å

InterPro domains:
  IPR011439 Domain of unknown function DUF1542 [PF07564] (230-301)
  IPR011439 Domain of unknown function DUF1542 [PF07564] (304-380)
  IPR011439 Domain of unknown function DUF1542 [PF07564] (382-456)
  IPR026359 SasC/FmtB intercellular aggregation domain [TIGR04263] (5-170)